Protein AF-A0A2V9USV1-F1 (afdb_monomer)

Nearest PDB structures (foldseek):
  3irz-assembly1_A  TM=6.013E-01  e=8.783E-04  Staphylococcus saprophyticus subsp. saprophyticus ATCC 15305 = NCTC 7292
  3is0-assembly1_X  TM=4.938E-01  e=8.783E-04  Staphylococcus saprophyticus subsp. saprophyticus ATCC 15305 = NCTC 7292
  4uoj-assembly2_B  TM=5.238E-01  e=2.061E+00  Trichoderma harzianum
  4cvu-assembly1_A-2  TM=5.092E-01  e=2.303E+00  Trichoderma harzianum
  4p0d-assembly1_A  TM=1.626E-01  e=5.311E-02  Streptococcus pyogenes MGAS10394

Secondary structure (DSSP, 8-state):
-PPSEEEEEE--PPTT-EEPPGGG-----S---------SSTT-S-------TTT--TTS-TTS-TTTTT--TTS-S---SSSS----PPB-S-EEEPPSB-SS-GGG-PBPTTTT-EEE-TTEEEEEE-TT--------EE-SSPPPEEEEEE--EEEEE---TTSTTTTSEE--TT-EEEEE-TT--EEEEEE--TTSEEEEEE---S-BS-SSTTSBPPEEEEEEET---SSSS--TT--TTB--EEEEEEE-TTPEEEEE--B-B-S---GGGPPP--SPPTT---EEEEEESSSSSSEESSSSTT-EEEEEE-EEEEEE-TT---TT--STTTT-SEEEEEES--SPPTTS--STT-EEEEEEEEETTS-EEEEEEEEE-SSEEEEEPPS-PPBPSSPPPGGGT---EEEEEEEEB-TTS-B-SS--EEEEESSPPEEPPTT--HHHHHHHPPTT-EEEE-SEEE---EEE-S--EEEES-TTTEEE-----STTSHHHHHHHHHHHHHTTB-TTSSB-BTTB-S-TTSSS---TTTTT-S-PPTT--SS-SSTTTS--HHHHHH-S-BTTBS-S-SEEE----EEPPTT--TTSSSSPPTT-EE--GGG--SSS--S-TT-TTSS--EEE-

Sequence (637 aa):
MLPAGKYVVEVVVPQGYELVKEEDKNILIGDNYIAPVTQQFGGLGSIFILPDQAQVTNATNPQNTTNSLGRASSLPSHEGDTGSVETFWPCVGEARVVPDFISLFPGSAEVAPFAGATRNLCDRKEITLTDQTSALAKFYIFTSTHVAAHYTGVITDDFTAEFDPFSPQFGEKFAPAYLPVSVKDWAGNEVSRTYSDQFGAYTGLNYSTWEVNPPNPTGYGPTMMVTCMNDAGSGTTPDPLYQPGYSQFCYELPFMPGQTGYFDTPVVPTSAFSEGYNHPDCNYPDATPAIASVTSSDIAGPWVSNSGTGHTLTITALGNKDVDSYGYSGPSTTVAPFNQQKVTRHYGFGSQPTDCHSGVGNACPEVALFGSDGIARPLTNVQWSDTTITGTVPTGVPTCAVQQQTQYGGSTARCGELFITTANGKQSIDTVTVTIGGQTPTLLATGQTIQSAIDSAKPGDEIIVPPGVYNEILLMWKPVRLQGVGAASSIINANAHPAGTAKMDTWRRQVLCVFGLALNGTPISGSNSYDPSNTFTCTSAMQFSVDRLPLEATVGWDATLNGNLAEQLLEPTLMGAYEGAGITVLSKGVKFPSRSQPFASDVFPTGTQLLTTRDCNNGGTNPYPSNFWCNPSSIDG

Mean predicted aligned error: 12.73 Å

Solvent-accessible surface area (backbone atoms only — not comparable to full-atom values): 35653 Å² total; per-residue (Å²): 132,84,74,65,44,78,43,78,50,73,63,83,74,55,91,80,47,43,74,64,50,64,34,47,56,40,65,70,89,58,82,76,82,68,69,72,87,67,72,88,62,90,83,68,96,75,76,80,71,79,68,61,66,68,73,59,59,101,83,78,53,92,65,62,39,89,78,53,82,43,47,68,85,86,53,76,69,55,66,64,93,55,106,54,71,52,63,85,61,49,52,65,29,66,75,40,67,36,51,63,34,20,71,81,52,54,88,74,67,46,71,17,65,52,19,69,39,79,44,47,33,62,52,16,29,50,44,71,38,50,84,97,55,85,73,76,87,86,75,60,67,46,52,94,74,67,50,51,8,37,38,40,34,37,33,29,27,80,92,39,74,24,79,50,84,85,45,96,45,49,78,38,55,24,37,58,53,40,30,25,32,36,32,19,45,78,82,46,49,74,78,47,74,49,53,24,37,84,66,7,38,34,67,53,75,43,79,6,54,89,40,62,32,41,73,51,97,73,49,53,44,58,31,63,30,40,39,22,38,33,37,35,71,92,58,95,62,59,40,92,51,38,51,84,47,40,35,37,24,50,42,83,44,69,23,37,64,67,37,71,40,78,43,87,47,60,37,47,70,72,49,62,88,40,79,89,91,34,61,67,84,82,68,79,63,69,60,31,30,34,51,26,33,30,26,29,74,75,37,91,19,44,41,29,76,49,64,32,97,87,28,32,40,42,38,30,34,52,33,74,42,78,40,81,31,92,64,44,70,46,77,86,41,90,50,86,63,27,40,29,67,54,44,79,32,42,16,27,42,45,62,71,36,86,70,45,42,76,47,86,80,30,49,18,71,43,40,19,32,35,18,93,83,74,51,75,37,34,22,22,44,45,46,71,41,36,58,39,38,34,26,27,40,44,69,86,60,39,64,37,95,52,54,30,38,56,84,63,59,29,41,80,32,23,31,21,38,46,43,44,43,35,62,88,72,34,52,41,80,69,59,42,66,36,40,31,32,37,53,83,61,47,68,63,52,92,91,58,56,68,57,60,51,58,73,69,50,51,49,28,40,38,38,35,38,54,75,46,76,42,80,44,66,37,70,42,51,46,18,34,27,45,32,28,28,12,61,82,33,30,38,73,41,45,71,54,68,32,68,90,37,73,64,45,55,49,45,41,56,47,54,30,20,25,61,28,25,12,83,67,28,44,67,51,44,100,90,33,56,48,41,89,84,65,84,60,85,67,49,83,80,41,45,50,33,33,56,75,59,80,68,49,56,50,50,40,100,44,37,92,77,62,39,43,32,53,44,70,76,66,49,54,58,57,96,50,33,71,77,38,62,44,61,45,76,45,40,32,51,65,46,72,49,88,96,60,63,71,74,79,49,45,57,69,47,86,77,54,39,76,62,51,66,85,72,49,58,74,85,61,89,50,93,58,60,13,28,55,73,46,17,26,57,47,80,49,29

Structure (mmCIF, N/CA/C/O backbone):
data_AF-A0A2V9USV1-F1
#
_entry.id   AF-A0A2V9USV1-F1
#
loop_
_atom_site.group_PDB
_atom_site.id
_atom_site.type_symbol
_atom_site.label_atom_id
_atom_site.label_alt_id
_atom_site.label_comp_id
_atom_site.label_asym_id
_atom_site.label_entity_id
_atom_site.label_seq_id
_atom_site.pdbx_PDB_ins_code
_atom_site.Cartn_x
_atom_site.Cartn_y
_atom_site.Cartn_z
_atom_site.occupancy
_atom_site.B_iso_or_equiv
_atom_site.auth_seq_id
_atom_site.auth_comp_id
_atom_site.auth_asym_id
_atom_site.auth_atom_id
_atom_site.pdbx_PDB_model_num
ATOM 1 N N . MET A 1 1 ? 52.011 -10.650 -50.500 1.00 67.94 1 MET A N 1
ATOM 2 C CA . MET A 1 1 ? 51.190 -9.522 -50.986 1.00 67.94 1 MET A CA 1
ATOM 3 C C . MET A 1 1 ? 50.374 -10.034 -52.156 1.00 67.94 1 MET A C 1
ATOM 5 O O . MET A 1 1 ? 50.969 -10.593 -53.070 1.00 67.94 1 MET A O 1
ATOM 9 N N . LEU A 1 2 ? 49.046 -9.948 -52.079 1.00 83.06 2 LEU A N 1
ATOM 10 C CA . LEU A 1 2 ? 48.168 -10.320 -53.191 1.00 83.06 2 LEU A CA 1
ATOM 11 C C . LEU A 1 2 ? 48.303 -9.269 -54.313 1.00 83.06 2 LEU A C 1
ATOM 13 O O . LEU A 1 2 ? 48.423 -8.087 -53.989 1.00 83.06 2 LEU A O 1
ATOM 17 N N . PRO A 1 3 ? 48.328 -9.653 -55.603 1.00 89.38 3 PRO A N 1
ATOM 18 C CA . PRO A 1 3 ? 48.330 -8.688 -56.703 1.00 89.38 3 PRO A CA 1
ATOM 19 C C . PRO A 1 3 ? 47.041 -7.849 -56.725 1.00 89.38 3 PRO A C 1
ATOM 21 O O . PRO A 1 3 ? 46.017 -8.261 -56.182 1.00 89.38 3 PRO A O 1
ATOM 24 N N . ALA A 1 4 ? 47.063 -6.680 -57.370 1.00 89.88 4 ALA A N 1
ATOM 25 C CA . ALA A 1 4 ? 45.846 -5.888 -57.559 1.00 89.88 4 ALA A CA 1
ATOM 26 C C . ALA A 1 4 ? 44.777 -6.716 -58.298 1.00 89.88 4 ALA A C 1
ATOM 28 O O . ALA A 1 4 ? 45.080 -7.394 -59.282 1.00 89.88 4 ALA A O 1
ATOM 29 N N . GLY A 1 5 ? 43.536 -6.688 -57.814 1.00 90.94 5 GLY A N 1
ATOM 30 C CA . GLY A 1 5 ? 42.467 -7.536 -58.336 1.00 90.94 5 GLY A CA 1
ATOM 31 C C . GLY A 1 5 ? 41.251 -7.634 -57.419 1.00 90.94 5 GLY A C 1
ATOM 32 O O . GLY A 1 5 ? 41.211 -7.040 -56.340 1.00 90.94 5 GLY A O 1
ATOM 33 N N . LYS A 1 6 ? 40.252 -8.395 -57.872 1.00 91.00 6 LYS A N 1
ATOM 34 C CA . LYS A 1 6 ? 39.064 -8.747 -57.091 1.00 91.00 6 LYS A CA 1
ATOM 35 C C . LYS A 1 6 ? 39.288 -10.068 -56.369 1.00 91.00 6 LYS A C 1
ATOM 37 O O . LYS A 1 6 ? 39.747 -11.030 -56.980 1.00 91.00 6 LYS A O 1
ATOM 42 N N . TYR A 1 7 ? 38.935 -10.111 -55.093 1.00 91.50 7 TYR A N 1
ATOM 43 C CA . TYR A 1 7 ? 39.076 -11.288 -54.245 1.00 91.50 7 TYR A CA 1
ATOM 44 C C . TYR A 1 7 ? 37.776 -11.547 -53.508 1.00 91.50 7 TYR A C 1
ATOM 46 O O . TYR A 1 7 ? 37.085 -10.609 -53.125 1.00 91.50 7 TYR A O 1
ATOM 54 N N . VAL A 1 8 ? 37.461 -12.816 -53.272 1.00 92.44 8 VAL A N 1
ATOM 55 C CA . VAL A 1 8 ? 36.365 -13.194 -52.383 1.00 92.44 8 VAL A CA 1
ATOM 56 C C . VAL A 1 8 ? 36.954 -13.489 -51.014 1.00 92.44 8 VAL A C 1
ATOM 58 O O . VAL A 1 8 ? 37.846 -14.327 -50.888 1.00 92.44 8 VAL A O 1
ATOM 61 N N . VAL A 1 9 ? 36.466 -12.785 -49.999 1.00 90.56 9 VAL A N 1
ATOM 62 C CA . VAL A 1 9 ? 36.747 -13.091 -48.596 1.00 90.56 9 VAL A CA 1
ATOM 63 C C . VAL A 1 9 ? 35.552 -13.846 -48.044 1.00 90.56 9 VAL A C 1
ATOM 65 O O . VAL A 1 9 ? 34.421 -13.414 -48.244 1.00 90.56 9 VAL A O 1
ATOM 68 N N . GLU A 1 10 ? 35.807 -14.952 -47.361 1.00 92.56 10 GLU A N 1
ATOM 69 C CA . GLU A 1 10 ? 34.800 -15.792 -46.715 1.00 92.56 10 GLU A CA 1
ATOM 70 C C . GLU A 1 10 ? 34.978 -15.744 -45.196 1.00 92.56 10 GLU A C 1
ATOM 72 O O . GLU A 1 10 ? 36.111 -15.736 -44.704 1.00 92.56 10 GLU A O 1
ATOM 77 N N . VAL A 1 11 ? 33.868 -15.726 -44.457 1.00 91.50 11 VAL A N 1
ATOM 78 C CA . VAL A 1 11 ? 33.861 -15.927 -43.006 1.00 91.50 11 VAL A CA 1
ATOM 79 C C . VAL A 1 11 ? 33.437 -17.354 -42.682 1.00 91.50 11 VAL A C 1
ATOM 81 O O . VAL A 1 11 ? 32.405 -17.836 -43.139 1.00 91.50 11 VAL A O 1
ATOM 84 N N . VAL A 1 12 ? 34.223 -18.024 -41.842 1.00 91.69 12 VAL A N 1
ATOM 85 C CA . VAL A 1 12 ? 33.806 -19.274 -41.203 1.00 91.69 12 VAL A CA 1
ATOM 86 C C . VAL A 1 12 ? 33.147 -18.897 -39.885 1.00 91.69 12 VAL A C 1
ATOM 88 O O . VAL A 1 12 ? 33.825 -18.451 -38.959 1.00 91.69 12 VAL A O 1
ATOM 91 N N . VAL A 1 13 ? 31.821 -19.016 -39.823 1.00 89.00 13 VAL A N 1
ATOM 92 C CA . VAL A 1 13 ? 31.054 -18.639 -38.631 1.00 89.00 13 VAL A CA 1
ATOM 93 C C . VAL A 1 13 ? 31.427 -19.576 -37.469 1.00 89.00 13 VAL A C 1
ATOM 95 O O . VAL A 1 13 ? 31.363 -20.798 -37.638 1.00 89.00 13 VAL A O 1
ATOM 98 N N . PRO A 1 14 ? 31.846 -19.046 -36.303 1.00 88.81 14 PRO A N 1
ATOM 99 C CA . PRO A 1 14 ? 32.163 -19.869 -35.140 1.00 88.81 14 PRO A CA 1
ATOM 100 C C . PRO A 1 14 ? 30.962 -20.693 -34.659 1.00 88.81 14 PRO A C 1
ATOM 102 O O . PRO A 1 14 ? 29.811 -20.291 -34.821 1.00 88.81 14 PRO A O 1
ATOM 105 N N . GLN A 1 15 ? 31.223 -21.827 -34.004 1.00 86.31 15 GLN A N 1
ATOM 106 C CA . GLN A 1 15 ? 30.163 -22.640 -33.404 1.00 86.31 15 GLN A CA 1
ATOM 107 C C . GLN A 1 15 ? 29.332 -21.808 -32.409 1.00 86.31 15 GLN A C 1
ATOM 109 O O . GLN A 1 15 ? 29.892 -21.150 -31.535 1.00 86.31 15 GLN A O 1
ATOM 114 N N . GLY A 1 16 ? 28.002 -21.863 -32.533 1.00 80.38 16 GLY A N 1
ATOM 115 C CA . GLY A 1 16 ? 27.062 -21.118 -31.682 1.00 80.38 16 GLY A CA 1
ATOM 116 C C . GLY A 1 16 ? 26.755 -19.691 -32.151 1.00 80.38 16 GLY A C 1
ATOM 117 O O . GLY A 1 16 ? 25.925 -19.027 -31.532 1.00 80.38 16 GLY A O 1
ATOM 118 N N . TYR A 1 17 ? 27.390 -19.237 -33.235 1.00 84.81 17 TYR A N 1
ATOM 119 C CA . TYR A 1 17 ? 27.091 -17.970 -33.895 1.00 84.81 17 TYR A CA 1
ATOM 120 C C . TYR A 1 17 ? 26.376 -18.197 -35.230 1.00 84.81 17 TYR A C 1
ATOM 122 O O . TYR A 1 17 ? 26.492 -19.248 -35.861 1.00 84.81 17 TYR A O 1
ATOM 130 N N . GLU A 1 18 ? 25.666 -17.170 -35.671 1.00 85.44 18 GLU A N 1
ATOM 131 C CA . GLU A 1 18 ? 24.934 -17.083 -36.923 1.00 85.44 18 GLU A CA 1
ATOM 132 C C . GLU A 1 18 ? 25.391 -15.835 -37.680 1.00 85.44 18 GLU A C 1
ATOM 134 O O . GLU A 1 18 ? 25.710 -14.804 -37.084 1.00 85.44 18 GLU A O 1
ATOM 139 N N . LEU A 1 19 ? 25.445 -15.917 -39.009 1.00 86.50 19 LEU A N 1
ATOM 140 C CA . LEU A 1 19 ? 25.653 -14.742 -39.848 1.00 86.50 19 LEU A CA 1
ATOM 141 C C . LEU A 1 19 ? 24.399 -13.863 -39.798 1.00 86.50 19 LEU A C 1
ATOM 143 O O . LEU A 1 19 ? 23.303 -14.369 -40.021 1.00 86.50 19 LEU A O 1
ATOM 147 N N . VAL A 1 20 ? 24.570 -12.554 -39.600 1.00 79.81 20 VAL A N 1
ATOM 148 C CA . VAL A 1 20 ? 23.471 -11.590 -39.742 1.00 79.81 20 VAL A CA 1
ATOM 149 C C . VAL A 1 20 ? 23.001 -11.568 -41.196 1.00 79.81 20 VAL A C 1
ATOM 151 O O . VAL A 1 20 ? 23.763 -11.234 -42.112 1.00 79.81 20 VAL A O 1
ATOM 154 N N . LYS A 1 21 ? 21.729 -11.898 -41.396 1.00 80.06 21 LYS A N 1
ATOM 155 C CA . LYS A 1 21 ? 21.016 -11.860 -42.671 1.00 80.06 21 LYS A CA 1
ATOM 156 C C . LYS A 1 21 ? 20.098 -10.636 -42.731 1.00 80.06 21 LYS A C 1
ATOM 158 O O . LYS A 1 21 ? 19.923 -9.904 -41.760 1.00 80.06 21 LYS A O 1
ATOM 163 N N . GLU A 1 22 ? 19.527 -10.375 -43.901 1.00 69.75 22 GLU A N 1
ATOM 164 C CA . GLU A 1 22 ? 18.596 -9.252 -44.081 1.00 69.75 22 GLU A CA 1
ATOM 165 C C . GLU A 1 22 ? 17.258 -9.530 -43.384 1.00 69.75 22 GLU A C 1
ATOM 167 O O . GLU A 1 22 ? 16.681 -8.620 -42.802 1.00 69.75 22 GLU A O 1
ATOM 172 N N . GLU A 1 23 ? 16.842 -10.794 -43.350 1.00 71.62 23 GLU A N 1
ATOM 173 C CA . GLU A 1 23 ? 15.693 -11.309 -42.601 1.00 71.62 23 GLU A CA 1
ATOM 174 C C . GLU A 1 23 ? 15.896 -11.370 -41.071 1.00 71.62 23 GLU A C 1
ATOM 176 O O . GLU A 1 23 ? 14.936 -11.617 -40.346 1.00 71.62 23 GLU A O 1
ATOM 181 N N . ASP A 1 24 ? 17.110 -11.106 -40.564 1.00 72.06 24 ASP A N 1
ATOM 182 C CA . ASP A 1 24 ? 17.377 -10.936 -39.122 1.00 72.06 24 ASP A CA 1
ATOM 183 C C . ASP A 1 24 ? 17.319 -9.458 -38.686 1.00 72.06 24 ASP A C 1
ATOM 185 O O . ASP A 1 24 ? 17.518 -9.142 -37.512 1.00 72.06 24 ASP A O 1
ATOM 189 N N . LYS A 1 25 ? 17.122 -8.517 -39.623 1.00 62.97 25 LYS A N 1
ATOM 190 C CA . LYS A 1 25 ? 17.020 -7.087 -39.309 1.00 62.97 25 LYS A CA 1
ATOM 191 C C . LYS A 1 25 ? 15.617 -6.763 -38.835 1.00 62.97 25 LYS A C 1
ATOM 193 O O . LYS A 1 25 ? 14.688 -6.667 -39.632 1.00 62.97 25 LYS A O 1
ATOM 198 N N . ASN A 1 26 ? 15.508 -6.524 -37.541 1.00 55.50 26 ASN A N 1
ATOM 199 C CA . ASN A 1 26 ? 14.258 -6.264 -36.862 1.00 55.50 26 ASN A CA 1
ATOM 200 C C . ASN A 1 26 ? 13.960 -4.758 -36.841 1.00 55.50 26 ASN A C 1
ATOM 202 O O . ASN A 1 26 ? 13.978 -4.128 -35.792 1.00 55.50 26 ASN A O 1
ATOM 206 N N . ILE A 1 27 ? 13.810 -4.151 -38.025 1.00 50.59 27 ILE A N 1
ATOM 207 C CA . ILE A 1 27 ? 13.706 -2.690 -38.191 1.00 50.59 27 ILE A CA 1
ATOM 208 C C . ILE A 1 27 ? 12.263 -2.151 -38.161 1.00 50.59 27 ILE A C 1
ATOM 210 O O . ILE A 1 27 ? 12.082 -0.948 -38.346 1.00 50.59 27 ILE A O 1
ATOM 214 N N . LEU A 1 28 ? 11.243 -2.997 -37.952 1.00 49.53 28 LEU A N 1
ATOM 215 C CA . LEU A 1 28 ? 9.830 -2.582 -37.993 1.00 49.53 28 LEU A CA 1
ATOM 216 C C . LEU A 1 28 ? 9.076 -2.791 -36.670 1.00 49.53 28 LEU A C 1
ATOM 218 O O . LEU A 1 28 ? 7.856 -2.634 -36.652 1.00 49.53 28 LEU A O 1
ATOM 222 N N . ILE A 1 29 ? 9.760 -3.067 -35.550 1.00 40.38 29 ILE A N 1
ATOM 223 C CA . ILE A 1 29 ? 9.109 -3.027 -34.231 1.00 40.38 29 ILE A CA 1
ATOM 224 C C . ILE A 1 29 ? 8.890 -1.573 -33.819 1.00 40.38 29 ILE A C 1
ATOM 226 O O . ILE A 1 29 ? 9.771 -0.873 -33.326 1.00 40.38 29 ILE A O 1
ATOM 230 N N . GLY A 1 30 ? 7.667 -1.149 -34.067 1.00 33.88 30 GLY A N 1
ATOM 231 C CA . GLY A 1 30 ? 7.023 0.105 -33.724 1.00 33.88 30 GLY A CA 1
ATOM 232 C C . GLY A 1 30 ? 5.659 0.041 -34.395 1.00 33.88 30 GLY A C 1
ATOM 233 O O . GLY A 1 30 ? 5.529 -0.653 -35.406 1.00 33.88 30 GLY A O 1
ATOM 234 N N . ASP A 1 31 ? 4.630 0.686 -33.837 1.00 27.48 31 ASP A N 1
ATOM 235 C CA . ASP A 1 31 ? 3.333 0.772 -34.513 1.00 27.48 31 ASP A CA 1
ATOM 236 C C . ASP A 1 31 ? 3.582 1.062 -35.990 1.00 27.48 31 ASP A C 1
ATOM 238 O O . ASP A 1 31 ? 4.246 2.050 -36.322 1.00 27.48 31 ASP A O 1
ATOM 242 N N . ASN A 1 32 ? 3.114 0.166 -36.869 1.00 31.27 32 ASN A N 1
ATOM 243 C CA . ASN A 1 32 ? 3.106 0.430 -38.297 1.00 31.27 32 ASN A CA 1
ATOM 244 C C . ASN A 1 32 ? 2.540 1.840 -38.419 1.00 31.27 32 ASN A C 1
ATOM 246 O O . ASN A 1 32 ? 1.387 2.057 -38.039 1.00 31.27 32 ASN A O 1
ATOM 250 N N . TYR A 1 33 ? 3.338 2.806 -38.881 1.00 28.80 33 TYR A N 1
ATOM 251 C CA . TYR A 1 33 ? 2.806 4.115 -39.207 1.00 28.80 33 TYR A CA 1
ATOM 252 C C . TYR A 1 33 ? 1.913 3.901 -40.426 1.00 28.80 33 TYR A C 1
ATOM 254 O O . TYR A 1 33 ? 2.309 4.080 -41.577 1.00 28.80 33 TYR A O 1
ATOM 262 N N . ILE A 1 34 ? 0.689 3.446 -40.166 1.00 33.31 34 ILE A N 1
ATOM 263 C CA . ILE A 1 34 ? -0.421 3.530 -41.082 1.00 33.31 34 ILE A CA 1
ATOM 264 C C . ILE A 1 34 ? -0.707 5.017 -41.094 1.00 33.31 34 ILE A C 1
ATOM 266 O O . ILE A 1 34 ? -1.451 5.527 -40.255 1.00 33.31 34 ILE A O 1
ATOM 270 N N . ALA A 1 35 ? -0.039 5.725 -42.006 1.00 24.38 35 ALA A N 1
ATOM 271 C CA . ALA A 1 35 ? -0.384 7.097 -42.307 1.00 24.38 35 ALA A CA 1
ATOM 272 C C . ALA A 1 35 ? -1.916 7.141 -42.425 1.00 24.38 35 ALA A C 1
ATOM 274 O O . ALA A 1 35 ? -2.472 6.352 -43.203 1.00 24.38 35 ALA A O 1
ATOM 275 N N . PRO A 1 36 ? -2.615 7.958 -41.617 1.00 25.48 36 PRO A N 1
ATOM 276 C CA . PRO A 1 36 ? -4.062 7.993 -41.647 1.00 25.48 36 PRO A CA 1
ATOM 277 C C . PRO A 1 36 ? -4.503 8.198 -43.093 1.00 25.48 36 PRO A C 1
ATOM 279 O O . PRO A 1 36 ? -4.072 9.134 -43.765 1.00 25.48 36 PRO A O 1
ATOM 282 N N . VAL A 1 37 ? -5.368 7.307 -43.579 1.00 33.62 37 VAL A N 1
ATOM 283 C CA . VAL A 1 37 ? -5.945 7.314 -44.937 1.00 33.62 37 VAL A CA 1
ATOM 284 C C . VAL A 1 37 ? -6.894 8.499 -45.169 1.00 33.62 37 VAL A C 1
ATOM 286 O O . VAL A 1 37 ? -7.780 8.463 -46.020 1.00 33.62 37 VAL A O 1
ATOM 289 N N . THR A 1 38 ? -6.711 9.605 -44.453 1.00 36.47 38 THR A N 1
ATOM 290 C CA . THR A 1 38 ? -7.210 10.891 -44.911 1.00 36.47 38 THR A CA 1
ATOM 291 C C . THR A 1 38 ? -6.386 11.285 -46.127 1.00 36.47 38 THR A C 1
ATOM 293 O O . THR A 1 38 ? -5.252 11.740 -45.996 1.00 36.47 38 THR A O 1
ATOM 296 N N . GLN A 1 39 ? -6.951 11.089 -47.322 1.00 37.62 39 GLN A N 1
ATOM 297 C CA . GLN A 1 39 ? -6.453 11.703 -48.550 1.00 37.62 39 GLN A CA 1
ATOM 298 C C . GLN A 1 39 ? -6.259 13.205 -48.305 1.00 37.62 39 GLN A C 1
ATOM 300 O O . GLN A 1 39 ? -7.205 13.984 -48.368 1.00 37.62 39 GLN A O 1
ATOM 305 N N . GLN A 1 40 ? -5.025 13.615 -48.022 1.00 36.47 40 GLN A N 1
ATOM 306 C CA . GLN A 1 40 ? -4.689 15.013 -47.757 1.00 36.47 40 GLN A CA 1
ATOM 307 C C . GLN A 1 40 ? -4.672 15.848 -49.051 1.00 36.47 40 GLN A C 1
ATOM 309 O O . GLN A 1 40 ? -4.625 17.073 -49.006 1.00 36.47 40 GLN A O 1
ATOM 314 N N . PHE A 1 41 ? -4.793 15.190 -50.212 1.00 40.88 41 PHE A N 1
ATOM 315 C CA . PHE A 1 41 ? -4.897 15.816 -51.526 1.00 40.88 41 PHE A CA 1
ATOM 316 C C . PHE A 1 41 ? -5.996 15.143 -52.354 1.00 40.88 41 PHE A C 1
ATOM 318 O O . PHE A 1 41 ? -5.769 14.145 -53.040 1.00 40.88 41 PHE A O 1
ATOM 325 N N . GLY A 1 42 ? -7.207 15.699 -52.310 1.00 34.56 42 GLY A N 1
ATOM 326 C CA . GLY A 1 42 ? -8.242 15.364 -53.283 1.00 34.56 42 GLY A CA 1
ATOM 327 C C . GLY A 1 42 ? -7.813 15.836 -54.674 1.00 34.56 42 GLY A C 1
ATOM 328 O O . GLY A 1 42 ? -7.750 17.038 -54.917 1.00 34.56 42 GLY A O 1
ATOM 329 N N . GLY A 1 43 ? -7.513 14.902 -55.584 1.00 44.72 43 GLY A N 1
ATOM 330 C CA . GLY A 1 43 ? -7.388 15.199 -57.019 1.00 44.72 43 GLY A CA 1
ATOM 331 C C . GLY A 1 43 ? -6.104 14.772 -57.740 1.00 44.72 43 GLY A C 1
ATOM 332 O O . GLY A 1 43 ? -6.017 15.000 -58.943 1.00 44.72 43 GLY A O 1
ATOM 333 N N . LEU A 1 44 ? -5.129 14.128 -57.088 1.00 36.25 44 LEU A N 1
ATOM 334 C CA . LEU A 1 44 ? -3.950 13.583 -57.782 1.00 36.25 44 LEU A CA 1
ATOM 335 C C . LEU A 1 44 ? -4.069 12.059 -57.929 1.00 36.25 44 LEU A C 1
ATOM 337 O O . LEU A 1 44 ? -3.879 11.308 -56.978 1.00 36.25 44 LEU A O 1
ATOM 341 N N . GLY A 1 45 ? -4.390 11.599 -59.141 1.00 35.47 45 GLY A N 1
ATOM 342 C CA . GLY A 1 45 ? -4.635 10.191 -59.492 1.00 35.47 45 GLY A CA 1
ATOM 343 C C . GLY A 1 45 ? -3.407 9.272 -59.519 1.00 35.47 45 GLY A C 1
ATOM 344 O O . GLY A 1 45 ? -3.392 8.313 -60.284 1.00 35.47 45 GLY A O 1
ATOM 345 N N . SER A 1 46 ? -2.360 9.546 -58.739 1.00 38.28 46 SER A N 1
ATOM 346 C CA . SER A 1 46 ? -1.177 8.677 -58.631 1.00 38.28 46 SER A CA 1
ATOM 347 C C . SER A 1 46 ? -0.445 8.916 -57.309 1.00 38.28 46 SER A C 1
ATOM 349 O O . SER A 1 46 ? 0.661 9.448 -57.283 1.00 38.28 46 SER A O 1
ATOM 351 N N . ILE A 1 47 ? -1.070 8.530 -56.197 1.00 33.62 47 ILE A N 1
ATOM 352 C CA . ILE A 1 47 ? -0.334 8.264 -54.958 1.00 33.62 47 ILE A CA 1
ATOM 353 C C . ILE A 1 47 ? 0.054 6.788 -55.018 1.00 33.62 47 ILE A C 1
ATOM 355 O O . ILE A 1 47 ? -0.805 5.912 -54.921 1.00 33.62 47 ILE A O 1
ATOM 359 N N . PHE A 1 48 ? 1.339 6.518 -55.241 1.00 33.66 48 PHE A N 1
ATOM 360 C CA . PHE A 1 48 ? 1.894 5.178 -55.109 1.00 33.66 48 PHE A CA 1
ATOM 361 C C . PHE A 1 48 ? 1.875 4.806 -53.624 1.00 33.66 48 PHE A C 1
ATOM 363 O O . PHE A 1 48 ? 2.771 5.177 -52.871 1.00 33.66 48 PHE A O 1
ATOM 370 N N . ILE A 1 49 ? 0.848 4.068 -53.203 1.00 40.09 49 ILE A N 1
ATOM 371 C CA . ILE A 1 49 ? 1.025 3.105 -52.117 1.00 40.09 49 ILE A CA 1
ATOM 372 C C . ILE A 1 49 ? 2.109 2.165 -52.637 1.00 40.09 49 ILE A C 1
ATOM 374 O O . ILE A 1 49 ? 1.918 1.547 -53.688 1.00 40.09 49 ILE A O 1
ATOM 378 N N . LEU A 1 50 ? 3.275 2.150 -51.987 1.00 35.03 50 LEU A N 1
ATOM 379 C CA . LEU A 1 50 ? 4.318 1.176 -52.294 1.00 35.03 50 LEU A CA 1
ATOM 380 C C . LEU A 1 50 ? 3.644 -0.205 -52.327 1.00 35.03 50 LEU A C 1
ATOM 382 O O . LEU A 1 50 ? 3.018 -0.575 -51.332 1.00 35.03 50 LEU A O 1
ATOM 386 N N . PRO A 1 51 ? 3.683 -0.934 -53.457 1.00 35.16 51 PRO A N 1
ATOM 387 C CA . PRO A 1 51 ? 3.180 -2.293 -53.467 1.00 35.16 51 PRO A CA 1
ATOM 388 C C . PRO A 1 51 ? 3.992 -3.116 -52.464 1.00 35.16 51 PRO A C 1
ATOM 390 O O . PRO A 1 51 ? 5.139 -2.777 -52.159 1.00 35.16 51 PRO A O 1
ATOM 393 N N . ASP A 1 52 ? 3.364 -4.176 -51.959 1.00 40.25 52 ASP A N 1
ATOM 394 C CA . ASP A 1 52 ? 4.009 -5.310 -51.296 1.00 40.25 52 ASP A CA 1
ATOM 395 C C . ASP A 1 52 ? 5.473 -5.471 -51.762 1.00 40.25 52 ASP A C 1
ATOM 397 O O . ASP A 1 52 ? 5.741 -5.544 -52.968 1.00 40.25 52 ASP A O 1
ATOM 401 N N . GLN A 1 53 ? 6.424 -5.487 -50.816 1.00 42.09 53 GLN A N 1
ATOM 402 C CA . GLN A 1 53 ? 7.854 -5.587 -51.130 1.00 42.09 53 GLN A CA 1
ATOM 403 C C . GLN A 1 53 ? 8.192 -6.838 -51.959 1.00 42.09 53 GLN A C 1
ATOM 405 O O . GLN A 1 53 ? 9.174 -6.803 -52.702 1.00 42.09 53 GLN A O 1
ATOM 410 N N . ALA A 1 54 ? 7.366 -7.889 -51.919 1.00 38.81 54 ALA A N 1
ATOM 411 C CA . ALA A 1 54 ? 7.508 -9.083 -52.747 1.00 38.81 54 ALA A CA 1
ATOM 412 C C . ALA A 1 54 ? 7.133 -8.857 -54.230 1.00 38.81 54 ALA A C 1
ATOM 414 O O . ALA A 1 54 ? 7.579 -9.606 -55.099 1.00 38.81 54 ALA A O 1
ATOM 415 N N . GLN A 1 55 ? 6.372 -7.805 -54.568 1.00 38.94 55 GLN A N 1
ATOM 416 C CA . GLN A 1 55 ? 6.033 -7.447 -55.957 1.00 38.94 55 GLN A CA 1
ATOM 417 C C . GLN A 1 55 ? 6.990 -6.427 -56.592 1.00 38.94 55 GLN A C 1
ATOM 419 O O . GLN A 1 55 ? 6.963 -6.219 -57.812 1.00 38.94 55 GLN A O 1
ATOM 424 N N . VAL A 1 56 ? 7.873 -5.804 -55.808 1.00 41.91 56 VAL A N 1
ATOM 425 C CA . VAL A 1 56 ? 8.872 -4.861 -56.324 1.00 41.91 56 VAL A CA 1
ATOM 426 C C . VAL A 1 56 ? 10.057 -5.644 -56.888 1.00 41.91 56 VAL A C 1
ATOM 428 O O . VAL A 1 56 ? 11.074 -5.865 -56.237 1.00 41.91 56 VAL A O 1
ATOM 431 N N . THR A 1 57 ? 9.945 -6.048 -58.155 1.00 40.75 57 THR A N 1
ATOM 432 C CA . THR A 1 57 ? 11.132 -6.398 -58.951 1.00 40.75 57 THR A CA 1
ATOM 433 C C . THR A 1 57 ? 12.144 -5.245 -58.901 1.00 40.75 57 THR A C 1
ATOM 435 O O . THR A 1 57 ? 11.757 -4.082 -58.791 1.00 40.75 57 THR A O 1
ATOM 438 N N . ASN A 1 58 ? 13.437 -5.568 -59.008 1.00 42.47 58 ASN A N 1
ATOM 439 C CA . ASN A 1 58 ? 14.626 -4.706 -58.845 1.00 42.47 58 ASN A CA 1
ATOM 440 C C . ASN A 1 58 ? 14.655 -3.380 -59.667 1.00 42.47 58 ASN A C 1
ATOM 442 O O . ASN A 1 58 ? 15.665 -2.686 -59.698 1.00 42.47 58 ASN A O 1
ATOM 446 N N . ALA A 1 59 ? 13.583 -3.037 -60.385 1.00 41.66 59 ALA A N 1
ATOM 447 C CA . ALA A 1 59 ? 13.486 -1.937 -61.333 1.00 41.66 59 ALA A CA 1
ATOM 448 C C . ALA A 1 59 ? 12.740 -0.682 -60.826 1.00 41.66 59 ALA A C 1
ATOM 450 O O . ALA A 1 59 ? 12.838 0.349 -61.488 1.00 41.66 59 ALA A O 1
ATOM 451 N N . THR A 1 60 ? 12.003 -0.712 -59.705 1.00 42.00 60 THR A N 1
ATOM 452 C CA . THR A 1 60 ? 11.047 0.377 -59.375 1.00 42.00 60 THR A CA 1
ATOM 453 C C . THR A 1 60 ? 11.300 1.185 -58.099 1.00 42.00 60 THR A C 1
ATOM 455 O O . THR A 1 60 ? 10.573 2.150 -57.876 1.00 42.00 60 THR A O 1
ATOM 458 N N . ASN A 1 61 ? 12.350 0.914 -57.311 1.00 44.44 61 ASN A N 1
ATOM 459 C CA . ASN A 1 61 ? 12.756 1.821 -56.226 1.00 44.44 61 ASN A CA 1
ATOM 460 C C . ASN A 1 61 ? 14.247 2.221 -56.317 1.00 44.44 61 ASN A C 1
ATOM 462 O O . ASN A 1 61 ? 15.109 1.489 -55.825 1.00 44.44 61 ASN A O 1
ATOM 466 N N . PRO A 1 62 ? 14.570 3.404 -56.883 1.00 40.91 62 PRO A N 1
ATOM 467 C CA . PRO A 1 62 ? 15.936 3.937 -56.947 1.00 40.91 62 PRO A CA 1
ATOM 468 C C . PRO A 1 62 ? 16.598 4.158 -55.577 1.00 40.91 62 PRO A C 1
ATOM 470 O O . PRO A 1 62 ? 17.815 4.309 -55.513 1.00 40.91 62 PRO A O 1
ATOM 473 N N . GLN A 1 63 ? 15.820 4.200 -54.490 1.00 38.22 63 GLN A N 1
ATOM 474 C CA . GLN A 1 63 ? 16.312 4.400 -53.123 1.00 38.22 63 GLN A CA 1
ATOM 475 C C . GLN A 1 63 ? 16.620 3.081 -52.398 1.00 38.22 63 GLN A C 1
ATOM 477 O O . GLN A 1 63 ? 17.238 3.111 -51.342 1.00 38.22 63 GLN A O 1
ATOM 482 N N . ASN A 1 64 ? 16.251 1.924 -52.960 1.00 42.62 64 ASN A N 1
ATOM 483 C CA . ASN A 1 64 ? 16.519 0.611 -52.367 1.00 42.62 64 ASN A CA 1
ATOM 484 C C . ASN A 1 64 ? 17.445 -0.223 -53.265 1.00 42.62 64 ASN A C 1
ATOM 486 O O . ASN A 1 64 ? 17.100 -1.316 -53.713 1.00 42.62 64 ASN A O 1
ATOM 490 N N . THR A 1 65 ? 18.615 0.329 -53.605 1.00 43.50 65 THR A N 1
ATOM 491 C CA . THR A 1 65 ? 19.548 -0.375 -54.493 1.00 43.50 65 THR A CA 1
ATOM 492 C C . THR A 1 65 ? 20.197 -1.556 -53.768 1.00 43.50 65 THR A C 1
ATOM 494 O O . THR A 1 65 ? 20.714 -1.425 -52.653 1.00 43.50 65 THR A O 1
ATOM 497 N N . THR A 1 66 ? 20.220 -2.718 -54.425 1.00 44.03 66 THR A N 1
ATOM 498 C CA . THR A 1 66 ? 20.791 -3.967 -53.888 1.00 44.03 66 THR A CA 1
ATOM 499 C C . THR A 1 66 ? 22.308 -3.930 -53.726 1.00 44.03 66 THR A C 1
ATOM 501 O O . THR A 1 66 ? 22.886 -4.804 -53.089 1.00 44.03 66 THR A O 1
ATOM 504 N N . ASN A 1 67 ? 22.949 -2.912 -54.295 1.00 43.88 67 ASN A N 1
ATOM 505 C CA . ASN A 1 67 ? 24.398 -2.807 -54.409 1.00 43.88 67 ASN A CA 1
ATOM 506 C C . ASN A 1 67 ? 24.997 -2.014 -53.236 1.00 43.88 67 ASN A C 1
ATOM 508 O O . ASN A 1 67 ? 26.200 -2.079 -53.007 1.00 43.88 67 ASN A O 1
ATOM 512 N N . SER A 1 68 ? 24.162 -1.257 -52.514 1.00 46.16 68 SER A N 1
ATOM 513 C CA . SER A 1 68 ? 24.564 -0.342 -51.440 1.00 46.16 68 SER A CA 1
ATOM 514 C C . SER A 1 68 ? 23.768 -0.529 -50.144 1.00 46.16 68 SER A C 1
ATOM 516 O O . SER A 1 68 ? 23.831 0.332 -49.269 1.00 46.16 68 SER A O 1
ATOM 518 N N . LEU A 1 69 ? 23.007 -1.625 -50.017 1.00 47.50 69 LEU A N 1
ATOM 519 C CA . LEU A 1 69 ? 22.164 -1.917 -48.847 1.00 47.50 69 LEU A CA 1
ATOM 520 C C . LEU A 1 69 ? 21.175 -0.775 -48.516 1.00 47.50 69 LEU A C 1
ATOM 522 O O . LEU A 1 69 ? 20.970 -0.455 -47.349 1.00 47.50 69 LEU A O 1
ATOM 526 N N . GLY A 1 70 ? 20.600 -0.125 -49.538 1.00 45.44 70 GLY A N 1
ATOM 527 C CA . GLY A 1 70 ? 19.667 1.001 -49.360 1.00 45.44 70 GLY A CA 1
ATOM 528 C C . GLY A 1 70 ? 20.325 2.372 -49.138 1.00 45.44 70 GLY A C 1
ATOM 529 O O . GLY A 1 70 ? 19.630 3.376 -49.004 1.00 45.44 70 GLY A O 1
ATOM 530 N N . ARG A 1 71 ? 21.662 2.464 -49.144 1.00 45.91 71 ARG A N 1
ATOM 531 C CA . ARG A 1 71 ? 22.379 3.748 -49.067 1.00 45.91 71 ARG A CA 1
ATOM 532 C C . ARG A 1 71 ? 22.345 4.477 -50.410 1.00 45.91 71 ARG A C 1
ATOM 534 O O . ARG A 1 71 ? 22.570 3.859 -51.452 1.00 45.91 71 ARG A O 1
ATOM 541 N N . ALA A 1 72 ? 22.149 5.795 -50.411 1.00 51.03 72 ALA A N 1
ATOM 542 C CA . ALA A 1 72 ? 22.248 6.591 -51.635 1.00 51.03 72 ALA A CA 1
ATOM 543 C C . ALA A 1 72 ? 23.657 6.457 -52.243 1.00 51.03 72 ALA A C 1
ATOM 545 O O . ALA A 1 72 ? 24.650 6.858 -51.635 1.00 51.03 72 ALA A O 1
ATOM 546 N N . SER A 1 73 ? 23.749 5.895 -53.450 1.00 51.75 73 SER A N 1
ATOM 547 C CA . SER A 1 73 ? 25.020 5.603 -54.134 1.00 51.75 73 SER A CA 1
ATOM 548 C C . SER A 1 73 ? 25.837 6.853 -54.487 1.00 51.75 73 SER A C 1
ATOM 550 O O . SER A 1 73 ? 26.998 6.742 -54.866 1.00 51.75 73 SER A O 1
ATOM 552 N N . SER A 1 74 ? 25.231 8.038 -54.380 1.00 53.66 74 SER A N 1
ATOM 553 C CA . SER A 1 74 ? 25.873 9.342 -54.559 1.00 53.66 74 SER A CA 1
ATOM 554 C C . SER A 1 74 ? 26.612 9.843 -53.315 1.00 53.66 74 SER A C 1
ATOM 556 O O . SER A 1 74 ? 27.359 10.814 -53.415 1.00 53.66 74 SER A O 1
ATOM 558 N N . LEU A 1 75 ? 26.391 9.237 -52.143 1.00 49.25 75 LEU A N 1
ATOM 559 C CA . LEU A 1 75 ? 27.078 9.618 -50.912 1.00 49.25 75 LEU A CA 1
ATOM 560 C C . LEU A 1 75 ? 28.451 8.930 -50.847 1.00 49.25 75 LEU A C 1
ATOM 562 O O . LEU A 1 75 ? 28.522 7.722 -51.092 1.00 49.25 75 LEU A O 1
ATOM 566 N N . PRO A 1 76 ? 29.537 9.636 -50.470 1.00 51.31 76 PRO A N 1
ATOM 567 C CA . PRO A 1 76 ? 30.858 9.030 -50.304 1.00 51.31 76 PRO A CA 1
ATOM 568 C C . PRO A 1 76 ? 30.757 7.813 -49.385 1.00 51.31 76 PRO A C 1
ATOM 570 O O . PRO A 1 76 ? 30.235 7.940 -48.283 1.00 51.31 76 PRO A O 1
ATOM 573 N N . SER A 1 77 ? 31.196 6.626 -49.811 1.00 49.72 77 SER A N 1
ATOM 574 C CA . SER A 1 77 ? 31.191 5.375 -49.022 1.00 49.72 77 SER A CA 1
ATOM 575 C C . SER A 1 77 ? 32.265 5.375 -47.935 1.00 49.72 77 SER A C 1
ATOM 577 O O . SER A 1 77 ? 32.985 4.402 -47.760 1.00 49.72 77 SER A O 1
ATOM 579 N N . HIS A 1 78 ? 32.440 6.523 -47.295 1.00 51.28 78 HIS A N 1
ATOM 580 C CA . HIS A 1 78 ? 33.552 6.883 -46.445 1.00 51.28 78 HIS A CA 1
ATOM 581 C C . HIS A 1 78 ? 33.015 7.753 -45.296 1.00 51.28 78 HIS A C 1
ATOM 583 O O . HIS A 1 78 ? 33.379 8.918 -45.173 1.00 51.28 78 HIS A O 1
ATOM 589 N N . GLU A 1 79 ? 32.075 7.224 -44.508 1.00 45.00 79 GLU A N 1
ATOM 590 C CA . GLU A 1 79 ? 31.626 7.878 -43.272 1.00 45.00 79 GLU A CA 1
ATOM 591 C C . GLU A 1 79 ? 32.591 7.511 -42.145 1.00 45.00 79 GLU A C 1
ATOM 593 O O . GLU A 1 79 ? 32.801 6.333 -41.863 1.00 45.00 79 GLU A O 1
ATOM 598 N N . GLY A 1 80 ? 33.219 8.529 -41.557 1.00 41.94 80 GLY A N 1
ATOM 599 C CA . GLY A 1 80 ? 34.123 8.398 -40.424 1.00 41.94 80 GLY A CA 1
ATOM 600 C C . GLY A 1 80 ? 33.599 9.207 -39.247 1.00 41.94 80 GLY A C 1
ATOM 601 O O . GLY A 1 80 ? 33.729 10.425 -39.245 1.00 41.94 80 GLY A O 1
ATOM 602 N N . ASP A 1 81 ? 33.039 8.512 -38.260 1.00 40.22 81 ASP A N 1
ATOM 603 C CA . ASP A 1 81 ? 32.896 9.013 -36.879 1.00 40.22 81 ASP A CA 1
ATOM 604 C C . ASP A 1 81 ? 33.516 8.038 -35.851 1.00 40.22 81 ASP A C 1
ATOM 606 O O . ASP A 1 81 ? 33.491 8.222 -34.641 1.00 40.22 81 ASP A O 1
ATOM 610 N N . THR A 1 82 ? 34.158 6.981 -36.350 1.00 42.22 82 THR A N 1
ATOM 611 C CA . THR A 1 82 ? 35.126 6.158 -35.618 1.00 42.22 82 THR A CA 1
ATOM 612 C C . THR A 1 82 ? 36.387 6.099 -36.482 1.00 42.22 82 THR A C 1
ATOM 614 O O . THR A 1 82 ? 36.306 6.356 -37.680 1.00 42.22 82 THR A O 1
ATOM 617 N N . GLY A 1 83 ? 37.571 5.862 -35.911 1.00 44.91 83 GLY A N 1
ATOM 618 C CA . GLY A 1 83 ? 38.885 6.073 -36.555 1.00 44.91 83 GLY A CA 1
ATOM 619 C C . GLY A 1 83 ? 39.217 5.291 -37.848 1.00 44.91 83 GLY A C 1
ATOM 620 O O . GLY A 1 83 ? 40.397 5.179 -38.179 1.00 44.91 83 GLY A O 1
ATOM 621 N N . SER A 1 84 ? 38.237 4.752 -38.579 1.00 51.94 84 SER A N 1
ATOM 622 C CA . SER A 1 84 ? 38.370 4.108 -39.887 1.00 51.94 84 SER A CA 1
ATOM 623 C C . SER A 1 84 ? 37.286 4.555 -40.876 1.00 51.94 84 SER A C 1
ATOM 625 O O . SER A 1 84 ? 36.141 4.813 -40.526 1.00 51.94 84 SER A O 1
ATOM 627 N N . VAL A 1 85 ? 37.668 4.617 -42.153 1.00 56.03 85 VAL A N 1
ATOM 628 C CA . VAL A 1 85 ? 36.776 4.887 -43.283 1.00 56.03 85 VAL A CA 1
ATOM 629 C C . VAL A 1 85 ? 36.177 3.559 -43.775 1.00 56.03 85 VAL A C 1
ATOM 631 O O . VAL A 1 85 ? 36.895 2.720 -44.322 1.00 56.03 85 VAL A O 1
ATOM 634 N N . GLU A 1 86 ? 34.874 3.344 -43.581 1.00 61.50 86 GLU A N 1
ATOM 635 C CA . GLU A 1 86 ? 34.221 2.042 -43.811 1.00 61.50 86 GLU A CA 1
ATOM 636 C C . GLU A 1 86 ? 33.774 1.819 -45.264 1.00 61.50 86 GLU A C 1
ATOM 638 O O . GLU A 1 86 ? 32.920 2.539 -45.765 1.00 61.50 86 GLU A O 1
ATOM 643 N N . THR A 1 87 ? 34.289 0.778 -45.936 1.00 68.06 87 THR A N 1
ATOM 644 C CA . THR A 1 87 ? 33.846 0.377 -47.289 1.00 68.06 87 THR A CA 1
ATOM 645 C C . THR A 1 87 ? 32.903 -0.829 -47.224 1.00 68.06 87 THR A C 1
ATOM 647 O O . THR A 1 87 ? 33.288 -1.904 -46.761 1.00 68.06 87 THR A O 1
ATOM 650 N N . PHE A 1 88 ? 31.671 -0.678 -47.721 1.00 69.50 88 PHE A N 1
ATOM 651 C CA . PHE A 1 88 ? 30.696 -1.772 -47.811 1.00 69.50 88 PHE A CA 1
ATOM 652 C C . PHE A 1 88 ? 30.918 -2.607 -49.079 1.00 69.50 88 PHE A C 1
ATOM 654 O O . PHE A 1 88 ? 30.629 -2.161 -50.187 1.00 69.50 88 PHE A O 1
ATOM 661 N N . TRP A 1 89 ? 31.424 -3.830 -48.913 1.00 80.00 89 TRP A N 1
ATOM 662 C CA . TRP A 1 89 ? 31.658 -4.769 -50.016 1.00 80.00 89 TRP A CA 1
ATOM 663 C C . TRP A 1 89 ? 30.403 -5.587 -50.370 1.00 80.00 89 TRP A C 1
ATOM 665 O O . TRP A 1 89 ? 29.687 -6.003 -49.452 1.00 80.00 89 TRP A O 1
ATOM 675 N N . PRO A 1 90 ? 30.147 -5.863 -51.665 1.00 78.31 90 PRO A N 1
ATOM 676 C CA . PRO A 1 90 ? 28.986 -6.630 -52.110 1.00 78.31 90 PRO A CA 1
ATOM 677 C C . PRO A 1 90 ? 29.035 -8.084 -51.626 1.00 78.31 90 PRO A C 1
ATOM 679 O O . PRO A 1 90 ? 30.089 -8.726 -51.641 1.00 78.31 90 PRO A O 1
ATOM 682 N N . CYS A 1 91 ? 27.872 -8.604 -51.233 1.00 82.69 91 CYS A N 1
ATOM 683 C CA . CYS A 1 91 ? 27.702 -9.983 -50.785 1.00 82.69 91 CYS A CA 1
ATOM 684 C C . CYS A 1 91 ? 27.604 -10.943 -51.983 1.00 82.69 91 CYS A C 1
ATOM 686 O O . CYS A 1 91 ? 26.791 -10.754 -52.892 1.00 82.69 91 CYS A O 1
ATOM 688 N N . VAL A 1 92 ? 28.458 -11.966 -51.990 1.00 88.19 92 VAL A N 1
ATOM 689 C CA . VAL A 1 92 ? 28.642 -12.931 -5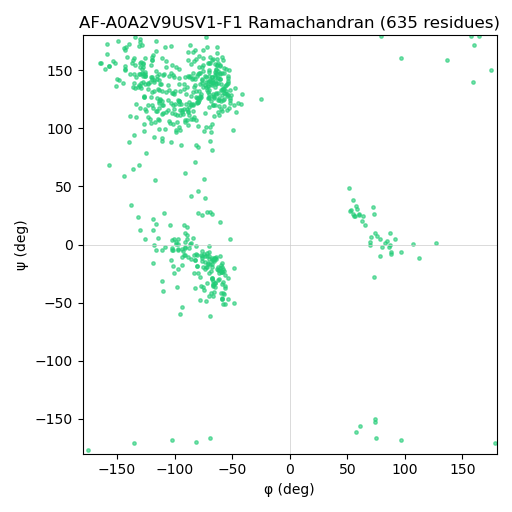3.096 1.00 88.19 92 VAL A CA 1
ATOM 690 C C . VAL A 1 92 ? 28.635 -14.384 -52.602 1.00 88.19 92 VAL A C 1
ATOM 692 O O . VAL A 1 92 ? 29.225 -15.268 -53.223 1.00 88.19 92 VAL A O 1
ATOM 695 N N . GLY A 1 93 ? 28.004 -14.614 -51.451 1.00 87.50 93 GLY A N 1
ATOM 696 C CA . GLY A 1 93 ? 27.775 -15.929 -50.865 1.00 87.50 93 GLY A CA 1
ATOM 697 C C . GLY A 1 93 ? 26.777 -16.795 -51.621 1.00 87.50 93 GLY A C 1
ATOM 698 O O . GLY A 1 93 ? 26.385 -16.492 -52.748 1.00 87.50 93 GLY A O 1
ATOM 699 N N . GLU A 1 94 ? 26.341 -17.877 -50.977 1.00 89.62 94 GLU A N 1
ATOM 700 C CA . GLU A 1 94 ? 25.293 -18.747 -51.517 1.00 89.62 94 GLU A CA 1
ATOM 701 C C . GLU A 1 94 ? 23.981 -17.970 -51.729 1.00 89.62 94 GLU A C 1
ATOM 703 O O . GLU A 1 94 ? 23.539 -17.204 -50.867 1.00 89.62 94 GLU A O 1
ATOM 708 N N . ALA A 1 95 ? 23.371 -18.145 -52.903 1.00 87.38 95 ALA A N 1
ATOM 709 C CA . ALA A 1 95 ? 22.098 -17.526 -53.243 1.00 87.38 95 ALA A CA 1
ATOM 710 C C . ALA A 1 95 ? 20.950 -18.270 -52.552 1.00 87.38 95 ALA A C 1
ATOM 712 O O . ALA A 1 95 ? 20.803 -19.480 -52.715 1.00 87.38 95 ALA A O 1
ATOM 713 N N . ARG A 1 96 ? 20.105 -17.537 -51.826 1.00 87.44 96 ARG A N 1
ATOM 714 C CA . ARG A 1 96 ? 18.913 -18.067 -51.153 1.00 87.44 96 ARG A CA 1
ATOM 715 C C . ARG A 1 96 ? 17.687 -17.227 -51.478 1.00 87.44 96 ARG A C 1
ATOM 717 O O . ARG A 1 96 ? 17.811 -16.046 -51.797 1.00 87.44 96 ARG A O 1
ATOM 724 N N . VAL A 1 97 ? 16.511 -17.832 -51.369 1.00 83.56 97 VAL A N 1
ATOM 725 C CA . VAL A 1 97 ? 15.250 -17.084 -51.327 1.00 83.56 97 VAL A CA 1
ATOM 726 C C . VAL A 1 97 ? 15.058 -16.592 -49.898 1.00 83.56 97 VAL A C 1
ATOM 728 O O . VAL A 1 97 ? 15.149 -17.387 -48.964 1.00 83.56 97 VAL A O 1
ATOM 731 N N . VAL A 1 98 ? 14.840 -15.290 -49.732 1.00 77.69 98 VAL A N 1
ATOM 732 C CA . VAL A 1 98 ? 14.545 -14.703 -48.423 1.00 77.69 98 VAL A CA 1
ATOM 733 C C . VAL A 1 98 ? 13.177 -15.220 -47.948 1.00 77.69 98 VAL A C 1
ATOM 735 O O . VAL A 1 98 ? 12.228 -15.164 -48.736 1.00 77.69 98 VAL A O 1
ATOM 738 N N . PRO A 1 99 ? 13.056 -15.740 -46.710 1.00 78.88 99 PRO A N 1
ATOM 739 C CA . PRO A 1 99 ? 11.785 -16.218 -46.164 1.00 78.88 99 PRO A CA 1
ATOM 740 C C . PRO A 1 99 ? 10.701 -15.134 -46.129 1.00 78.88 99 PRO A C 1
ATOM 742 O O . PRO A 1 99 ? 11.007 -13.945 -46.148 1.00 78.88 99 PRO A O 1
ATOM 745 N N . ASP A 1 100 ? 9.435 -15.544 -46.027 1.00 75.56 100 ASP A N 1
ATOM 746 C CA . ASP A 1 100 ? 8.309 -14.600 -45.977 1.00 75.56 100 ASP A CA 1
ATOM 747 C C . ASP A 1 100 ? 8.306 -13.754 -44.693 1.00 75.56 100 ASP A C 1
ATOM 749 O O . ASP A 1 100 ? 7.942 -12.580 -44.722 1.00 75.56 100 ASP A O 1
ATOM 753 N N . PHE A 1 101 ? 8.754 -14.335 -43.576 1.00 74.31 101 PHE A N 1
ATOM 754 C CA . PHE A 1 101 ? 8.804 -13.692 -42.262 1.00 74.31 101 PHE A CA 1
ATOM 755 C C . PHE A 1 101 ? 10.232 -13.611 -41.722 1.00 74.31 101 PHE A C 1
ATOM 757 O O . PHE A 1 101 ? 11.100 -14.384 -42.136 1.00 74.31 101 PHE A O 1
ATOM 764 N N . ILE A 1 102 ? 10.469 -12.693 -40.781 1.00 73.12 102 ILE A N 1
ATOM 765 C CA . ILE A 1 102 ? 11.771 -12.541 -40.119 1.00 73.12 102 ILE A CA 1
ATOM 766 C C . ILE A 1 102 ? 12.242 -13.862 -39.490 1.00 73.12 102 ILE A C 1
ATOM 768 O O . ILE A 1 102 ? 11.463 -14.599 -38.879 1.00 73.12 102 ILE A O 1
ATOM 772 N N . SER A 1 103 ? 13.530 -14.182 -39.634 1.00 78.25 103 SER A N 1
ATOM 773 C CA . SER A 1 103 ? 14.077 -15.482 -39.209 1.00 78.25 103 SER A CA 1
ATOM 774 C C . SER A 1 103 ? 14.352 -15.578 -37.715 1.00 78.25 103 SER A C 1
ATOM 776 O O . SER A 1 103 ? 14.349 -16.683 -37.174 1.00 78.25 103 SER A O 1
ATOM 778 N N . LEU A 1 104 ? 14.573 -14.445 -37.049 1.00 71.75 104 LEU A N 1
ATOM 779 C CA . LEU A 1 104 ? 14.868 -14.405 -35.619 1.00 71.75 104 LEU A CA 1
ATOM 780 C C . LEU A 1 104 ? 13.611 -14.650 -34.762 1.00 71.75 104 LEU A C 1
ATOM 782 O O . LEU A 1 104 ? 13.679 -15.347 -33.752 1.00 71.75 104 LEU A O 1
ATOM 786 N N . PHE A 1 105 ? 12.454 -14.136 -35.200 1.00 70.94 105 PHE A N 1
ATOM 787 C CA . PHE A 1 105 ? 11.166 -14.269 -34.507 1.00 70.94 105 PHE A CA 1
ATOM 788 C C . PHE A 1 105 ? 10.024 -14.615 -35.477 1.00 70.94 105 PHE A C 1
ATOM 790 O O . PHE A 1 105 ? 9.078 -13.844 -35.610 1.00 70.94 105 PHE A O 1
ATOM 797 N N . PRO A 1 106 ? 10.032 -15.788 -36.133 1.00 71.38 106 PRO A N 1
ATOM 798 C CA . PRO A 1 106 ? 9.025 -16.120 -37.149 1.00 71.38 106 PRO A CA 1
ATOM 799 C C . PRO A 1 106 ? 7.586 -16.151 -36.600 1.00 71.38 106 PRO A C 1
ATOM 801 O O . PRO A 1 106 ? 6.629 -15.988 -37.353 1.00 71.38 106 PRO A O 1
ATOM 804 N N . GLY A 1 107 ? 7.417 -16.331 -35.283 1.00 69.25 107 GLY A N 1
ATOM 805 C CA . GLY A 1 107 ? 6.118 -16.274 -34.608 1.00 69.25 107 GLY A CA 1
ATOM 806 C C . GLY A 1 107 ? 5.498 -14.874 -34.514 1.00 69.25 107 GLY A C 1
ATOM 807 O O . GLY A 1 107 ? 4.300 -14.787 -34.258 1.00 69.25 107 GLY A O 1
ATOM 808 N N . SER A 1 108 ? 6.265 -13.797 -34.739 1.00 64.44 108 SER A N 1
ATOM 809 C CA . SER A 1 108 ? 5.713 -12.433 -34.802 1.00 64.44 108 SER A CA 1
ATOM 810 C C . SER A 1 108 ? 4.882 -12.195 -36.067 1.00 64.44 108 SER A C 1
ATOM 812 O O . SER A 1 108 ? 4.110 -11.241 -36.113 1.00 64.44 108 SER A O 1
ATOM 814 N N . ALA A 1 109 ? 5.032 -13.058 -37.083 1.00 68.56 109 ALA A N 1
ATOM 815 C CA . ALA A 1 109 ? 4.454 -12.897 -38.417 1.00 68.56 109 ALA A CA 1
ATOM 816 C C . ALA A 1 109 ? 4.824 -11.560 -39.096 1.00 68.56 109 ALA A C 1
ATOM 818 O O . ALA A 1 109 ? 4.100 -11.070 -39.965 1.00 68.56 109 ALA A O 1
ATOM 819 N N . GLU A 1 110 ? 5.964 -10.974 -38.722 1.00 61.91 110 GLU A N 1
ATOM 820 C CA . GLU A 1 110 ? 6.508 -9.782 -39.367 1.00 61.91 110 GLU A CA 1
ATOM 821 C C . GLU A 1 110 ? 7.183 -10.152 -40.690 1.00 61.91 110 GLU A C 1
ATOM 823 O O . GLU A 1 110 ? 8.028 -11.048 -40.738 1.00 61.91 110 GLU A O 1
ATOM 828 N N . VAL A 1 111 ? 6.796 -9.469 -41.770 1.00 67.69 111 VAL A N 1
ATOM 829 C CA . VAL A 1 111 ? 7.310 -9.725 -43.122 1.00 67.69 111 VAL A CA 1
ATOM 830 C C . VAL A 1 111 ? 8.791 -9.362 -43.196 1.00 67.69 111 VAL A C 1
ATOM 832 O O . VAL A 1 111 ? 9.175 -8.240 -42.867 1.00 67.69 111 VAL A O 1
ATOM 835 N N . ALA A 1 112 ? 9.625 -10.290 -43.668 1.00 65.69 112 ALA A N 1
ATOM 836 C CA . ALA A 1 112 ? 11.054 -10.031 -43.801 1.00 65.69 112 ALA A CA 1
ATOM 837 C C . ALA A 1 112 ? 11.341 -8.976 -44.887 1.00 65.69 112 ALA A C 1
ATOM 839 O O . ALA A 1 112 ? 10.709 -8.986 -45.953 1.00 65.69 112 ALA A O 1
ATOM 840 N N . PRO A 1 113 ? 12.353 -8.109 -44.698 1.00 67.62 113 PRO A N 1
ATOM 841 C CA . PRO A 1 113 ? 12.868 -7.279 -45.779 1.00 67.62 113 PRO A CA 1
ATOM 842 C C . PRO A 1 113 ? 13.266 -8.142 -46.980 1.00 67.62 113 PRO A C 1
ATOM 844 O O . PRO A 1 113 ? 14.053 -9.074 -46.838 1.00 67.62 113 PRO A O 1
ATOM 847 N N . PHE A 1 114 ? 12.763 -7.804 -48.171 1.00 67.94 114 PHE A N 1
ATOM 848 C CA . PHE A 1 114 ? 12.979 -8.575 -49.405 1.00 67.94 114 PHE A CA 1
ATOM 849 C C . PHE A 1 114 ? 12.394 -10.001 -49.413 1.00 67.94 114 PHE A C 1
ATOM 851 O O . PHE A 1 114 ? 12.877 -10.827 -50.190 1.00 67.94 114 PHE A O 1
ATOM 858 N N . ALA A 1 115 ? 11.366 -10.289 -48.605 1.00 67.75 115 ALA A N 1
ATOM 859 C CA . ALA A 1 115 ? 10.618 -11.550 -48.639 1.00 67.75 115 ALA A CA 1
ATOM 860 C C . ALA A 1 115 ? 10.342 -12.038 -50.078 1.00 67.75 115 ALA A C 1
ATOM 862 O O . ALA A 1 115 ? 9.899 -11.278 -50.942 1.00 67.75 115 ALA A O 1
ATOM 863 N N . GLY A 1 116 ? 10.666 -13.304 -50.357 1.00 73.50 116 GLY A N 1
ATOM 864 C CA . GLY A 1 116 ? 10.512 -13.931 -51.674 1.00 73.50 116 GLY A CA 1
ATOM 865 C C . GLY A 1 116 ? 11.588 -13.581 -52.716 1.00 73.50 116 GLY A C 1
ATOM 866 O O . GLY A 1 116 ? 11.663 -14.235 -53.761 1.00 73.50 116 GLY A O 1
ATOM 867 N N . ALA A 1 117 ? 12.466 -12.603 -52.465 1.00 72.69 117 ALA A N 1
ATOM 868 C CA . ALA A 1 117 ? 13.559 -12.267 -53.378 1.00 72.69 117 ALA A CA 1
ATOM 869 C C . ALA A 1 117 ? 14.727 -13.263 -53.270 1.00 72.69 117 ALA A C 1
ATOM 871 O O . ALA A 1 117 ? 15.049 -13.764 -52.196 1.00 72.69 117 ALA A O 1
ATOM 872 N N . THR A 1 118 ? 15.423 -13.514 -54.385 1.00 80.06 118 THR A N 1
ATOM 873 C CA . THR A 1 118 ? 16.685 -14.277 -54.378 1.00 80.06 118 THR A CA 1
ATOM 874 C C . THR A 1 118 ? 17.861 -13.351 -54.082 1.00 80.06 118 THR A C 1
ATOM 876 O O . THR A 1 118 ? 18.099 -12.402 -54.832 1.00 80.06 118 THR A O 1
ATOM 879 N N . ARG A 1 119 ? 18.608 -13.623 -53.007 1.00 77.88 119 ARG A N 1
ATOM 880 C CA . ARG A 1 119 ? 19.734 -12.802 -52.538 1.00 77.88 119 ARG A CA 1
ATOM 881 C C . ARG A 1 119 ? 20.914 -13.659 -52.091 1.00 77.88 119 ARG A C 1
ATOM 883 O O . ARG A 1 119 ? 20.736 -14.751 -51.556 1.00 77.88 119 ARG A O 1
ATOM 890 N N . ASN A 1 120 ? 22.129 -13.155 -52.296 1.00 82.88 120 ASN A N 1
ATOM 891 C CA . ASN A 1 120 ? 23.347 -13.827 -51.839 1.00 82.88 120 ASN A CA 1
ATOM 892 C C . ASN A 1 120 ? 23.528 -13.642 -50.328 1.00 82.88 120 ASN A C 1
ATOM 894 O O . ASN A 1 120 ? 23.286 -12.557 -49.793 1.00 82.88 120 ASN A O 1
ATOM 898 N N . LEU A 1 121 ? 23.992 -14.680 -49.634 1.00 84.25 121 LEU A N 1
ATOM 899 C CA . LEU A 1 121 ? 24.491 -14.556 -48.267 1.00 84.25 121 LEU A CA 1
ATOM 900 C C . LEU A 1 121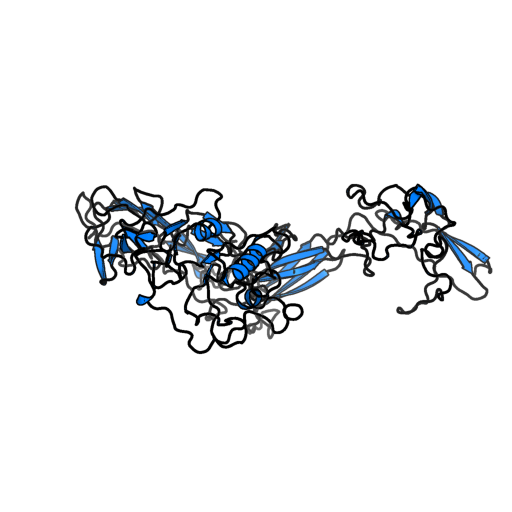 ? 25.711 -13.628 -48.214 1.00 84.25 121 LEU A C 1
ATOM 902 O O . LEU A 1 121 ? 26.496 -13.506 -49.158 1.00 84.25 121 LEU A O 1
ATOM 906 N N . CYS A 1 122 ? 25.850 -12.947 -47.082 1.00 83.75 122 CYS A N 1
ATOM 907 C CA . CYS A 1 122 ? 26.997 -12.097 -46.780 1.00 83.75 122 CYS A CA 1
ATOM 908 C C . CYS A 1 122 ? 28.109 -12.854 -46.040 1.00 83.75 122 CYS A C 1
ATOM 910 O O . CYS A 1 122 ? 28.975 -12.210 -45.459 1.00 83.75 122 CYS A O 1
ATOM 912 N N . ASP A 1 123 ? 28.096 -14.190 -46.063 1.00 86.69 123 ASP A N 1
ATOM 913 C CA . ASP A 1 123 ? 29.188 -15.062 -45.608 1.00 86.69 123 ASP A CA 1
ATOM 914 C C . ASP A 1 123 ? 30.421 -14.944 -46.519 1.00 86.69 123 ASP A C 1
ATOM 916 O O . ASP A 1 123 ? 31.540 -15.242 -46.103 1.00 86.69 123 ASP A O 1
ATOM 920 N N . ARG A 1 124 ? 30.233 -14.437 -47.744 1.00 90.12 124 ARG A N 1
ATOM 921 C CA . ARG A 1 124 ? 31.300 -14.082 -48.681 1.00 90.12 124 ARG A CA 1
ATOM 922 C C . ARG A 1 124 ? 31.130 -12.672 -49.230 1.00 90.12 124 ARG A C 1
ATOM 924 O O . ARG A 1 124 ? 30.023 -12.265 -49.587 1.00 90.12 124 ARG A O 1
ATOM 931 N N . LYS A 1 125 ? 32.233 -11.930 -49.348 1.00 87.31 125 LYS A N 1
ATOM 932 C CA . LYS A 1 125 ? 32.267 -10.562 -49.893 1.00 87.31 125 LYS A CA 1
ATOM 933 C C . LYS A 1 125 ? 33.324 -10.417 -50.982 1.00 87.31 125 LYS A C 1
ATOM 935 O O . LYS A 1 125 ? 34.452 -10.870 -50.798 1.00 87.31 125 LYS A O 1
ATOM 940 N N . GLU A 1 126 ? 32.976 -9.769 -52.095 1.00 87.94 126 GLU A N 1
ATOM 941 C CA . GLU A 1 126 ? 33.933 -9.436 -53.160 1.00 87.94 126 GLU A CA 1
ATOM 942 C C . GLU A 1 126 ? 34.632 -8.112 -52.826 1.00 87.94 126 GLU A C 1
ATOM 944 O O . GLU A 1 126 ? 34.034 -7.039 -52.899 1.00 87.94 126 GLU A O 1
ATOM 949 N N . ILE A 1 127 ? 35.908 -8.188 -52.455 1.00 87.75 127 ILE A N 1
ATOM 950 C CA . ILE A 1 127 ? 36.764 -7.031 -52.191 1.00 87.75 127 ILE A CA 1
ATOM 951 C C . ILE A 1 127 ? 37.603 -6.674 -53.415 1.00 87.75 127 ILE A C 1
ATOM 953 O O . ILE A 1 127 ? 37.982 -7.541 -54.201 1.00 87.75 127 ILE A O 1
ATOM 957 N N . THR A 1 128 ? 37.951 -5.398 -53.552 1.00 87.38 128 THR A N 1
ATOM 958 C CA . THR A 1 128 ? 38.909 -4.926 -54.561 1.00 87.38 128 THR A CA 1
ATOM 959 C C . THR A 1 128 ? 40.186 -4.456 -53.874 1.00 87.38 128 THR A C 1
ATOM 961 O O . THR A 1 128 ? 40.137 -3.571 -53.023 1.00 87.38 128 THR A O 1
ATOM 964 N N . LEU A 1 129 ? 41.325 -5.036 -54.254 1.00 87.12 129 LEU A N 1
ATOM 965 C CA . LEU A 1 129 ? 42.659 -4.592 -53.847 1.00 87.12 129 LEU A CA 1
ATOM 966 C C . LEU A 1 129 ? 43.306 -3.800 -54.986 1.00 87.12 129 LEU A C 1
ATOM 968 O O . LEU A 1 129 ? 43.347 -4.267 -56.127 1.00 87.12 129 LEU A O 1
ATOM 972 N N . THR A 1 130 ? 43.837 -2.619 -54.675 1.00 85.38 130 THR A N 1
ATOM 973 C CA . THR A 1 130 ? 44.637 -1.798 -55.599 1.00 85.38 130 THR A CA 1
ATOM 974 C C . THR A 1 130 ? 46.107 -1.821 -55.185 1.00 85.38 130 THR A C 1
ATOM 976 O O . THR A 1 130 ? 46.452 -2.341 -54.124 1.00 85.38 130 THR A O 1
ATOM 979 N N . ASP A 1 131 ? 46.998 -1.290 -56.027 1.00 86.88 131 ASP A N 1
ATOM 980 C CA . ASP A 1 131 ? 48.424 -1.263 -55.691 1.00 86.88 131 ASP A CA 1
ATOM 981 C C . ASP A 1 131 ? 48.664 -0.520 -54.368 1.00 86.88 131 ASP A C 1
ATOM 983 O O . ASP A 1 131 ? 48.090 0.544 -54.133 1.00 86.88 131 ASP A O 1
ATOM 987 N N . GLN A 1 132 ? 49.484 -1.121 -53.504 1.00 82.12 132 GLN A N 1
ATOM 988 C CA . GLN A 1 132 ? 49.852 -0.609 -52.177 1.00 82.12 132 GLN A CA 1
ATOM 989 C C . GLN A 1 132 ? 48.677 -0.303 -51.225 1.00 82.12 132 GLN A C 1
ATOM 991 O O . GLN A 1 132 ? 48.843 0.474 -50.285 1.00 82.12 132 GLN A O 1
ATOM 996 N N . THR A 1 133 ? 47.507 -0.932 -51.406 1.00 80.94 133 THR A N 1
ATOM 997 C CA . THR A 1 133 ? 46.377 -0.802 -50.469 1.00 80.94 133 THR A CA 1
ATOM 998 C C . THR A 1 133 ? 46.097 -2.081 -49.686 1.00 80.94 133 THR A C 1
ATOM 1000 O O . THR A 1 133 ? 46.507 -3.184 -50.050 1.00 80.94 133 THR A O 1
ATOM 1003 N N . SER A 1 134 ? 45.389 -1.920 -48.568 1.00 82.31 134 SER A N 1
ATOM 1004 C CA . SER A 1 134 ? 44.759 -3.014 -47.832 1.00 82.31 134 SER A CA 1
ATOM 1005 C C . SER A 1 134 ? 43.245 -2.823 -47.879 1.00 82.31 134 SER A C 1
ATOM 1007 O O . SER A 1 134 ? 42.766 -1.689 -47.890 1.00 82.31 134 SER A O 1
ATOM 1009 N N . ALA A 1 135 ? 42.498 -3.923 -47.934 1.00 81.56 135 ALA A N 1
ATOM 1010 C CA . ALA A 1 135 ? 41.043 -3.907 -47.875 1.00 81.56 135 ALA A CA 1
ATOM 1011 C C . ALA A 1 135 ? 40.581 -4.575 -46.580 1.00 81.56 135 ALA A C 1
ATOM 1013 O O . ALA A 1 135 ? 41.043 -5.662 -46.233 1.00 81.56 135 ALA A O 1
ATOM 1014 N N . LEU A 1 136 ? 39.649 -3.925 -45.885 1.00 80.94 136 LEU A N 1
ATOM 1015 C CA . LEU A 1 136 ? 39.004 -4.453 -44.689 1.00 80.94 136 LEU A CA 1
ATOM 1016 C C . LEU A 1 136 ? 37.628 -5.010 -45.072 1.00 80.94 136 LEU A C 1
ATOM 1018 O O . LEU A 1 136 ? 36.762 -4.257 -45.514 1.00 80.94 136 LEU A O 1
ATOM 1022 N N . ALA A 1 137 ? 37.425 -6.318 -44.910 1.00 80.75 137 ALA A N 1
ATOM 1023 C CA . ALA A 1 137 ? 36.117 -6.960 -45.032 1.00 80.75 137 ALA A CA 1
ATOM 1024 C C . ALA A 1 137 ? 35.563 -7.252 -43.634 1.00 80.75 137 ALA A C 1
ATOM 1026 O O . ALA A 1 137 ? 36.117 -8.076 -42.910 1.00 80.75 137 ALA A O 1
ATOM 1027 N N . LYS A 1 138 ? 34.473 -6.581 -43.251 1.00 78.88 138 LYS A N 1
ATOM 1028 C CA . LYS A 1 138 ? 33.767 -6.849 -41.991 1.00 78.88 138 LYS A CA 1
ATOM 1029 C C . LYS A 1 138 ? 32.596 -7.792 -42.224 1.00 78.88 138 LYS A C 1
ATOM 1031 O O . LYS A 1 138 ? 31.847 -7.608 -43.183 1.00 78.88 138 LYS A O 1
ATOM 1036 N N . PHE A 1 139 ? 32.415 -8.752 -41.331 1.00 82.50 139 PHE A N 1
ATOM 1037 C CA . PHE A 1 139 ? 31.273 -9.661 -41.299 1.00 82.50 139 PHE A CA 1
ATOM 1038 C C . PHE A 1 139 ? 30.533 -9.451 -39.985 1.00 82.50 139 PHE A C 1
ATOM 1040 O O . PHE A 1 139 ? 31.166 -9.214 -38.958 1.00 82.50 139 PHE A O 1
ATOM 1047 N N . TYR A 1 140 ? 29.207 -9.508 -40.031 1.00 79.19 140 TYR A N 1
ATOM 1048 C CA . TYR A 1 140 ? 28.363 -9.338 -38.856 1.00 79.19 140 TYR A CA 1
ATOM 1049 C C . TYR A 1 140 ? 27.816 -10.704 -38.473 1.00 79.19 140 TYR A C 1
ATOM 1051 O O . TYR A 1 140 ? 27.218 -11.388 -39.304 1.00 79.19 140 TYR A O 1
ATOM 1059 N N . ILE A 1 141 ? 28.063 -11.101 -37.232 1.00 81.62 141 ILE A N 1
ATOM 1060 C CA . ILE A 1 141 ? 27.599 -12.360 -36.661 1.00 81.62 141 ILE A CA 1
ATOM 1061 C C . ILE A 1 141 ? 26.927 -12.078 -35.320 1.00 81.62 141 ILE A C 1
ATOM 1063 O O . ILE A 1 141 ? 27.269 -11.105 -34.647 1.00 81.62 141 ILE A O 1
ATOM 1067 N N . PHE A 1 142 ? 25.990 -12.928 -34.932 1.00 77.75 142 PHE A N 1
ATOM 1068 C CA . PHE A 1 142 ? 25.275 -12.851 -33.662 1.00 77.75 142 PHE A CA 1
ATOM 1069 C C . PHE A 1 142 ? 25.092 -14.254 -33.084 1.00 77.75 142 PHE A C 1
ATOM 1071 O O . PHE A 1 142 ? 25.423 -15.235 -33.739 1.00 77.75 142 PHE A O 1
ATOM 1078 N N . THR A 1 143 ? 24.594 -14.368 -31.859 1.00 78.81 143 THR A N 1
ATOM 1079 C CA . THR A 1 143 ? 24.108 -15.645 -31.323 1.00 78.81 143 THR A CA 1
ATOM 1080 C C . THR A 1 143 ? 22.666 -15.457 -30.889 1.00 78.81 143 THR A C 1
ATOM 1082 O O . THR A 1 143 ? 22.336 -14.429 -30.315 1.00 78.81 143 THR A O 1
ATOM 1085 N N . SER A 1 144 ? 21.804 -16.429 -31.172 1.00 72.44 144 SER A N 1
ATOM 1086 C CA . SER A 1 144 ? 20.410 -16.437 -30.717 1.00 72.44 144 SER A CA 1
ATOM 1087 C C . SER A 1 144 ? 20.279 -16.806 -29.231 1.00 72.44 144 SER A C 1
ATOM 1089 O O . SER A 1 144 ? 19.235 -16.581 -28.624 1.00 72.44 144 SER A O 1
ATOM 1091 N N . THR A 1 145 ? 21.343 -17.345 -28.618 1.00 77.81 145 THR A N 1
ATOM 1092 C CA . THR A 1 145 ? 21.410 -17.667 -27.184 1.00 77.81 145 THR A CA 1
ATOM 1093 C C . THR A 1 145 ? 22.392 -16.726 -26.494 1.00 77.81 145 THR A C 1
ATOM 1095 O O . THR A 1 145 ? 23.593 -16.993 -26.432 1.00 77.81 145 THR A O 1
ATOM 1098 N N . HIS A 1 146 ? 21.896 -15.604 -25.976 1.00 78.25 146 HIS A N 1
ATOM 1099 C CA . HIS A 1 146 ? 22.751 -14.618 -25.321 1.00 78.25 146 HIS A CA 1
ATOM 1100 C C . HIS A 1 146 ? 23.305 -15.136 -23.998 1.00 78.25 146 HIS A C 1
ATOM 1102 O O . HIS A 1 146 ? 22.612 -15.773 -23.204 1.00 78.25 146 HIS A O 1
ATOM 1108 N N . VAL A 1 147 ? 24.565 -14.797 -23.734 1.00 86.88 147 VAL A N 1
ATOM 1109 C CA . VAL A 1 147 ? 25.142 -14.955 -22.400 1.00 86.88 147 VAL A CA 1
ATOM 1110 C C . VAL A 1 147 ? 24.388 -14.075 -21.404 1.00 86.88 147 VAL A C 1
ATOM 1112 O O . VAL A 1 147 ? 23.974 -12.961 -21.739 1.00 86.88 147 VAL A O 1
ATOM 1115 N N . ALA A 1 148 ? 24.217 -14.570 -20.180 1.00 90.00 148 ALA A N 1
ATOM 1116 C CA . ALA A 1 148 ? 23.610 -13.809 -19.096 1.00 90.00 148 ALA A CA 1
ATOM 1117 C C . ALA A 1 148 ? 24.377 -12.499 -18.838 1.00 90.00 148 ALA A C 1
ATOM 1119 O O . ALA A 1 148 ? 25.581 -12.394 -19.097 1.00 90.00 148 ALA A O 1
ATOM 1120 N N . ALA A 1 149 ? 23.662 -11.498 -18.340 1.00 92.25 149 ALA A N 1
ATOM 1121 C CA . ALA A 1 149 ? 24.268 -10.289 -17.815 1.00 92.25 149 ALA A CA 1
ATOM 1122 C C . ALA A 1 149 ? 24.770 -10.559 -16.395 1.00 92.25 149 ALA A C 1
ATOM 1124 O O . ALA A 1 149 ? 24.155 -11.324 -15.647 1.00 92.25 149 ALA A O 1
ATOM 1125 N N . HIS A 1 150 ? 25.864 -9.906 -16.024 1.00 94.88 150 HIS A N 1
ATOM 1126 C CA . HIS A 1 150 ? 26.366 -9.897 -14.655 1.00 94.88 150 HIS A CA 1
ATOM 1127 C C . HIS A 1 150 ? 25.986 -8.575 -13.998 1.00 94.88 150 HIS A C 1
ATOM 1129 O O . HIS A 1 150 ? 25.858 -7.550 -14.670 1.00 94.88 150 HIS A O 1
ATOM 1135 N N . TYR A 1 151 ? 25.874 -8.565 -12.679 1.00 94.75 151 TYR A N 1
ATOM 1136 C CA . TYR A 1 151 ? 25.791 -7.318 -11.935 1.00 94.75 151 TYR A CA 1
ATOM 1137 C C . TYR A 1 151 ? 26.525 -7.404 -10.608 1.00 94.75 151 TYR A C 1
ATOM 1139 O O . TYR A 1 151 ? 26.622 -8.466 -9.988 1.00 94.75 151 TYR A O 1
ATOM 1147 N N . THR A 1 152 ? 27.026 -6.250 -10.187 1.00 95.62 152 THR A N 1
ATOM 1148 C CA . THR A 1 152 ? 27.515 -5.984 -8.842 1.00 95.62 152 THR A CA 1
ATOM 1149 C C . THR A 1 152 ? 26.959 -4.641 -8.407 1.00 95.62 152 THR A C 1
ATOM 1151 O O . THR A 1 152 ? 26.979 -3.679 -9.173 1.00 95.62 152 THR A O 1
ATOM 1154 N N . GLY A 1 153 ? 26.457 -4.565 -7.188 1.00 93.94 153 GLY A N 1
ATOM 1155 C CA . GLY A 1 153 ? 25.924 -3.330 -6.645 1.00 93.94 153 GLY A CA 1
ATOM 1156 C C . GLY A 1 153 ? 26.207 -3.190 -5.167 1.00 93.94 153 GLY A C 1
ATOM 1157 O O . GLY A 1 153 ? 26.667 -4.129 -4.512 1.00 93.94 153 GLY A O 1
ATOM 1158 N N . VAL A 1 154 ? 25.942 -1.992 -4.670 1.00 94.19 154 VAL A N 1
ATOM 1159 C CA . VAL A 1 154 ? 25.975 -1.661 -3.252 1.00 94.19 154 VAL A CA 1
ATOM 1160 C C . VAL A 1 154 ? 24.690 -0.930 -2.896 1.00 94.19 154 VAL A C 1
ATOM 1162 O O . VAL A 1 154 ? 24.198 -0.098 -3.661 1.00 94.19 154 VAL A O 1
ATOM 1165 N N . ILE A 1 155 ? 24.113 -1.294 -1.758 1.00 94.88 155 ILE A N 1
ATOM 1166 C CA . ILE A 1 155 ? 22.964 -0.601 -1.191 1.00 94.88 155 ILE A CA 1
ATOM 1167 C C . ILE A 1 155 ? 23.497 0.432 -0.214 1.00 94.88 155 ILE A C 1
ATOM 1169 O O . ILE A 1 155 ? 24.118 0.055 0.777 1.00 94.88 155 ILE A O 1
ATOM 1173 N N . THR A 1 156 ? 23.270 1.711 -0.495 1.00 91.69 156 THR A N 1
ATOM 1174 C CA . THR A 1 156 ? 23.739 2.814 0.350 1.00 91.69 156 THR A CA 1
ATOM 1175 C C . THR A 1 156 ? 22.583 3.500 1.057 1.00 91.69 156 THR A C 1
ATOM 1177 O O . THR A 1 156 ? 21.492 3.644 0.522 1.00 91.69 156 THR A O 1
ATOM 1180 N N . ASP A 1 157 ? 22.826 3.960 2.271 1.00 88.50 157 ASP A N 1
ATOM 1181 C CA . ASP A 1 157 ? 22.026 4.975 2.932 1.00 88.50 157 ASP A CA 1
ATOM 1182 C C . ASP A 1 157 ? 22.707 6.326 2.701 1.00 88.50 157 ASP A C 1
ATOM 1184 O O . ASP A 1 157 ? 23.695 6.678 3.349 1.00 88.50 157 ASP A O 1
ATOM 1188 N N . ASP A 1 158 ? 22.173 7.084 1.747 1.00 83.25 158 ASP A N 1
ATOM 1189 C CA . ASP A 1 158 ? 22.737 8.367 1.322 1.00 83.25 158 ASP A CA 1
ATOM 1190 C C . ASP A 1 158 ? 22.664 9.461 2.401 1.00 83.25 158 ASP A C 1
ATOM 1192 O O . ASP A 1 158 ? 23.326 10.494 2.272 1.00 83.25 158 ASP A O 1
ATOM 1196 N N . PHE A 1 159 ? 21.884 9.253 3.466 1.00 84.12 159 PHE A N 1
ATOM 1197 C CA . PHE A 1 159 ? 21.749 10.203 4.569 1.00 84.12 159 PHE A CA 1
ATOM 1198 C C . PHE A 1 159 ? 22.731 9.940 5.716 1.00 84.12 159 PHE A C 1
ATOM 1200 O O . PHE A 1 159 ? 22.832 10.768 6.628 1.00 84.12 159 PHE A O 1
ATOM 1207 N N . THR A 1 160 ? 23.496 8.847 5.647 1.00 82.88 160 THR A N 1
ATOM 1208 C CA . THR A 1 160 ? 24.376 8.396 6.730 1.00 82.88 160 THR A CA 1
ATOM 1209 C C . THR A 1 160 ? 25.801 8.212 6.250 1.00 82.88 160 THR A C 1
ATOM 1211 O O . THR A 1 160 ? 26.053 7.660 5.186 1.00 82.88 160 THR A O 1
ATOM 1214 N N . ALA A 1 161 ? 26.758 8.648 7.065 1.00 85.94 161 ALA A N 1
ATOM 1215 C CA . ALA A 1 161 ? 28.176 8.420 6.818 1.00 85.94 161 ALA A CA 1
ATOM 1216 C C . ALA A 1 161 ? 28.680 7.189 7.583 1.00 85.94 161 ALA A C 1
ATOM 1218 O O . ALA A 1 161 ? 28.284 6.950 8.726 1.00 85.94 161 ALA A O 1
ATOM 1219 N N . GLU A 1 162 ? 29.589 6.441 6.966 1.00 86.94 162 GLU A N 1
ATOM 1220 C CA . GLU A 1 162 ? 30.265 5.301 7.576 1.00 86.94 162 GLU A CA 1
ATOM 1221 C C . GLU A 1 162 ? 31.520 5.747 8.338 1.00 86.94 162 GLU A C 1
ATOM 1223 O O . GLU A 1 162 ? 32.486 6.259 7.760 1.00 86.94 162 GLU A O 1
ATOM 1228 N N . PHE A 1 163 ? 31.523 5.505 9.648 1.00 85.38 163 PHE A N 1
ATOM 1229 C CA . PHE A 1 163 ? 32.620 5.840 10.551 1.00 85.38 163 PHE A CA 1
ATOM 1230 C C . PHE A 1 163 ? 33.375 4.623 11.099 1.00 85.38 163 PHE A C 1
ATOM 1232 O O . PHE A 1 163 ? 34.380 4.822 11.786 1.00 85.38 163 PHE A O 1
ATOM 1239 N N . ASP A 1 164 ? 32.947 3.387 10.818 1.00 83.12 164 ASP A N 1
ATOM 1240 C CA . ASP A 1 164 ? 33.665 2.187 11.248 1.00 83.12 164 ASP A CA 1
ATOM 1241 C C . ASP A 1 164 ? 34.944 2.003 10.407 1.00 83.12 164 ASP A C 1
ATOM 1243 O O . ASP A 1 164 ? 34.855 1.710 9.212 1.00 83.12 164 ASP A O 1
ATOM 1247 N N . PRO A 1 165 ? 36.152 2.130 10.997 1.00 87.25 165 PRO A N 1
ATOM 1248 C CA . PRO A 1 165 ? 37.409 1.956 10.269 1.00 87.25 165 PRO A CA 1
ATOM 1249 C C . PRO A 1 165 ? 37.639 0.528 9.756 1.00 87.25 165 PRO A C 1
ATOM 1251 O O . PRO A 1 165 ? 38.571 0.310 8.981 1.00 87.25 165 PRO A O 1
ATOM 1254 N N . PHE A 1 166 ? 36.847 -0.450 10.201 1.00 85.94 166 PHE A N 1
ATOM 1255 C CA . PHE A 1 166 ? 36.900 -1.828 9.715 1.00 85.94 166 PHE A CA 1
ATOM 1256 C C . PHE A 1 166 ? 35.934 -2.097 8.555 1.00 85.94 166 PHE A C 1
ATOM 1258 O O . PHE A 1 166 ? 36.030 -3.155 7.927 1.00 85.94 166 PHE A O 1
ATOM 1265 N N . SER A 1 167 ? 35.042 -1.154 8.239 1.00 85.88 167 SER A N 1
ATOM 1266 C CA . SER A 1 167 ? 34.170 -1.233 7.071 1.00 85.88 167 SER A CA 1
ATOM 1267 C C . SER A 1 167 ? 34.973 -0.966 5.788 1.00 85.88 167 SER A C 1
ATOM 1269 O O . SER A 1 167 ? 35.770 -0.024 5.744 1.00 85.88 167 SER A O 1
ATOM 1271 N N . PRO A 1 168 ? 34.764 -1.730 4.698 1.00 89.25 168 PRO A N 1
ATOM 1272 C CA . PRO A 1 168 ? 35.351 -1.417 3.394 1.00 89.25 168 PRO A CA 1
ATOM 1273 C C . PRO A 1 168 ? 34.828 -0.091 2.816 1.00 89.25 168 PRO A C 1
ATOM 1275 O O . PRO A 1 168 ? 35.388 0.398 1.839 1.00 89.25 168 PRO A O 1
ATOM 1278 N N . GLN A 1 169 ? 33.781 0.483 3.419 1.00 85.19 169 GLN A N 1
ATOM 1279 C CA . GLN A 1 169 ? 33.177 1.767 3.064 1.00 85.19 169 GLN A CA 1
ATOM 1280 C C . GLN A 1 169 ? 33.555 2.890 4.034 1.00 85.19 169 GLN A C 1
ATOM 1282 O O . GLN A 1 169 ? 32.908 3.930 4.055 1.00 85.19 169 GLN A O 1
ATOM 1287 N N . PHE A 1 170 ? 34.600 2.712 4.848 1.00 89.38 170 PHE A N 1
ATOM 1288 C CA . PHE A 1 170 ? 35.054 3.748 5.772 1.00 89.38 170 PHE A CA 1
ATOM 1289 C C . PHE A 1 170 ? 35.274 5.101 5.072 1.00 89.38 170 PHE A C 1
ATOM 1291 O O . PHE A 1 170 ? 36.106 5.217 4.169 1.00 89.38 170 PHE A O 1
ATOM 1298 N N . GLY A 1 171 ? 34.560 6.132 5.536 1.00 86.81 171 GLY A N 1
ATOM 1299 C CA . GLY A 1 171 ? 34.606 7.482 4.971 1.00 86.81 171 GLY A CA 1
ATOM 1300 C C . GLY A 1 171 ? 33.647 7.736 3.801 1.00 86.81 171 GLY A C 1
ATOM 1301 O O . GLY A 1 171 ? 33.616 8.863 3.309 1.00 86.81 171 GLY A O 1
ATOM 1302 N N . GLU A 1 172 ? 32.870 6.735 3.385 1.00 88.19 172 GLU A N 1
ATOM 1303 C CA . GLU A 1 172 ? 31.802 6.836 2.384 1.00 88.19 172 GLU A CA 1
ATOM 1304 C C . GLU A 1 172 ? 30.409 6.869 3.046 1.00 88.19 172 GLU A C 1
ATOM 1306 O O . GLU A 1 172 ? 30.270 7.062 4.260 1.00 88.19 172 GLU A O 1
ATOM 1311 N N . LYS A 1 173 ? 29.358 6.720 2.233 1.00 88.25 173 LYS A N 1
ATOM 1312 C CA . LYS A 1 173 ? 27.980 6.502 2.691 1.00 88.25 173 LYS A CA 1
ATOM 1313 C C . LYS A 1 173 ? 27.871 5.158 3.422 1.00 88.25 173 LYS A C 1
ATOM 1315 O O . LYS A 1 173 ? 28.522 4.188 3.037 1.00 88.25 173 LYS A O 1
ATOM 1320 N N . PHE A 1 174 ? 27.043 5.098 4.459 1.00 87.69 174 PHE A N 1
ATOM 1321 C CA . PHE A 1 174 ? 26.746 3.851 5.164 1.00 87.69 174 PHE A CA 1
ATOM 1322 C C . PHE A 1 174 ? 26.021 2.872 4.241 1.00 87.69 174 PHE A C 1
ATOM 1324 O O . PHE A 1 174 ? 25.248 3.290 3.382 1.00 87.69 174 PHE A O 1
ATOM 1331 N N . ALA A 1 175 ? 26.236 1.574 4.432 1.00 89.81 175 ALA A N 1
ATOM 1332 C CA . ALA A 1 175 ? 25.582 0.543 3.640 1.00 89.81 175 ALA A CA 1
ATOM 1333 C C . ALA A 1 175 ? 24.843 -0.447 4.536 1.00 89.81 175 ALA A C 1
ATOM 1335 O O . ALA A 1 175 ? 25.480 -1.181 5.301 1.00 89.81 175 ALA A O 1
ATOM 1336 N N . PRO A 1 176 ? 23.508 -0.502 4.441 1.00 88.19 176 PRO A N 1
ATOM 1337 C CA . PRO A 1 176 ? 22.725 -1.432 5.231 1.00 88.19 176 PRO A CA 1
ATOM 1338 C C . PRO A 1 176 ? 23.062 -2.893 4.918 1.00 88.19 176 PRO A C 1
ATOM 1340 O O . PRO A 1 176 ? 23.067 -3.340 3.765 1.00 88.19 176 PRO A O 1
ATOM 1343 N N . ALA A 1 177 ? 23.304 -3.659 5.976 1.00 87.31 177 ALA A N 1
ATOM 1344 C CA . ALA A 1 177 ? 23.628 -5.071 5.882 1.00 87.31 177 ALA A CA 1
ATOM 1345 C C . ALA A 1 177 ? 22.388 -5.932 5.584 1.00 87.31 177 ALA A C 1
ATOM 1347 O O . ALA A 1 177 ? 21.323 -5.723 6.168 1.00 87.31 177 ALA A O 1
ATOM 1348 N N . TYR A 1 178 ? 22.570 -6.971 4.766 1.00 89.94 178 TYR A N 1
ATOM 1349 C CA . TYR A 1 178 ? 21.619 -8.074 4.571 1.00 89.94 178 TYR A CA 1
ATOM 1350 C C . TYR A 1 178 ? 20.229 -7.709 4.038 1.00 89.94 178 TYR A C 1
ATOM 1352 O O . TYR A 1 178 ? 19.281 -8.452 4.275 1.00 89.94 178 TYR A O 1
ATOM 1360 N N . LEU A 1 179 ? 20.077 -6.611 3.301 1.00 93.75 179 LEU A N 1
ATOM 1361 C CA . LEU A 1 179 ? 18.789 -6.261 2.709 1.00 93.75 179 LEU A CA 1
ATOM 1362 C C . LEU A 1 179 ? 18.442 -7.185 1.526 1.00 93.75 179 LEU A C 1
ATOM 1364 O O . LEU A 1 179 ? 19.318 -7.508 0.713 1.00 93.75 179 LEU A O 1
ATOM 1368 N N . PRO A 1 180 ? 17.168 -7.597 1.387 1.00 96.06 180 PRO A N 1
ATOM 1369 C CA . PRO A 1 180 ? 16.700 -8.335 0.221 1.00 96.06 180 PRO A CA 1
ATOM 1370 C C . PRO A 1 180 ? 16.702 -7.454 -1.030 1.00 96.06 180 PRO A C 1
ATOM 1372 O O . PRO A 1 180 ? 16.287 -6.297 -0.995 1.00 96.06 180 PRO A O 1
ATOM 1375 N N . VAL A 1 181 ? 17.113 -8.027 -2.159 1.00 96.19 181 VAL A N 1
ATOM 1376 C CA . VAL A 1 181 ? 17.101 -7.388 -3.478 1.00 96.19 181 VAL A CA 1
ATOM 1377 C C . VAL A 1 181 ? 16.277 -8.240 -4.432 1.00 96.19 181 VAL A C 1
ATOM 1379 O O . VAL A 1 181 ? 16.700 -9.326 -4.835 1.00 96.19 181 VAL A O 1
ATOM 1382 N N . SER A 1 182 ? 15.102 -7.746 -4.810 1.00 94.19 182 SER A N 1
ATOM 1383 C CA . SER A 1 182 ? 14.241 -8.394 -5.802 1.00 94.19 182 SER A CA 1
ATOM 1384 C C . SER A 1 182 ? 14.549 -7.859 -7.195 1.00 94.19 182 SER A C 1
ATOM 1386 O O . SER A 1 182 ? 14.715 -6.655 -7.371 1.00 94.19 182 SER A O 1
ATOM 1388 N N . VAL A 1 183 ? 14.600 -8.732 -8.199 1.00 93.50 183 VAL A N 1
ATOM 1389 C CA . VAL A 1 183 ? 14.663 -8.334 -9.606 1.00 93.50 183 VAL A CA 1
ATOM 1390 C C . VAL A 1 183 ? 13.405 -8.799 -10.314 1.00 93.50 183 VAL A C 1
ATOM 1392 O O . VAL A 1 183 ? 13.055 -9.980 -10.260 1.00 93.50 183 VAL A O 1
ATOM 1395 N N . LYS A 1 184 ? 12.724 -7.865 -10.974 1.00 90.06 184 LYS A N 1
ATOM 1396 C CA . LYS A 1 184 ? 11.398 -8.049 -11.559 1.00 90.06 184 LYS A CA 1
ATOM 1397 C C . LYS A 1 184 ? 11.386 -7.674 -13.037 1.00 90.06 184 LYS A C 1
ATOM 1399 O O . LYS A 1 184 ? 12.099 -6.765 -13.469 1.00 90.06 184 LYS A O 1
ATOM 1404 N N . ASP A 1 185 ? 10.562 -8.377 -13.804 1.00 86.88 185 ASP A N 1
ATOM 1405 C CA . ASP A 1 185 ? 10.308 -8.058 -15.208 1.00 86.88 185 ASP A CA 1
ATOM 1406 C C . ASP A 1 185 ? 9.434 -6.795 -15.371 1.00 86.88 185 ASP A C 1
ATOM 1408 O O . ASP A 1 185 ? 8.985 -6.181 -14.400 1.00 86.88 185 ASP A O 1
ATOM 1412 N N . TRP A 1 186 ? 9.172 -6.407 -16.623 1.00 79.25 186 TRP A N 1
ATOM 1413 C CA . TRP A 1 186 ? 8.342 -5.244 -16.963 1.00 79.25 186 TRP A CA 1
ATOM 1414 C C . TRP A 1 186 ? 6.887 -5.359 -16.475 1.00 79.25 186 TRP A C 1
ATOM 1416 O O . TRP A 1 186 ? 6.209 -4.343 -16.330 1.00 79.25 186 TRP A O 1
ATOM 1426 N N . ALA A 1 187 ? 6.400 -6.579 -16.227 1.00 79.25 187 ALA A N 1
ATOM 1427 C CA . ALA A 1 187 ? 5.065 -6.854 -15.703 1.00 79.25 187 ALA A CA 1
ATOM 1428 C C . ALA A 1 187 ? 5.046 -6.923 -14.163 1.00 79.25 187 ALA A C 1
ATOM 1430 O O . ALA A 1 187 ? 3.974 -7.028 -13.565 1.00 79.25 187 ALA A O 1
ATOM 1431 N N . GLY A 1 188 ? 6.208 -6.792 -13.516 1.00 81.06 188 GLY A N 1
ATOM 1432 C CA . GLY A 1 188 ? 6.364 -6.757 -12.064 1.00 81.06 188 GLY A CA 1
ATOM 1433 C C . GLY A 1 188 ? 6.495 -8.141 -11.440 1.00 81.06 188 GLY A C 1
ATOM 1434 O O . GLY A 1 188 ? 6.459 -8.255 -10.214 1.00 81.06 188 GLY A O 1
ATOM 1435 N N . ASN A 1 189 ? 6.658 -9.187 -12.252 1.00 86.00 189 ASN A N 1
ATOM 1436 C CA . ASN A 1 189 ? 6.897 -10.533 -11.754 1.00 86.00 189 ASN A CA 1
ATOM 1437 C C . ASN A 1 189 ? 8.349 -10.647 -11.297 1.00 86.00 189 ASN A C 1
ATOM 1439 O O . ASN A 1 189 ? 9.266 -10.322 -12.051 1.00 86.00 189 ASN A O 1
ATOM 1443 N N . GLU A 1 190 ? 8.564 -11.140 -10.079 1.00 90.19 190 GLU A N 1
ATOM 1444 C CA . GLU A 1 190 ? 9.906 -11.437 -9.579 1.00 90.19 190 GLU A CA 1
ATOM 1445 C C . GLU A 1 190 ? 10.527 -12.589 -10.378 1.00 90.19 190 GLU A C 1
ATOM 1447 O O . GLU A 1 190 ? 9.988 -13.696 -10.423 1.00 90.19 190 GLU A O 1
ATOM 1452 N N . VAL A 1 191 ? 11.662 -12.313 -11.021 1.00 91.88 191 VAL A N 1
ATOM 1453 C CA . VAL A 1 191 ? 12.436 -13.287 -11.804 1.00 91.88 191 VAL A CA 1
ATOM 1454 C C . VAL A 1 191 ? 13.642 -13.814 -11.033 1.00 91.88 191 VAL A C 1
ATOM 1456 O O . VAL A 1 191 ? 14.130 -14.906 -11.323 1.00 91.88 191 VAL A O 1
ATOM 1459 N N . SER A 1 192 ? 14.137 -13.042 -10.065 1.00 92.56 192 SER A N 1
ATOM 1460 C CA . SER A 1 192 ? 15.269 -13.401 -9.217 1.00 92.56 192 SER A CA 1
ATOM 1461 C C . SER A 1 192 ? 15.222 -12.617 -7.910 1.00 92.56 192 SER A C 1
ATOM 1463 O O . SER A 1 192 ? 14.700 -11.505 -7.864 1.00 92.56 192 SER A O 1
ATOM 1465 N N . ARG A 1 193 ? 15.817 -13.177 -6.858 1.00 94.38 193 ARG A N 1
ATOM 1466 C CA . ARG A 1 193 ? 16.055 -12.500 -5.584 1.00 94.38 193 ARG A CA 1
ATOM 1467 C C . ARG A 1 193 ? 17.465 -12.814 -5.109 1.00 94.38 193 ARG A C 1
ATOM 1469 O O . ARG A 1 193 ? 17.904 -13.962 -5.165 1.00 94.38 193 ARG A O 1
ATOM 1476 N N . THR A 1 194 ? 18.166 -11.790 -4.648 1.00 95.31 194 THR A N 1
ATOM 1477 C CA . THR A 1 194 ? 19.463 -11.899 -3.976 1.00 95.31 194 THR A CA 1
ATOM 1478 C C . THR A 1 194 ? 19.423 -11.101 -2.675 1.00 95.31 194 THR A C 1
ATOM 1480 O O . THR A 1 194 ? 18.411 -10.481 -2.356 1.00 95.31 194 THR A O 1
ATOM 1483 N N . TYR A 1 195 ? 20.499 -11.141 -1.905 1.00 95.50 195 TYR A N 1
ATOM 1484 C CA . TYR A 1 195 ? 20.617 -10.436 -0.633 1.00 95.50 195 TYR A CA 1
ATOM 1485 C C . TYR A 1 195 ? 21.960 -9.727 -0.597 1.00 95.50 195 TYR A C 1
ATOM 1487 O O . TYR A 1 195 ? 22.947 -10.256 -1.123 1.00 95.50 195 TYR A O 1
ATOM 1495 N N . SER A 1 196 ? 22.001 -8.543 0.008 1.00 94.88 196 SER A N 1
ATOM 1496 C CA . SER A 1 196 ? 23.281 -7.908 0.283 1.00 94.88 196 SER A CA 1
ATOM 1497 C C . SER A 1 196 ? 24.053 -8.654 1.370 1.00 94.88 196 SER A C 1
ATOM 1499 O O . SER A 1 196 ? 23.496 -9.405 2.173 1.00 94.88 196 SER A O 1
ATOM 1501 N N . ASP A 1 197 ? 25.369 -8.494 1.371 1.00 92.31 197 ASP A N 1
ATOM 1502 C CA . ASP A 1 197 ? 26.224 -8.988 2.437 1.00 92.31 197 ASP A CA 1
ATOM 1503 C C . ASP A 1 197 ? 26.226 -8.032 3.644 1.00 92.31 197 ASP A C 1
ATOM 1505 O O . ASP A 1 197 ? 25.425 -7.097 3.750 1.00 92.31 197 ASP A O 1
ATOM 1509 N N . GLN A 1 198 ? 27.136 -8.275 4.587 1.00 86.50 198 GLN A N 1
ATOM 1510 C CA . GLN A 1 198 ? 27.277 -7.462 5.796 1.00 86.50 198 GLN A CA 1
ATOM 1511 C C . GLN A 1 198 ? 27.708 -6.009 5.538 1.00 86.50 198 GLN A C 1
ATOM 1513 O O . GLN A 1 198 ? 27.685 -5.205 6.462 1.00 86.50 198 GLN A O 1
ATOM 1518 N N . PHE A 1 199 ? 28.132 -5.691 4.316 1.00 89.44 199 PHE A N 1
ATOM 1519 C CA . PHE A 1 199 ? 28.559 -4.366 3.885 1.00 89.44 199 PHE A CA 1
ATOM 1520 C C . PHE A 1 199 ? 27.629 -3.809 2.799 1.00 89.44 199 PHE A C 1
ATOM 1522 O O . PHE A 1 199 ? 28.014 -2.913 2.056 1.00 89.44 199 PHE A O 1
ATOM 1529 N N . GLY A 1 200 ? 26.422 -4.356 2.650 1.00 91.75 200 GLY A N 1
ATOM 1530 C CA . GLY A 1 200 ? 25.454 -3.879 1.667 1.00 91.75 200 GLY A CA 1
ATOM 1531 C C . GLY A 1 200 ? 25.814 -4.190 0.209 1.00 91.75 200 GLY A C 1
ATOM 1532 O O . GLY A 1 200 ? 25.084 -3.769 -0.687 1.00 91.75 200 GLY A O 1
ATOM 1533 N N . ALA A 1 201 ? 26.875 -4.956 -0.062 1.00 94.31 201 ALA A N 1
ATOM 1534 C CA . ALA A 1 201 ? 27.250 -5.340 -1.420 1.00 94.31 201 ALA A CA 1
ATOM 1535 C C . ALA A 1 201 ? 26.461 -6.570 -1.887 1.00 94.31 201 ALA A C 1
ATOM 1537 O O . ALA A 1 201 ? 26.211 -7.496 -1.119 1.00 94.31 201 ALA A O 1
ATOM 1538 N N . TYR A 1 202 ? 26.085 -6.612 -3.163 1.00 96.12 202 TYR A N 1
ATOM 1539 C CA . TYR A 1 202 ? 25.357 -7.733 -3.756 1.00 96.12 202 TYR A CA 1
ATOM 1540 C C . TYR A 1 202 ? 25.812 -7.991 -5.192 1.00 96.12 202 TYR A C 1
ATOM 1542 O O . TYR A 1 202 ? 26.253 -7.092 -5.907 1.00 96.12 202 TYR A O 1
ATOM 1550 N N . THR A 1 203 ? 25.713 -9.243 -5.635 1.00 95.75 203 THR A N 1
ATOM 1551 C CA . THR A 1 203 ? 26.083 -9.654 -6.997 1.00 95.75 203 THR A CA 1
ATOM 1552 C C . THR A 1 203 ? 25.109 -10.692 -7.533 1.00 95.75 203 THR A C 1
ATOM 1554 O O . THR A 1 203 ? 24.381 -11.332 -6.767 1.00 95.75 203 THR A O 1
ATOM 1557 N N . GLY A 1 204 ? 25.088 -10.872 -8.851 1.00 94.06 204 GLY A N 1
ATOM 1558 C CA . GLY A 1 204 ? 24.311 -11.943 -9.457 1.00 94.06 204 GLY A CA 1
ATOM 1559 C C . GLY A 1 204 ? 24.360 -11.987 -10.978 1.00 94.06 204 GLY A C 1
ATOM 1560 O O . GLY A 1 204 ? 25.154 -11.308 -11.634 1.00 94.06 204 GLY A O 1
ATOM 1561 N N . LEU A 1 205 ? 23.492 -12.843 -11.513 1.00 93.31 205 LEU A N 1
ATOM 1562 C CA . LEU A 1 205 ? 23.267 -13.062 -12.936 1.00 93.31 205 LEU A CA 1
ATOM 1563 C C . LEU A 1 205 ? 21.815 -12.758 -13.277 1.00 93.31 205 LEU A C 1
ATOM 1565 O O . LEU A 1 205 ? 20.920 -13.077 -12.495 1.00 93.31 205 LEU A O 1
ATOM 1569 N N . ASN A 1 206 ? 21.584 -12.197 -14.460 1.00 91.56 206 ASN A N 1
ATOM 1570 C CA . ASN A 1 206 ? 20.236 -11.991 -14.973 1.00 91.56 206 ASN A CA 1
ATOM 1571 C C . ASN A 1 206 ? 20.147 -12.205 -16.489 1.00 91.56 206 ASN A C 1
ATOM 1573 O O . ASN A 1 206 ? 21.164 -12.280 -17.184 1.00 91.56 206 ASN A O 1
ATOM 1577 N N . TYR A 1 207 ? 18.925 -12.299 -17.011 1.00 88.44 207 TYR A N 1
ATOM 1578 C CA . TYR A 1 207 ? 18.671 -12.264 -18.445 1.00 88.44 207 TYR A CA 1
ATOM 1579 C C . TYR A 1 207 ? 19.195 -10.949 -19.028 1.00 88.44 207 TYR A C 1
ATOM 1581 O O . TYR A 1 207 ? 18.982 -9.877 -18.468 1.00 88.44 207 TYR A O 1
ATOM 1589 N N . SER A 1 208 ? 19.925 -11.050 -20.135 1.00 87.25 208 SER A N 1
ATOM 1590 C CA . SER A 1 208 ? 20.638 -9.923 -20.726 1.00 87.25 208 SER A CA 1
ATOM 1591 C C . SER A 1 208 ? 19.852 -9.201 -21.806 1.00 87.25 208 SER A C 1
ATOM 1593 O O . SER A 1 208 ? 19.737 -7.989 -21.765 1.00 87.25 208 SER A O 1
ATOM 1595 N N . THR A 1 209 ? 19.361 -9.917 -22.812 1.00 79.50 209 THR A N 1
ATOM 1596 C CA . THR A 1 209 ? 18.560 -9.323 -23.879 1.00 79.50 209 THR A CA 1
ATOM 1597 C C . THR A 1 209 ? 17.743 -10.370 -24.613 1.00 79.50 209 THR A C 1
ATOM 1599 O O . THR A 1 209 ? 18.149 -11.531 -24.759 1.00 79.50 209 THR A O 1
ATOM 1602 N N . TRP A 1 210 ? 16.611 -9.914 -25.132 1.00 69.25 210 TRP A N 1
ATOM 1603 C CA . TRP A 1 210 ? 15.815 -10.594 -26.147 1.00 69.25 210 TRP A CA 1
ATOM 1604 C C . TRP A 1 210 ? 15.764 -9.776 -27.451 1.00 69.25 210 TRP A C 1
ATOM 1606 O O . TRP A 1 210 ? 15.239 -10.256 -28.446 1.00 69.25 210 TRP A O 1
ATOM 1616 N N . GLU A 1 211 ? 16.330 -8.565 -27.471 1.00 69.31 211 GLU A N 1
ATOM 1617 C CA . GLU A 1 211 ? 16.282 -7.618 -28.587 1.00 69.31 211 GLU A CA 1
ATOM 1618 C C . GLU A 1 211 ? 17.612 -7.599 -29.346 1.00 69.31 211 GLU A C 1
ATOM 1620 O O . GLU A 1 211 ? 18.515 -6.798 -29.079 1.00 69.31 211 GLU A O 1
ATOM 1625 N N . VAL A 1 212 ? 17.727 -8.495 -30.326 1.00 69.50 212 VAL A N 1
ATOM 1626 C CA . VAL A 1 212 ? 18.860 -8.528 -31.260 1.00 69.50 212 VAL A CA 1
ATOM 1627 C C . VAL A 1 212 ? 18.539 -7.672 -32.471 1.00 69.50 212 VAL A C 1
ATOM 1629 O O . VAL A 1 212 ? 17.499 -7.851 -33.104 1.00 69.50 212 VAL A O 1
ATOM 1632 N N . ASN A 1 213 ? 19.464 -6.780 -32.819 1.00 64.94 213 ASN A N 1
ATOM 1633 C CA . ASN A 1 213 ? 19.390 -5.920 -33.996 1.00 64.94 213 ASN A CA 1
ATOM 1634 C C . ASN A 1 213 ? 18.066 -5.125 -34.120 1.00 64.94 213 ASN A C 1
ATOM 1636 O O . ASN A 1 213 ? 17.451 -5.160 -35.194 1.00 64.94 213 ASN A O 1
ATOM 1640 N N . PRO A 1 214 ? 17.610 -4.442 -33.042 1.00 63.12 214 PRO A N 1
ATOM 1641 C CA . PRO A 1 214 ? 16.407 -3.607 -33.082 1.00 63.12 214 PRO A CA 1
ATOM 1642 C C . PRO A 1 214 ? 16.569 -2.423 -34.063 1.00 63.12 214 PRO A C 1
ATOM 1644 O O . PRO A 1 214 ? 17.687 -2.157 -34.516 1.00 63.12 214 PRO A O 1
ATOM 1647 N N . PRO A 1 215 ? 15.498 -1.662 -34.383 1.00 53.62 215 PRO A N 1
ATOM 1648 C CA . PRO A 1 215 ? 15.508 -0.556 -35.354 1.00 53.62 215 PRO A CA 1
ATOM 1649 C C . PRO A 1 215 ? 16.308 0.684 -34.918 1.00 53.62 215 PRO A C 1
ATOM 1651 O O . PRO A 1 215 ? 15.986 1.808 -35.302 1.00 53.62 215 PRO A O 1
ATOM 1654 N N . ASN A 1 216 ? 17.330 0.527 -34.085 1.00 57.03 216 ASN A N 1
ATOM 1655 C CA . ASN A 1 216 ? 18.130 1.609 -33.544 1.00 57.03 216 ASN A CA 1
ATOM 1656 C C . ASN A 1 216 ? 19.629 1.360 -33.839 1.00 57.03 216 ASN A C 1
ATOM 1658 O O . ASN A 1 216 ? 20.053 0.239 -34.126 1.00 57.03 216 ASN A O 1
ATOM 1662 N N . PRO A 1 217 ? 20.477 2.399 -33.785 1.00 50.84 217 PRO A N 1
ATOM 1663 C CA . PRO A 1 217 ? 21.899 2.251 -34.086 1.00 50.84 217 PRO A CA 1
ATOM 1664 C C . PRO A 1 217 ? 22.689 1.453 -33.029 1.00 50.84 217 PRO A C 1
ATOM 1666 O O . PRO A 1 217 ? 23.889 1.264 -33.217 1.00 50.84 217 PRO A O 1
ATOM 1669 N N . THR A 1 218 ? 22.075 0.989 -31.928 1.00 56.94 218 THR A N 1
ATOM 1670 C CA . THR A 1 218 ? 22.798 0.305 -30.837 1.00 56.94 218 THR A CA 1
ATOM 1671 C C . THR A 1 218 ? 23.078 -1.168 -31.133 1.00 56.94 218 THR A C 1
ATOM 1673 O O . THR A 1 218 ? 23.961 -1.750 -30.508 1.00 56.94 218 THR A O 1
ATOM 1676 N N . GLY A 1 219 ? 22.367 -1.783 -32.088 1.00 64.31 219 GLY A N 1
ATOM 1677 C CA . GLY A 1 219 ? 22.574 -3.170 -32.532 1.00 64.31 219 GLY A CA 1
ATOM 1678 C C . GLY A 1 219 ? 22.097 -4.246 -31.547 1.00 64.31 219 GLY A C 1
ATOM 1679 O O . GLY A 1 219 ? 21.700 -5.322 -31.980 1.00 64.31 219 GLY A O 1
ATOM 1680 N N . TYR A 1 220 ? 22.074 -3.958 -30.249 1.00 72.69 220 TYR A N 1
ATOM 1681 C CA . TYR A 1 220 ? 21.378 -4.727 -29.216 1.00 72.69 220 TYR A CA 1
ATOM 1682 C C . TYR A 1 220 ? 20.631 -3.767 -28.292 1.00 72.69 220 TYR A C 1
ATOM 1684 O O . TYR A 1 220 ? 21.161 -2.706 -27.941 1.00 72.69 220 TYR A O 1
ATOM 1692 N N . GLY A 1 221 ? 19.410 -4.141 -27.913 1.00 76.56 221 GLY A N 1
ATOM 1693 C CA . GLY A 1 221 ? 18.655 -3.474 -26.854 1.00 76.56 221 GLY A CA 1
ATOM 1694 C C . GLY A 1 221 ? 18.979 -4.111 -25.500 1.00 76.56 221 GLY A C 1
ATOM 1695 O O . GLY A 1 221 ? 19.052 -5.339 -25.430 1.00 76.56 221 GLY A O 1
ATOM 1696 N N . PRO A 1 222 ? 19.218 -3.347 -24.423 1.00 83.31 222 PRO A N 1
ATOM 1697 C CA . PRO A 1 222 ? 19.320 -3.931 -23.091 1.00 83.31 222 PRO A CA 1
ATOM 1698 C C . PRO A 1 222 ? 17.961 -4.470 -22.640 1.00 83.31 222 PRO A C 1
ATOM 1700 O O . PRO A 1 222 ? 16.931 -3.839 -22.873 1.00 83.31 222 PRO A O 1
ATOM 1703 N N . THR A 1 223 ? 17.948 -5.586 -21.914 1.00 85.38 223 THR A N 1
ATOM 1704 C CA . THR A 1 223 ? 16.779 -5.914 -21.095 1.00 85.38 223 THR A CA 1
ATOM 1705 C C . THR A 1 223 ? 16.725 -4.936 -19.925 1.00 85.38 223 THR A C 1
ATOM 1707 O O . THR A 1 223 ? 17.634 -4.899 -19.097 1.00 85.38 223 THR A O 1
ATOM 1710 N N . MET A 1 224 ? 15.653 -4.151 -19.845 1.00 87.69 224 MET A N 1
ATOM 1711 C CA . MET A 1 224 ? 15.371 -3.299 -18.689 1.00 87.69 224 MET A CA 1
ATOM 1712 C C . MET A 1 224 ? 14.631 -4.111 -17.625 1.00 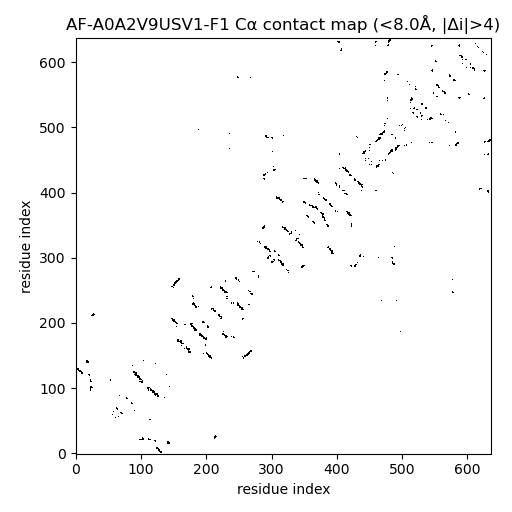87.69 224 MET A C 1
ATOM 1714 O O . MET A 1 224 ? 13.611 -4.734 -17.928 1.00 87.69 224 MET A O 1
ATOM 1718 N N . MET A 1 225 ? 15.130 -4.108 -16.388 1.00 88.75 225 MET A N 1
ATOM 1719 C CA . MET A 1 225 ? 14.456 -4.750 -15.254 1.00 88.75 225 MET A CA 1
ATOM 1720 C C . MET A 1 225 ? 14.295 -3.804 -14.078 1.00 88.75 225 MET A C 1
ATOM 1722 O O . MET A 1 225 ? 15.113 -2.910 -13.864 1.00 88.75 225 MET A O 1
ATOM 1726 N N . VAL A 1 226 ? 13.266 -4.060 -13.278 1.00 89.44 226 VAL A N 1
ATOM 1727 C CA . VAL A 1 226 ? 13.018 -3.347 -12.029 1.00 89.44 226 VAL A CA 1
ATOM 1728 C C . VAL A 1 226 ? 13.767 -4.071 -10.911 1.00 89.44 226 VAL A C 1
ATOM 1730 O O . VAL A 1 226 ? 13.456 -5.214 -10.591 1.00 89.44 226 VAL A O 1
ATOM 1733 N N . THR A 1 227 ? 14.762 -3.420 -10.318 1.00 91.81 227 THR A N 1
ATOM 1734 C CA . THR A 1 227 ? 15.586 -3.967 -9.230 1.00 91.81 227 THR A CA 1
ATOM 1735 C C . THR A 1 227 ? 15.261 -3.229 -7.938 1.00 91.81 227 THR A C 1
ATOM 1737 O O . THR A 1 227 ? 15.528 -2.037 -7.834 1.00 91.81 227 THR A O 1
ATOM 1740 N N . CYS A 1 228 ? 14.674 -3.926 -6.972 1.00 91.44 228 CYS A N 1
ATOM 1741 C CA . CYS A 1 228 ? 14.086 -3.385 -5.752 1.00 91.44 228 CYS A CA 1
ATOM 1742 C C . CYS A 1 228 ? 14.939 -3.709 -4.532 1.00 91.44 228 CYS A C 1
ATOM 1744 O O . CYS A 1 228 ? 15.056 -4.877 -4.160 1.00 91.44 228 CYS A O 1
ATOM 1746 N N . MET A 1 229 ? 15.509 -2.681 -3.911 1.00 94.06 229 MET A N 1
ATOM 1747 C CA . MET A 1 229 ? 16.236 -2.794 -2.652 1.00 94.06 229 MET A CA 1
ATOM 1748 C C . MET A 1 229 ? 15.264 -2.886 -1.484 1.00 94.06 229 MET A C 1
ATOM 1750 O O . MET A 1 229 ? 14.185 -2.289 -1.519 1.00 94.06 229 MET A O 1
ATOM 1754 N N . ASN A 1 230 ? 15.675 -3.626 -0.453 1.00 93.12 230 ASN A N 1
ATOM 1755 C CA . ASN A 1 230 ? 14.887 -3.904 0.742 1.00 93.12 230 ASN A CA 1
ATOM 1756 C C . ASN A 1 230 ? 13.493 -4.481 0.435 1.00 93.12 230 ASN A C 1
ATOM 1758 O O . ASN A 1 230 ? 12.548 -4.236 1.169 1.00 93.12 230 ASN A O 1
ATOM 1762 N N . ASP A 1 231 ? 13.318 -5.218 -0.663 1.00 91.81 231 ASP A N 1
ATOM 1763 C CA . ASP A 1 231 ? 11.984 -5.641 -1.098 1.00 91.81 231 ASP A CA 1
ATOM 1764 C C . ASP A 1 231 ? 11.338 -6.636 -0.113 1.00 91.81 231 ASP A C 1
ATOM 1766 O O . ASP A 1 231 ? 11.838 -7.745 0.108 1.00 91.81 231 ASP A O 1
ATOM 1770 N N . ALA A 1 232 ? 10.178 -6.263 0.433 1.00 88.44 232 ALA A N 1
ATOM 1771 C CA . ALA A 1 232 ? 9.425 -7.048 1.408 1.00 88.44 232 ALA A CA 1
ATOM 1772 C C . ALA A 1 232 ? 8.788 -8.317 0.813 1.00 88.44 232 ALA A C 1
ATOM 1774 O O . ALA A 1 232 ? 8.335 -9.184 1.557 1.00 88.44 232 ALA A O 1
ATOM 1775 N N . GLY A 1 233 ? 8.741 -8.457 -0.512 1.00 85.88 233 GLY A N 1
ATOM 1776 C CA . GLY A 1 233 ? 7.999 -9.509 -1.197 1.00 85.88 233 GLY A CA 1
ATOM 1777 C C . GLY A 1 233 ? 6.498 -9.214 -1.297 1.00 85.88 233 GLY A C 1
ATOM 1778 O O . GLY A 1 233 ? 5.992 -8.186 -0.853 1.00 85.88 233 GLY A O 1
ATOM 1779 N N . SER A 1 234 ? 5.759 -10.128 -1.927 1.00 76.06 234 SER A N 1
ATOM 1780 C CA . SER A 1 234 ? 4.328 -9.956 -2.235 1.00 76.06 234 SER A CA 1
ATOM 1781 C C . SER A 1 234 ? 3.373 -10.636 -1.242 1.00 76.06 234 SER A C 1
ATOM 1783 O O . SER A 1 234 ? 2.165 -10.666 -1.476 1.00 76.06 234 SER A O 1
ATOM 1785 N N . GLY A 1 235 ? 3.900 -11.262 -0.186 1.00 72.94 235 GLY A N 1
ATOM 1786 C CA . GLY A 1 235 ? 3.121 -12.021 0.796 1.00 72.94 235 GLY A CA 1
ATOM 1787 C C . GLY A 1 235 ? 2.561 -11.169 1.940 1.00 72.94 235 GLY A C 1
ATOM 1788 O O . GLY A 1 235 ? 2.918 -10.011 2.114 1.00 72.94 235 GLY A O 1
ATOM 1789 N N . THR A 1 236 ? 1.707 -11.774 2.771 1.00 70.19 236 THR A N 1
ATOM 1790 C CA . THR A 1 236 ? 1.234 -11.193 4.049 1.00 70.19 236 THR A CA 1
ATOM 1791 C C . THR A 1 236 ? 2.339 -11.092 5.098 1.00 70.19 236 THR A C 1
ATOM 1793 O O . THR A 1 236 ? 2.225 -10.346 6.065 1.00 70.19 236 THR A O 1
ATOM 1796 N N . THR A 1 237 ? 3.381 -11.906 4.951 1.00 79.44 237 THR A N 1
ATOM 1797 C CA . THR A 1 237 ? 4.568 -11.891 5.798 1.00 79.44 237 THR A CA 1
ATOM 1798 C C . THR A 1 237 ? 5.717 -11.370 4.948 1.00 79.44 237 THR A C 1
ATOM 1800 O O . THR A 1 237 ? 6.004 -11.998 3.925 1.00 79.44 237 THR A O 1
ATOM 1803 N N . PRO A 1 238 ? 6.342 -10.246 5.338 1.00 85.19 238 PRO A N 1
ATOM 1804 C CA . PRO A 1 238 ? 7.516 -9.733 4.652 1.00 85.19 238 PRO A CA 1
ATOM 1805 C C . PRO A 1 238 ? 8.660 -10.750 4.616 1.00 85.19 238 PRO A C 1
ATOM 1807 O O . PRO A 1 238 ? 8.726 -11.654 5.456 1.00 85.19 238 PRO A O 1
ATOM 1810 N N . ASP A 1 239 ? 9.586 -10.567 3.676 1.00 90.50 239 ASP A N 1
ATOM 1811 C CA . ASP A 1 239 ? 10.879 -11.251 3.672 1.00 90.50 239 ASP A CA 1
ATOM 1812 C C . ASP A 1 239 ? 11.526 -11.154 5.073 1.00 90.50 239 ASP A C 1
ATOM 1814 O O . ASP A 1 239 ? 11.516 -10.077 5.673 1.00 90.50 239 ASP A O 1
ATOM 1818 N N . PRO A 1 240 ? 12.077 -12.244 5.641 1.00 86.88 240 PRO A N 1
ATOM 1819 C CA . PRO A 1 240 ? 12.653 -12.222 6.987 1.00 86.88 240 PRO A CA 1
ATOM 1820 C C . PRO A 1 240 ? 13.753 -11.173 7.204 1.00 86.88 240 PRO A C 1
ATOM 1822 O O . PRO A 1 240 ? 13.959 -10.753 8.349 1.00 86.88 240 PRO A O 1
ATOM 1825 N N . LEU A 1 241 ? 14.445 -10.785 6.127 1.00 88.62 241 LEU A N 1
ATOM 1826 C CA . LEU A 1 241 ? 15.518 -9.795 6.117 1.00 88.62 241 LEU A CA 1
ATOM 1827 C C . LEU A 1 241 ? 15.062 -8.399 5.667 1.00 88.62 241 LEU A C 1
ATOM 1829 O O . LEU A 1 241 ? 15.880 -7.482 5.636 1.00 88.62 241 LEU A O 1
ATOM 1833 N N . TYR A 1 242 ? 13.775 -8.217 5.354 1.00 90.25 242 TYR A N 1
ATOM 1834 C CA . TYR A 1 242 ? 13.189 -6.889 5.191 1.00 90.25 242 TYR A CA 1
ATOM 1835 C C . TYR A 1 242 ? 13.390 -6.068 6.466 1.00 90.25 242 TYR A C 1
ATOM 1837 O O . TYR A 1 242 ? 13.058 -6.525 7.565 1.00 90.25 242 TYR A O 1
ATOM 1845 N N . GLN A 1 243 ? 13.892 -4.846 6.310 1.00 87.50 243 GLN A N 1
ATOM 1846 C CA . GLN A 1 243 ? 14.112 -3.925 7.418 1.00 87.50 243 GLN A CA 1
ATOM 1847 C C . GLN A 1 243 ? 13.188 -2.713 7.264 1.00 87.50 243 GLN A C 1
ATOM 1849 O O . GLN A 1 243 ? 13.437 -1.870 6.405 1.00 87.50 243 GLN A O 1
ATOM 1854 N N . PRO A 1 244 ? 12.141 -2.566 8.099 1.00 83.69 244 PRO A N 1
ATOM 1855 C CA . PRO A 1 244 ? 11.154 -1.492 7.949 1.00 83.69 244 PRO A CA 1
ATOM 1856 C C . PRO A 1 244 ? 11.714 -0.089 8.209 1.00 83.69 244 PRO A C 1
ATOM 1858 O O . PRO A 1 244 ? 11.053 0.894 7.887 1.00 83.69 244 PRO A O 1
ATOM 1861 N N . GLY A 1 245 ? 12.913 0.008 8.793 1.00 83.81 245 GLY A N 1
ATOM 1862 C CA . GLY A 1 245 ? 13.613 1.276 8.984 1.00 83.81 245 GLY A CA 1
ATOM 1863 C C . GLY A 1 245 ? 14.259 1.838 7.712 1.00 83.81 245 GLY A C 1
ATOM 1864 O O . GLY A 1 245 ? 14.761 2.957 7.753 1.00 83.81 245 GLY A O 1
ATOM 1865 N N . TYR A 1 246 ? 14.231 1.098 6.599 1.00 87.19 246 TYR A N 1
ATOM 1866 C CA . TYR A 1 246 ? 14.671 1.561 5.285 1.00 87.19 246 TYR A CA 1
ATOM 1867 C C . TYR A 1 246 ? 13.545 1.491 4.259 1.00 87.19 246 TYR A C 1
ATOM 1869 O O . TYR A 1 246 ? 12.651 0.645 4.337 1.00 87.19 246 TYR A O 1
ATOM 1877 N N . SER A 1 247 ? 13.654 2.333 3.243 1.00 86.94 247 SER A N 1
ATOM 1878 C CA . SER A 1 247 ? 12.758 2.342 2.105 1.00 86.94 247 SER A CA 1
ATOM 1879 C C . SER A 1 247 ? 12.847 1.072 1.296 1.00 86.94 247 SER A C 1
ATOM 1881 O O . SER A 1 247 ? 13.914 0.481 1.129 1.00 86.94 247 SER A O 1
ATOM 1883 N N . GLN A 1 248 ? 11.704 0.675 0.746 1.00 88.19 248 GLN A N 1
ATOM 1884 C CA . GLN A 1 248 ? 11.715 -0.106 -0.477 1.00 88.19 248 GLN A CA 1
ATOM 1885 C C . GLN A 1 248 ? 11.938 0.881 -1.622 1.00 88.19 248 GLN A C 1
ATOM 1887 O O . GLN A 1 248 ? 11.161 1.826 -1.788 1.00 88.19 248 GLN A O 1
ATOM 1892 N N . PHE A 1 249 ? 12.991 0.670 -2.401 1.00 86.44 249 PHE A N 1
ATOM 1893 C CA . PHE A 1 249 ? 13.350 1.552 -3.509 1.00 86.44 249 PHE A CA 1
ATOM 1894 C C . PHE A 1 249 ? 13.670 0.697 -4.728 1.00 86.44 249 PHE A C 1
ATOM 1896 O O . PHE A 1 249 ? 14.565 -0.146 -4.648 1.00 86.44 249 PHE A O 1
ATOM 1903 N N . CYS A 1 250 ? 12.953 0.873 -5.845 1.00 85.69 250 CYS A N 1
ATOM 1904 C CA . CYS A 1 250 ? 13.307 0.169 -7.079 1.00 85.69 250 CYS A CA 1
ATOM 1905 C C . CYS A 1 250 ? 13.895 1.093 -8.140 1.00 85.69 250 CYS A C 1
ATOM 1907 O O . CYS A 1 250 ? 13.489 2.239 -8.317 1.00 85.69 250 CYS A O 1
ATOM 1909 N N . TYR A 1 251 ? 14.816 0.511 -8.898 1.00 87.81 251 TYR A N 1
ATOM 1910 C CA . TYR A 1 251 ? 15.522 1.122 -10.009 1.00 87.81 251 TYR A CA 1
ATOM 1911 C C . TYR A 1 251 ? 15.214 0.369 -11.296 1.00 87.81 251 TYR A C 1
ATOM 1913 O O . TYR A 1 251 ? 15.202 -0.861 -11.309 1.00 87.81 251 TYR A O 1
ATOM 1921 N N . GLU A 1 252 ? 15.021 1.092 -12.393 1.00 87.94 252 GLU A N 1
ATOM 1922 C CA . GLU A 1 252 ? 14.974 0.498 -13.729 1.00 87.94 252 GLU A CA 1
ATOM 1923 C C . GLU A 1 252 ? 16.394 0.437 -14.291 1.00 87.94 252 GLU A C 1
ATOM 1925 O O . GLU A 1 252 ? 16.965 1.450 -14.698 1.00 87.94 252 GLU A O 1
ATOM 1930 N N . LEU A 1 253 ? 16.991 -0.756 -14.264 1.00 90.62 253 LEU A N 1
ATOM 1931 C CA . LEU A 1 253 ? 18.400 -0.964 -14.591 1.00 90.62 253 LEU A CA 1
ATOM 1932 C C . LEU A 1 253 ? 18.560 -1.771 -15.890 1.00 90.62 253 LEU A C 1
ATOM 1934 O O . LEU A 1 253 ? 17.829 -2.746 -16.097 1.00 90.62 253 LEU A O 1
ATOM 1938 N N . PRO A 1 254 ? 19.509 -1.387 -16.767 1.00 89.56 254 PRO A N 1
ATOM 1939 C CA . PRO A 1 254 ? 19.785 -2.100 -18.005 1.00 89.56 254 PRO A CA 1
ATOM 1940 C C . PRO A 1 254 ? 20.693 -3.311 -17.770 1.00 89.56 254 PRO A C 1
ATOM 1942 O O . PRO A 1 254 ? 21.732 -3.221 -17.112 1.00 89.56 254 PRO A O 1
ATOM 1945 N N . PHE A 1 255 ? 20.356 -4.424 -18.411 1.00 90.25 255 PHE A N 1
ATOM 1946 C CA . PHE A 1 255 ? 21.179 -5.625 -18.490 1.00 90.25 255 PHE A CA 1
ATOM 1947 C C . PHE A 1 255 ? 21.604 -5.831 -19.946 1.00 90.25 255 PHE A C 1
ATOM 1949 O O . PHE A 1 255 ? 20.797 -5.682 -20.854 1.00 90.25 255 PHE A O 1
ATOM 1956 N N . MET A 1 256 ? 22.887 -6.120 -20.186 1.00 88.69 256 MET A N 1
ATOM 1957 C CA . MET A 1 256 ? 23.457 -6.311 -21.530 1.00 88.69 256 MET A CA 1
ATOM 1958 C C . MET A 1 256 ? 24.233 -7.631 -21.603 1.00 88.69 256 MET A C 1
ATOM 1960 O O . MET A 1 256 ? 24.830 -8.038 -20.600 1.00 88.69 256 MET A O 1
ATOM 1964 N N . PRO A 1 257 ? 24.268 -8.320 -22.762 1.00 86.94 257 PRO A N 1
ATOM 1965 C CA . PRO A 1 257 ? 24.935 -9.617 -22.879 1.00 86.94 257 PRO A CA 1
ATOM 1966 C C . PRO A 1 257 ? 26.406 -9.573 -22.475 1.00 86.94 257 PRO A C 1
ATOM 1968 O O . PRO A 1 257 ? 27.206 -8.866 -23.084 1.00 86.94 257 PRO A O 1
ATOM 1971 N N . GLY A 1 258 ? 26.769 -10.350 -21.450 1.00 86.38 258 GLY A N 1
ATOM 1972 C CA . GLY A 1 258 ? 28.153 -10.511 -21.001 1.00 86.38 258 GLY A CA 1
ATOM 1973 C C . GLY A 1 258 ? 28.755 -9.273 -20.333 1.00 86.38 258 GLY A C 1
ATOM 1974 O O . GLY A 1 258 ? 29.918 -9.315 -19.934 1.00 86.38 258 GLY A O 1
ATOM 1975 N N . GLN A 1 259 ? 27.985 -8.195 -20.182 1.00 89.25 259 GLN A N 1
ATOM 1976 C CA . GLN A 1 259 ? 28.412 -6.991 -19.484 1.00 89.25 259 GLN A CA 1
ATOM 1977 C C . GLN A 1 259 ? 28.111 -7.115 -17.988 1.00 89.25 259 GLN A C 1
ATOM 1979 O O . GLN A 1 259 ? 27.091 -7.681 -17.593 1.00 89.25 259 GLN A O 1
ATOM 1984 N N . THR A 1 260 ? 29.003 -6.561 -17.165 1.00 94.25 260 THR A N 1
ATOM 1985 C CA . THR A 1 260 ? 28.757 -6.359 -15.736 1.00 94.25 260 THR A CA 1
ATOM 1986 C C . THR A 1 260 ? 28.174 -4.971 -15.512 1.00 94.25 260 THR A C 1
ATOM 1988 O O . THR A 1 260 ? 28.839 -3.971 -15.791 1.00 94.25 260 THR A O 1
ATOM 1991 N N . GLY A 1 261 ? 26.941 -4.911 -15.015 1.00 92.31 261 GLY A N 1
ATOM 1992 C CA . GLY A 1 261 ? 26.358 -3.691 -14.466 1.00 92.31 261 GLY A CA 1
ATOM 1993 C C . GLY A 1 261 ? 26.976 -3.361 -13.108 1.00 92.31 261 GLY A C 1
ATOM 1994 O O . GLY A 1 261 ? 27.148 -4.255 -12.279 1.00 92.31 261 GLY A O 1
ATOM 1995 N N . TYR A 1 262 ? 27.318 -2.091 -12.897 1.00 94.12 262 TYR A N 1
ATOM 1996 C CA . TYR A 1 262 ? 27.775 -1.561 -11.612 1.00 94.12 262 TYR A CA 1
ATOM 1997 C C . TYR A 1 262 ? 26.688 -0.640 -11.078 1.00 94.12 262 TYR A C 1
ATOM 1999 O O . TYR A 1 262 ? 26.411 0.391 -11.693 1.00 94.12 262 TYR A O 1
ATOM 2007 N N . PHE A 1 263 ? 26.040 -1.044 -9.991 1.00 93.44 263 PHE A N 1
ATOM 2008 C CA . PHE A 1 263 ? 24.814 -0.410 -9.526 1.00 93.44 263 PHE A CA 1
ATOM 2009 C C . PHE A 1 263 ? 25.023 0.294 -8.184 1.00 93.44 263 PHE A C 1
ATOM 2011 O O . PHE A 1 263 ? 25.335 -0.340 -7.178 1.00 93.44 263 PHE A O 1
ATOM 2018 N N . ASP A 1 264 ? 24.845 1.613 -8.202 1.00 88.69 264 ASP A N 1
ATOM 2019 C CA . ASP A 1 264 ? 24.682 2.446 -7.012 1.00 88.69 264 ASP A CA 1
ATOM 2020 C C . ASP A 1 264 ? 23.178 2.532 -6.722 1.00 88.69 264 ASP A C 1
ATOM 2022 O O . ASP A 1 264 ? 22.432 3.135 -7.498 1.00 88.69 264 ASP A O 1
ATOM 2026 N N . THR A 1 265 ? 22.715 1.824 -5.690 1.00 93.12 265 THR A N 1
ATOM 2027 C CA . THR A 1 265 ? 21.281 1.627 -5.418 1.00 93.12 265 THR A CA 1
ATOM 2028 C C . THR A 1 265 ? 20.927 2.063 -4.004 1.00 93.12 265 THR A C 1
ATOM 2030 O O . THR A 1 265 ? 20.810 1.206 -3.123 1.00 93.12 265 THR A O 1
ATOM 2033 N N . PRO A 1 266 ? 20.786 3.375 -3.759 1.00 90.88 266 PRO A N 1
ATOM 2034 C CA . PRO A 1 266 ? 20.467 3.860 -2.432 1.00 90.88 266 PRO A CA 1
ATOM 2035 C C . PRO A 1 266 ? 19.086 3.440 -1.914 1.00 90.88 266 PRO A C 1
ATOM 2037 O O . PRO A 1 266 ? 18.136 3.202 -2.656 1.00 90.88 266 PRO A O 1
ATOM 2040 N N . VAL A 1 267 ? 18.969 3.404 -0.595 1.00 90.25 267 VAL A N 1
ATOM 2041 C CA . VAL A 1 267 ? 17.711 3.393 0.151 1.00 90.25 267 VAL A CA 1
ATOM 2042 C C . VAL A 1 267 ? 17.654 4.633 1.035 1.00 90.25 267 VAL A C 1
ATOM 2044 O O . VAL A 1 267 ? 18.657 5.306 1.276 1.00 90.25 267 VAL A O 1
ATOM 2047 N N . VAL A 1 268 ? 16.456 4.953 1.510 1.00 85.94 268 VAL A N 1
ATOM 2048 C CA . VAL A 1 268 ? 16.213 6.090 2.399 1.00 85.94 268 VAL A CA 1
ATOM 2049 C C . VAL A 1 268 ? 15.848 5.547 3.779 1.00 85.94 268 VAL A C 1
ATOM 2051 O O . VAL A 1 268 ? 15.020 4.645 3.859 1.00 85.94 268 VAL A O 1
ATOM 2054 N N . PRO A 1 269 ? 16.437 6.044 4.874 1.00 84.19 269 PRO A N 1
ATOM 2055 C CA . PRO A 1 269 ? 16.006 5.680 6.214 1.00 84.19 269 PRO A CA 1
ATOM 2056 C C . PRO A 1 269 ? 14.627 6.302 6.501 1.00 84.19 269 PRO A C 1
ATOM 2058 O O . PRO A 1 269 ? 14.444 7.515 6.393 1.00 84.19 269 PRO A O 1
ATOM 2061 N N . THR A 1 270 ? 13.653 5.477 6.894 1.00 82.44 270 THR A N 1
ATOM 2062 C CA . THR A 1 270 ? 12.272 5.885 7.255 1.00 82.44 270 THR A CA 1
ATOM 2063 C C . THR A 1 270 ? 12.108 6.259 8.713 1.00 82.44 270 THR A C 1
ATOM 2065 O O . THR A 1 270 ? 11.063 6.754 9.139 1.00 82.44 270 THR A O 1
ATOM 2068 N N . SER A 1 271 ? 13.125 5.964 9.509 1.00 79.75 271 SER A N 1
ATOM 2069 C CA . SER A 1 271 ? 13.110 6.138 10.947 1.00 79.75 271 SER A CA 1
ATOM 2070 C C . SER A 1 271 ? 14.341 6.921 11.379 1.00 79.75 271 SER A C 1
ATOM 2072 O O . SER A 1 271 ? 15.335 7.011 10.660 1.00 79.75 271 SER A O 1
ATOM 2074 N N . ALA A 1 272 ? 14.250 7.563 12.542 1.00 76.75 272 ALA A N 1
ATOM 2075 C CA . ALA A 1 272 ? 15.362 8.346 13.065 1.00 76.75 272 ALA A CA 1
ATOM 2076 C C . ALA A 1 272 ? 16.590 7.457 13.329 1.00 76.75 272 ALA A C 1
ATOM 2078 O O . ALA A 1 272 ? 16.460 6.270 13.606 1.00 76.75 272 ALA A O 1
ATOM 2079 N N . PHE A 1 273 ? 17.786 8.040 13.331 1.00 71.19 273 PHE A N 1
ATOM 2080 C CA . PHE A 1 273 ? 18.977 7.320 13.781 1.00 71.19 273 PHE A CA 1
ATOM 2081 C C . PHE A 1 273 ? 18.948 7.100 15.292 1.00 71.19 273 PHE A C 1
ATOM 2083 O O . PHE A 1 273 ? 18.655 8.020 16.060 1.00 71.19 273 PHE A O 1
ATOM 2090 N N . SER A 1 274 ? 19.305 5.889 15.715 1.00 65.38 274 SER A N 1
ATOM 2091 C CA . SER A 1 274 ? 19.653 5.580 17.100 1.00 65.38 274 SER A CA 1
ATOM 2092 C C . SER A 1 274 ? 21.121 5.148 17.199 1.00 65.38 274 SER A C 1
ATOM 2094 O O . SER A 1 274 ? 21.845 5.080 16.203 1.00 65.38 274 SER A O 1
ATOM 2096 N N . GLU A 1 275 ? 21.608 4.935 18.418 1.00 63.66 275 GLU A N 1
ATOM 2097 C CA . GLU A 1 275 ? 23.005 4.570 18.648 1.00 63.66 275 GLU A CA 1
ATOM 2098 C C . GLU A 1 275 ? 23.388 3.219 18.013 1.00 63.66 275 GLU A C 1
ATOM 2100 O O . GLU A 1 275 ? 22.588 2.286 17.937 1.00 63.66 275 GLU A O 1
ATOM 2105 N N . GLY A 1 276 ? 24.643 3.108 17.562 1.00 65.69 276 GLY A N 1
ATOM 2106 C CA . GLY A 1 276 ? 25.203 1.852 17.053 1.00 65.69 276 GLY A CA 1
ATOM 2107 C C . GLY A 1 276 ? 24.674 1.406 15.688 1.00 65.69 276 GLY A C 1
ATOM 2108 O O . GLY A 1 276 ? 24.578 0.206 15.464 1.00 65.69 276 GLY A O 1
ATOM 2109 N N . TYR A 1 277 ? 24.333 2.349 14.800 1.00 69.94 277 TYR A N 1
ATOM 2110 C CA . TYR A 1 277 ? 23.771 2.076 13.465 1.00 69.94 277 TYR A CA 1
ATOM 2111 C C . TYR A 1 277 ? 22.437 1.311 13.494 1.00 69.94 277 TYR A C 1
ATOM 2113 O O . TYR A 1 277 ? 22.077 0.628 12.540 1.00 69.94 277 TYR A O 1
ATOM 2121 N N . ASN A 1 278 ? 21.690 1.437 14.593 1.00 70.12 278 ASN A N 1
ATOM 2122 C CA . ASN A 1 278 ? 20.357 0.870 14.730 1.00 70.12 278 ASN A CA 1
ATOM 2123 C C . ASN A 1 278 ? 19.277 1.925 14.478 1.00 70.12 278 ASN A C 1
ATOM 2125 O O . ASN A 1 278 ? 19.445 3.108 14.788 1.00 70.12 278 ASN A O 1
ATOM 2129 N N . HIS A 1 279 ? 18.113 1.475 14.028 1.00 77.06 279 HIS A N 1
ATOM 2130 C CA . HIS A 1 279 ? 16.877 2.255 14.064 1.00 77.06 279 HIS A CA 1
ATOM 2131 C C . HIS A 1 279 ? 16.217 2.197 15.453 1.00 77.06 279 HIS A C 1
ATOM 2133 O O . HIS A 1 279 ? 16.511 1.285 16.223 1.00 77.06 279 HIS A O 1
ATOM 2139 N N . PRO A 1 280 ? 15.332 3.136 15.825 1.00 81.38 280 PRO A N 1
ATOM 2140 C CA . PRO A 1 280 ? 14.549 3.032 17.047 1.00 81.38 280 PRO A CA 1
ATOM 2141 C C . PRO A 1 280 ? 13.662 1.785 17.019 1.00 81.38 280 PRO A C 1
ATOM 2143 O O . PRO A 1 280 ? 13.072 1.446 15.994 1.00 81.38 280 PRO A O 1
ATOM 2146 N N . ASP A 1 281 ? 13.515 1.142 18.176 1.00 83.62 281 ASP A N 1
ATOM 2147 C CA . ASP A 1 281 ? 12.542 0.069 18.348 1.00 83.62 281 ASP A CA 1
ATOM 2148 C C . ASP A 1 281 ? 11.122 0.635 18.400 1.00 83.62 281 ASP A C 1
ATOM 2150 O O . ASP A 1 281 ? 10.679 1.160 19.424 1.00 83.62 281 ASP A O 1
ATOM 2154 N N . CYS A 1 282 ? 10.407 0.524 17.285 1.00 84.12 282 CYS A N 1
ATOM 2155 C CA . CYS A 1 282 ? 9.007 0.928 17.192 1.00 84.12 282 CYS A CA 1
ATOM 2156 C C . CYS A 1 282 ? 8.025 -0.210 17.514 1.00 84.12 282 CYS A C 1
ATOM 2158 O O . CYS A 1 282 ? 6.817 0.022 17.519 1.00 84.12 282 CYS A O 1
ATOM 2160 N N . ASN A 1 283 ? 8.500 -1.430 17.791 1.00 88.56 283 ASN A N 1
ATOM 2161 C CA . ASN A 1 283 ? 7.613 -2.527 18.168 1.00 88.56 283 ASN A CA 1
ATOM 2162 C C . ASN A 1 283 ? 7.129 -2.351 19.606 1.00 88.56 283 ASN A C 1
ATOM 2164 O O . ASN A 1 283 ? 7.863 -1.878 20.477 1.00 88.56 283 ASN A O 1
ATOM 2168 N N . TYR A 1 284 ? 5.919 -2.827 19.907 1.00 91.38 284 TYR A N 1
ATOM 2169 C CA . TYR A 1 284 ? 5.437 -2.769 21.282 1.00 91.38 284 TYR A CA 1
ATOM 2170 C C . TYR A 1 284 ? 6.361 -3.561 22.219 1.00 91.38 284 TYR A C 1
ATOM 2172 O O . TYR A 1 284 ? 6.911 -4.601 21.818 1.00 91.38 284 TYR A O 1
ATOM 2180 N N . PRO A 1 285 ? 6.503 -3.132 23.484 1.00 92.75 285 PRO A N 1
ATOM 2181 C CA . PRO A 1 285 ? 7.181 -3.923 24.502 1.00 92.75 285 PRO A CA 1
ATOM 2182 C C . PRO A 1 285 ? 6.562 -5.321 24.642 1.00 92.75 285 PRO A C 1
ATOM 2184 O O . PRO A 1 285 ? 5.358 -5.488 24.451 1.00 92.75 285 PRO A O 1
ATOM 2187 N N . ASP A 1 286 ? 7.360 -6.312 25.041 1.00 94.31 286 ASP A N 1
ATOM 2188 C CA . ASP A 1 286 ? 6.889 -7.689 25.268 1.00 94.31 286 ASP A CA 1
ATOM 2189 C C . ASP A 1 286 ? 5.690 -7.753 26.236 1.00 94.31 286 ASP A C 1
ATOM 2191 O O . ASP A 1 286 ? 5.630 -6.971 27.182 1.00 94.31 286 ASP A O 1
ATOM 2195 N N . ALA A 1 287 ? 4.746 -8.672 26.031 1.00 94.75 287 ALA A N 1
ATOM 2196 C CA . ALA A 1 287 ? 3.496 -8.816 26.791 1.00 94.75 287 ALA A CA 1
ATOM 2197 C C . ALA A 1 287 ? 2.490 -7.649 26.669 1.00 94.75 287 ALA A C 1
ATOM 2199 O O . ALA A 1 287 ? 1.599 -7.525 27.515 1.00 94.75 287 ALA A O 1
ATOM 2200 N N . THR A 1 288 ? 2.635 -6.777 25.664 1.00 95.94 288 THR A N 1
ATOM 2201 C CA . THR A 1 288 ? 1.622 -5.760 25.323 1.00 95.94 288 THR A CA 1
ATOM 2202 C C . THR A 1 288 ? 0.507 -6.426 24.509 1.00 95.94 288 THR A C 1
ATOM 2204 O O . THR A 1 288 ? 0.817 -7.006 23.470 1.00 95.94 288 THR A O 1
ATOM 2207 N N . PRO A 1 289 ? -0.769 -6.380 24.933 1.00 96.06 289 PRO A N 1
ATOM 2208 C CA . PRO A 1 289 ? -1.852 -6.997 24.170 1.00 96.06 289 PRO A CA 1
ATOM 2209 C C . PRO A 1 289 ? -2.028 -6.283 22.827 1.00 96.06 289 PRO A C 1
ATOM 2211 O O . PRO A 1 289 ? -2.213 -5.068 22.797 1.00 96.06 289 PRO A O 1
ATOM 2214 N N . ALA A 1 290 ? -2.015 -7.029 21.723 1.00 95.50 290 ALA A N 1
ATOM 2215 C CA . ALA A 1 290 ? -2.294 -6.477 20.400 1.00 95.50 290 ALA A CA 1
ATOM 2216 C C . ALA A 1 290 ? -3.382 -7.284 19.693 1.00 95.50 290 ALA A C 1
ATOM 2218 O O . ALA A 1 290 ? -3.501 -8.500 19.862 1.00 95.50 290 ALA A O 1
ATOM 2219 N N . ILE A 1 291 ? -4.186 -6.593 18.894 1.00 95.50 291 ILE A N 1
ATOM 2220 C CA . ILE A 1 291 ? -5.352 -7.162 18.228 1.00 95.50 291 ILE A CA 1
ATOM 2221 C C . ILE A 1 291 ? -4.962 -7.564 16.803 1.00 95.50 291 ILE A C 1
ATOM 2223 O O . ILE A 1 291 ? -4.503 -6.743 16.018 1.00 95.50 291 ILE A O 1
ATOM 2227 N N . ALA A 1 292 ? -5.165 -8.835 16.455 1.00 94.94 292 ALA A N 1
ATOM 2228 C CA . ALA A 1 292 ? -5.099 -9.284 15.067 1.00 94.94 292 ALA A CA 1
ATOM 2229 C C . ALA A 1 292 ? -6.376 -8.915 14.316 1.00 94.94 292 ALA A C 1
ATOM 2231 O O . ALA A 1 292 ? -6.311 -8.425 13.192 1.00 94.94 292 ALA A O 1
ATOM 2232 N N . SER A 1 293 ? -7.536 -9.203 14.912 1.00 95.88 293 SER A N 1
ATOM 2233 C CA . SER A 1 293 ? -8.827 -8.900 14.300 1.00 95.88 293 SER A CA 1
ATOM 2234 C C . SER A 1 293 ? -9.961 -8.778 15.314 1.00 95.88 293 SER A C 1
ATOM 2236 O O . SER A 1 293 ? -9.936 -9.414 16.370 1.00 95.88 293 SER A O 1
ATOM 2238 N N . VAL A 1 294 ? -10.990 -8.013 14.953 1.00 97.25 294 VAL A N 1
ATOM 2239 C CA . VAL A 1 294 ? -12.273 -7.922 15.650 1.00 97.25 294 VAL A CA 1
ATOM 2240 C C . VAL A 1 294 ? -13.402 -8.188 14.666 1.00 97.25 294 VAL A C 1
ATOM 2242 O O . VAL A 1 294 ? -13.514 -7.560 13.616 1.00 97.25 294 VAL A O 1
ATOM 2245 N N . THR A 1 295 ? -14.270 -9.121 15.032 1.00 97.00 295 THR A N 1
ATOM 2246 C CA . THR A 1 295 ? -15.499 -9.447 14.300 1.00 97.00 295 THR A CA 1
ATOM 2247 C C . THR A 1 295 ? -16.677 -9.478 15.260 1.00 97.00 295 THR A C 1
ATOM 2249 O O . THR A 1 295 ? -16.485 -9.430 16.479 1.00 97.00 295 THR A O 1
ATOM 2252 N N . SER A 1 296 ? -17.900 -9.570 14.744 1.00 97.06 296 SER A N 1
ATOM 2253 C CA . SER A 1 296 ? -19.090 -9.686 15.576 1.00 97.06 296 SER A CA 1
ATOM 2254 C C . SER A 1 296 ? -19.982 -10.858 15.175 1.00 97.06 296 SER A C 1
ATOM 2256 O O . SER A 1 296 ? -19.786 -11.509 14.150 1.00 97.06 296 SER A O 1
ATOM 2258 N N . SER A 1 297 ? -20.991 -11.129 16.002 1.00 95.75 297 SER A N 1
ATOM 2259 C CA . SER A 1 297 ? -22.077 -12.063 15.686 1.00 95.75 297 SER A CA 1
ATOM 2260 C C . SER A 1 297 ? -22.923 -11.633 14.487 1.00 95.75 297 SER A C 1
ATOM 2262 O O . SER A 1 297 ? -23.611 -12.468 13.903 1.00 95.75 297 SER A O 1
ATOM 2264 N N . ASP A 1 298 ? -22.904 -10.344 14.145 1.00 96.12 298 ASP A N 1
ATOM 2265 C CA . ASP A 1 298 ? -23.798 -9.757 13.150 1.00 96.12 298 ASP A CA 1
ATOM 2266 C C . ASP A 1 298 ? -23.110 -9.649 11.783 1.00 96.12 298 ASP A C 1
ATOM 2268 O O . ASP A 1 298 ? -23.753 -9.836 10.749 1.00 96.12 298 ASP A O 1
ATOM 2272 N N . ILE A 1 299 ? -21.805 -9.354 11.768 1.00 95.00 299 ILE A N 1
ATOM 2273 C CA . ILE A 1 299 ? -20.991 -9.242 10.555 1.00 95.00 299 ILE A CA 1
ATOM 2274 C C . ILE A 1 299 ? -19.517 -9.555 10.849 1.00 95.00 299 ILE A C 1
ATOM 2276 O O . ILE A 1 299 ? -19.037 -9.422 11.974 1.00 95.00 299 ILE A O 1
ATOM 2280 N N . ALA A 1 300 ? -18.769 -9.932 9.812 1.00 95.00 300 ALA A N 1
ATOM 2281 C CA . ALA A 1 300 ? -17.329 -10.178 9.880 1.00 95.00 300 ALA A CA 1
ATOM 2282 C C . ALA A 1 300 ? -16.501 -8.873 9.976 1.00 95.00 300 ALA A C 1
ATOM 2284 O O . ALA A 1 300 ? -15.636 -8.625 9.143 1.00 95.00 300 ALA A O 1
ATOM 2285 N N . GLY A 1 301 ? -16.776 -8.040 10.984 1.00 95.62 301 GLY A N 1
ATOM 2286 C CA . GLY A 1 301 ? -16.004 -6.843 11.336 1.00 95.62 301 GLY A CA 1
ATOM 2287 C C . GLY A 1 301 ? -16.513 -6.166 12.619 1.00 95.62 301 GLY A C 1
ATOM 2288 O O . GLY A 1 301 ? -17.431 -6.697 13.255 1.00 95.62 301 GLY A O 1
ATOM 2289 N N . PRO A 1 302 ? -15.937 -5.021 13.030 1.00 96.06 302 PRO A N 1
ATOM 2290 C CA . PRO A 1 302 ? -16.196 -4.377 14.324 1.00 96.06 302 PRO A CA 1
ATOM 2291 C C . PRO A 1 302 ? -17.512 -3.572 14.353 1.00 96.06 302 PRO A C 1
ATOM 2293 O O . PRO A 1 302 ? -17.581 -2.452 14.855 1.00 96.06 302 PRO A O 1
ATOM 2296 N N . TRP A 1 303 ? -18.594 -4.161 13.841 1.00 97.12 303 TRP A N 1
ATOM 2297 C CA . TRP A 1 303 ? -19.926 -3.559 13.817 1.00 97.12 303 TRP A CA 1
ATOM 2298 C C . TRP A 1 303 ? -20.971 -4.491 14.422 1.00 97.12 303 TRP A C 1
ATOM 2300 O O . TRP A 1 303 ? -20.967 -5.693 14.159 1.00 97.12 303 TRP A O 1
ATOM 2310 N N . VAL A 1 304 ? -21.907 -3.943 15.194 1.00 97.38 304 VAL A N 1
ATOM 2311 C CA . VAL A 1 304 ? -23.103 -4.655 15.668 1.00 97.38 304 VAL A CA 1
ATOM 2312 C C . VAL A 1 304 ? -24.359 -3.838 15.394 1.00 97.38 304 VAL A C 1
ATOM 2314 O O . VAL A 1 304 ? -24.360 -2.612 15.476 1.00 97.38 304 VAL A O 1
ATOM 2317 N N . SER A 1 305 ? -25.468 -4.513 15.120 1.00 95.75 305 SER A N 1
ATOM 2318 C CA . SER A 1 305 ? -26.749 -3.875 14.803 1.00 95.75 305 SER A CA 1
ATOM 2319 C C . SER A 1 305 ? -27.398 -3.174 15.999 1.00 95.75 305 SER A C 1
ATOM 2321 O O . SER A 1 305 ? -28.171 -2.231 15.814 1.00 95.75 305 SER A O 1
ATOM 2323 N N . ASN A 1 306 ? -27.084 -3.596 17.228 1.00 94.19 306 ASN A N 1
ATOM 2324 C CA . ASN A 1 306 ? -27.533 -2.948 18.457 1.00 94.19 306 ASN A CA 1
ATOM 2325 C C . ASN A 1 306 ? -26.621 -3.298 19.650 1.00 94.19 306 ASN A C 1
ATOM 2327 O O . ASN A 1 306 ? -25.735 -4.142 19.556 1.00 94.19 306 ASN A O 1
ATOM 2331 N N . SER A 1 307 ? -26.841 -2.647 20.793 1.00 87.06 307 SER A N 1
ATOM 2332 C CA . SER A 1 307 ? -26.213 -3.003 22.073 1.00 87.06 307 SER A CA 1
ATOM 2333 C C . SER A 1 307 ? -27.037 -4.037 22.848 1.00 87.06 307 SER A C 1
ATOM 2335 O O . SER A 1 307 ? -28.258 -4.092 22.692 1.00 87.06 307 SER A O 1
ATOM 2337 N N . GLY A 1 308 ? -26.405 -4.755 23.779 1.00 78.19 308 GLY A N 1
ATOM 2338 C CA . GLY A 1 308 ? -27.089 -5.667 24.698 1.00 78.19 308 GLY A CA 1
ATOM 2339 C C . GLY A 1 308 ? -27.070 -7.131 24.253 1.00 78.19 308 GLY A C 1
ATOM 2340 O O . GLY A 1 308 ? -26.303 -7.534 23.383 1.00 78.19 308 GLY A O 1
ATOM 2341 N N . THR A 1 309 ? -27.882 -7.960 24.912 1.00 73.69 309 THR A N 1
ATOM 2342 C CA . THR A 1 309 ? -27.831 -9.424 24.781 1.00 73.69 309 THR A CA 1
ATOM 2343 C C . THR A 1 309 ? -28.081 -9.881 23.344 1.00 73.69 309 THR A C 1
ATOM 2345 O O . THR A 1 309 ? -29.144 -9.599 22.797 1.00 73.69 309 THR A O 1
ATOM 2348 N N . GLY A 1 310 ? -27.135 -10.632 22.773 1.00 80.88 310 GLY A N 1
ATOM 2349 C CA . GLY A 1 310 ? -27.219 -11.177 21.411 1.00 80.88 310 GLY A CA 1
ATOM 2350 C C . GLY A 1 310 ? -26.221 -10.577 20.420 1.00 80.88 310 GLY A C 1
ATOM 2351 O O . GLY A 1 310 ? -26.037 -11.161 19.360 1.00 80.88 310 GLY A O 1
ATOM 2352 N N . HIS A 1 311 ? -25.542 -9.482 20.785 1.00 94.00 311 HIS A N 1
ATOM 2353 C CA . HIS A 1 311 ? -24.534 -8.825 19.950 1.00 94.00 311 HIS A CA 1
ATOM 2354 C C . HIS A 1 311 ? -23.151 -8.948 20.589 1.00 94.00 311 HIS A C 1
ATOM 2356 O O . HIS A 1 311 ? -22.812 -8.233 21.540 1.00 94.00 311 HIS A O 1
ATOM 2362 N N . THR A 1 312 ? -22.369 -9.909 20.105 1.00 94.94 312 THR A N 1
ATOM 2363 C CA . THR A 1 312 ? -21.069 -10.261 20.687 1.00 94.94 312 THR A CA 1
ATOM 2364 C C . THR A 1 312 ? -19.929 -9.898 19.757 1.00 94.94 312 THR A C 1
ATOM 2366 O O . THR A 1 312 ? -20.010 -10.187 18.567 1.00 94.94 312 THR A O 1
ATOM 2369 N N . LEU A 1 313 ? -18.850 -9.348 20.308 1.00 97.38 313 LEU A N 1
ATOM 2370 C CA . LEU A 1 313 ? -17.569 -9.219 19.622 1.00 97.38 313 LEU A CA 1
ATOM 2371 C C . LEU A 1 313 ? -16.725 -10.471 19.852 1.00 97.38 313 LEU A C 1
ATOM 2373 O O . LEU A 1 313 ? -16.745 -11.038 20.947 1.00 97.38 313 LEU A O 1
ATOM 2377 N N . THR A 1 314 ? -15.964 -10.854 18.833 1.00 97.75 314 THR A N 1
ATOM 2378 C CA . THR A 1 314 ? -14.862 -11.816 18.904 1.00 97.75 314 THR A CA 1
ATOM 2379 C C . THR A 1 314 ? -13.582 -11.078 18.546 1.00 97.75 314 THR A C 1
ATOM 2381 O O . THR A 1 314 ? -13.429 -10.601 17.423 1.00 97.75 314 THR A O 1
ATOM 2384 N N . ILE A 1 315 ? -12.687 -10.971 19.519 1.00 97.75 315 ILE A N 1
ATOM 2385 C CA . ILE A 1 315 ? -11.421 -10.251 19.444 1.00 97.75 315 ILE A CA 1
ATOM 2386 C C . ILE A 1 315 ? -10.313 -11.302 19.442 1.00 97.75 315 ILE A C 1
ATOM 2388 O O . ILE A 1 315 ? -10.196 -12.084 20.385 1.00 97.75 315 ILE A O 1
ATOM 2392 N N . THR A 1 316 ? -9.501 -11.324 18.393 1.00 97.56 316 THR A N 1
ATOM 2393 C CA . THR A 1 316 ? -8.395 -12.274 18.219 1.00 97.56 316 THR A CA 1
ATOM 2394 C C . THR A 1 316 ? -7.071 -11.570 18.478 1.00 97.56 316 THR A C 1
ATOM 2396 O O . THR A 1 316 ? -6.850 -10.480 17.952 1.00 97.56 316 THR A O 1
ATOM 2399 N N . ALA A 1 317 ? -6.187 -12.181 19.266 1.00 97.19 317 ALA A N 1
ATOM 2400 C CA . ALA A 1 317 ? -4.876 -11.616 19.576 1.00 97.19 317 ALA A CA 1
ATOM 2401 C C . ALA A 1 317 ? -3.887 -11.757 18.411 1.00 97.19 317 ALA A C 1
ATOM 2403 O O . ALA A 1 317 ? -3.957 -12.708 17.631 1.00 97.19 317 ALA A O 1
ATOM 2404 N N . LEU A 1 318 ? -2.915 -10.846 18.346 1.00 95.19 318 LEU A N 1
ATOM 2405 C CA . LEU A 1 318 ? -1.799 -10.905 17.399 1.00 95.19 318 LEU A CA 1
ATOM 2406 C C . LEU A 1 318 ? -0.847 -12.079 17.672 1.00 95.19 318 LEU A C 1
ATOM 2408 O O . LEU A 1 318 ? -0.244 -12.615 16.739 1.00 95.19 318 LEU A O 1
ATOM 2412 N N . GLY A 1 319 ? -0.744 -12.496 18.938 1.00 95.38 319 GLY A N 1
ATOM 2413 C CA . GLY A 1 319 ? 0.075 -13.628 19.365 1.00 95.38 319 GLY A CA 1
ATOM 2414 C C . GLY A 1 319 ? 1.573 -13.318 19.368 1.00 95.38 319 GLY A C 1
ATOM 2415 O O . GLY A 1 319 ? 1.985 -12.179 19.566 1.00 95.38 319 GLY A O 1
ATOM 2416 N N . ASN A 1 320 ? 2.407 -14.341 19.187 1.00 95.38 320 ASN A N 1
ATOM 2417 C CA . ASN A 1 320 ? 3.862 -14.180 19.183 1.00 95.38 320 ASN A CA 1
ATOM 2418 C C . ASN A 1 320 ? 4.355 -13.551 17.877 1.00 95.38 320 ASN A C 1
ATOM 2420 O O . ASN A 1 320 ? 3.954 -13.978 16.791 1.00 95.38 320 ASN A O 1
ATOM 2424 N N . LYS A 1 321 ? 5.269 -12.585 17.986 1.00 91.88 321 LYS A N 1
ATOM 2425 C CA . LYS A 1 321 ? 5.961 -11.961 16.857 1.00 91.88 321 LYS A CA 1
ATOM 2426 C C . LYS A 1 321 ? 7.456 -11.919 17.106 1.00 91.88 321 LYS A C 1
ATOM 2428 O O . LYS A 1 321 ? 7.894 -11.542 18.188 1.00 91.88 321 LYS A O 1
ATOM 2433 N N . ASP A 1 322 ? 8.223 -12.277 16.088 1.00 90.31 322 ASP A N 1
ATOM 2434 C CA . ASP A 1 322 ? 9.666 -12.080 16.097 1.00 90.31 322 ASP A CA 1
ATOM 2435 C C . ASP A 1 322 ? 9.961 -10.657 15.639 1.00 90.31 322 ASP A C 1
ATOM 2437 O O . ASP A 1 322 ? 9.582 -10.259 14.537 1.00 90.31 322 ASP A O 1
ATOM 2441 N N . VAL A 1 323 ? 10.618 -9.895 16.506 1.00 88.62 323 VAL A N 1
ATOM 2442 C CA . VAL A 1 323 ? 11.009 -8.508 16.252 1.00 88.62 323 VAL A CA 1
ATOM 2443 C C . VAL A 1 323 ? 12.519 -8.376 16.331 1.00 88.62 323 VAL A C 1
ATOM 2445 O O . VAL A 1 323 ? 13.186 -9.207 16.956 1.00 88.62 323 VAL A O 1
ATOM 2448 N N . ASP A 1 324 ? 13.062 -7.335 15.714 1.00 83.50 324 ASP A N 1
ATOM 2449 C CA . ASP A 1 324 ? 14.503 -7.116 15.698 1.00 83.50 324 ASP A CA 1
ATOM 2450 C C . ASP A 1 324 ? 15.055 -6.912 17.119 1.00 83.50 324 ASP A C 1
ATOM 2452 O O . ASP A 1 324 ? 14.450 -6.285 17.995 1.00 83.50 324 ASP A O 1
ATOM 2456 N N . SER A 1 325 ? 16.214 -7.518 17.364 1.00 84.94 325 SER A N 1
ATOM 2457 C CA . SER A 1 325 ? 16.911 -7.480 18.643 1.00 84.94 325 SER A CA 1
ATOM 2458 C C . SER A 1 325 ? 17.954 -6.373 18.620 1.00 84.94 325 SER A C 1
ATOM 2460 O O . SER A 1 325 ? 19.078 -6.566 18.167 1.00 84.94 325 SER A O 1
ATOM 2462 N N . TYR A 1 326 ? 17.618 -5.219 19.187 1.00 79.06 326 TYR A N 1
ATOM 2463 C CA . TYR A 1 326 ? 18.548 -4.087 19.305 1.00 79.06 326 TYR A CA 1
ATOM 2464 C C . TYR A 1 326 ? 19.695 -4.320 20.302 1.00 79.06 326 TYR A C 1
ATOM 2466 O O . TYR A 1 326 ? 20.617 -3.519 20.403 1.00 79.06 326 TYR A O 1
ATOM 2474 N N . GLY A 1 327 ? 19.660 -5.435 21.038 1.00 78.25 327 GLY A N 1
ATOM 2475 C CA . GLY A 1 327 ? 20.798 -5.927 21.814 1.00 78.25 327 GLY A CA 1
ATOM 2476 C C . GLY A 1 327 ? 21.744 -6.825 21.009 1.00 78.25 327 GLY A C 1
ATOM 2477 O O . GLY A 1 327 ? 22.743 -7.288 21.555 1.00 78.25 327 GLY A O 1
ATOM 2478 N N . TYR A 1 328 ? 21.451 -7.137 19.744 1.00 79.38 328 TYR A N 1
ATOM 2479 C CA . TYR A 1 328 ? 22.286 -8.035 18.954 1.00 79.38 328 TYR A CA 1
ATOM 2480 C C . TYR A 1 328 ? 23.707 -7.480 18.793 1.00 79.38 328 TYR A C 1
ATOM 2482 O O . TYR A 1 328 ? 23.914 -6.369 18.322 1.00 79.38 328 TYR A O 1
ATOM 2490 N N . SER A 1 329 ? 24.699 -8.274 19.193 1.00 78.44 329 SER A N 1
ATOM 2491 C CA . SER A 1 329 ? 26.126 -7.917 19.184 1.00 78.44 329 SER A CA 1
ATOM 2492 C C . SER A 1 329 ? 26.945 -8.851 18.283 1.00 78.44 329 SER A C 1
ATOM 2494 O O . SER A 1 329 ? 28.148 -9.026 18.474 1.00 78.44 329 SER A O 1
ATOM 2496 N N . GLY A 1 330 ? 26.289 -9.507 17.322 1.00 73.38 330 GLY A N 1
ATOM 2497 C CA . GLY A 1 330 ? 26.923 -10.420 16.373 1.00 73.38 330 GLY A CA 1
ATOM 2498 C C . GLY A 1 330 ? 26.833 -11.904 16.758 1.00 73.38 330 GLY A C 1
ATOM 2499 O O . GLY A 1 330 ? 26.638 -12.258 17.928 1.00 73.38 330 GLY A O 1
ATOM 2500 N N . PRO A 1 331 ? 27.024 -12.804 15.776 1.00 76.12 331 PRO A N 1
ATOM 2501 C CA . PRO A 1 331 ? 26.788 -14.238 15.945 1.00 76.12 331 PRO A CA 1
ATOM 2502 C C . PRO A 1 331 ? 27.867 -14.918 16.803 1.00 76.12 331 PRO A C 1
ATOM 2504 O O . PRO A 1 331 ? 27.678 -16.036 17.273 1.00 76.12 331 PRO A O 1
ATOM 2507 N N . SER A 1 332 ? 29.001 -14.247 17.027 1.00 81.25 332 SER A N 1
ATOM 2508 C CA . SER A 1 332 ? 30.084 -14.708 17.901 1.00 81.25 332 SER A CA 1
ATOM 2509 C C . SER A 1 332 ? 29.778 -14.552 19.393 1.00 81.25 332 SER A C 1
ATOM 2511 O O . SER A 1 332 ? 30.521 -15.075 20.223 1.00 81.25 332 SER A O 1
ATOM 2513 N N . THR A 1 333 ? 28.716 -13.829 19.756 1.00 84.62 333 THR A N 1
ATOM 2514 C CA . THR A 1 333 ? 28.298 -13.693 21.153 1.00 84.62 333 THR A CA 1
ATOM 2515 C C . THR A 1 333 ? 27.731 -15.019 21.670 1.00 84.62 333 THR A C 1
ATOM 2517 O O . THR A 1 333 ? 27.019 -15.727 20.964 1.00 84.62 333 THR A O 1
ATOM 2520 N N . THR A 1 334 ? 28.034 -15.389 22.916 1.00 87.69 334 THR A N 1
ATOM 2521 C CA . THR A 1 334 ? 27.613 -16.686 23.487 1.00 87.69 334 THR A CA 1
ATOM 2522 C C . THR A 1 334 ? 26.400 -16.595 24.414 1.00 87.69 334 THR A C 1
ATOM 2524 O O . THR A 1 334 ? 25.939 -17.618 24.913 1.00 87.69 334 THR A O 1
ATOM 2527 N N . VAL A 1 335 ? 25.905 -15.387 24.695 1.00 88.12 335 VAL A N 1
ATOM 2528 C CA . VAL A 1 335 ? 24.814 -15.135 25.646 1.00 88.12 335 VAL A CA 1
ATOM 2529 C C . VAL A 1 335 ? 23.591 -14.619 24.893 1.00 88.12 335 VAL A C 1
ATOM 2531 O O . VAL A 1 335 ? 23.669 -13.595 24.221 1.00 88.12 335 VAL A O 1
ATOM 2534 N N . ALA A 1 336 ? 22.456 -15.305 25.030 1.00 84.06 336 ALA A N 1
ATOM 2535 C CA . ALA A 1 336 ? 21.171 -14.805 24.543 1.00 84.06 336 ALA A CA 1
ATOM 2536 C C . ALA A 1 336 ? 20.663 -13.647 25.430 1.00 84.06 336 ALA A C 1
ATOM 2538 O O . ALA A 1 336 ? 20.875 -13.694 26.645 1.00 84.06 336 ALA A O 1
ATOM 2539 N N . PRO A 1 337 ? 19.990 -12.624 24.868 1.00 84.38 337 PRO A N 1
ATOM 2540 C CA . PRO A 1 337 ? 19.580 -12.484 23.463 1.00 84.38 337 PRO A CA 1
ATOM 2541 C C . PRO A 1 337 ? 20.619 -11.795 22.556 1.00 84.38 337 PRO A C 1
ATOM 2543 O O . PRO A 1 337 ? 20.352 -11.571 21.381 1.00 84.38 337 PRO A O 1
ATOM 2546 N N . PHE A 1 338 ? 21.814 -11.472 23.058 1.00 84.56 338 PHE A N 1
ATOM 2547 C CA . PHE A 1 338 ? 22.834 -10.711 22.317 1.00 84.56 338 PHE A CA 1
ATOM 2548 C C . PHE A 1 338 ? 23.407 -11.457 21.097 1.00 84.56 338 PHE A C 1
ATOM 2550 O O . PHE A 1 338 ? 24.051 -10.851 20.245 1.00 84.56 338 PHE A O 1
ATOM 2557 N N . ASN A 1 339 ? 23.169 -12.766 20.996 1.00 83.06 339 ASN A N 1
ATOM 2558 C CA . ASN A 1 339 ? 23.533 -13.601 19.852 1.00 83.06 339 ASN A CA 1
ATOM 2559 C C . ASN A 1 339 ? 22.364 -13.898 18.896 1.00 83.06 339 ASN A C 1
ATOM 2561 O O . ASN A 1 339 ? 22.528 -14.679 17.960 1.00 83.06 339 ASN A O 1
ATOM 2565 N N . GLN A 1 340 ? 21.190 -13.309 19.134 1.00 86.56 340 GLN A N 1
ATOM 2566 C CA . GLN A 1 340 ? 19.988 -13.491 18.326 1.00 86.56 340 GLN A CA 1
ATOM 2567 C C . GLN A 1 340 ? 19.655 -12.184 17.606 1.00 86.56 340 GLN A C 1
ATOM 2569 O O . GLN A 1 340 ? 19.496 -11.155 18.256 1.00 86.56 340 GLN A O 1
ATOM 2574 N N . GLN A 1 341 ? 19.529 -12.227 16.276 1.00 81.25 341 GLN A N 1
ATOM 2575 C CA . GLN A 1 341 ? 19.108 -11.066 15.476 1.00 81.25 341 GLN A CA 1
ATOM 2576 C C . GLN A 1 341 ? 17.655 -10.672 15.745 1.00 81.25 341 GLN A C 1
ATOM 2578 O O . GLN A 1 341 ? 17.319 -9.496 15.661 1.00 81.25 341 GLN A O 1
ATOM 2583 N N . LYS A 1 342 ? 16.804 -11.644 16.099 1.00 87.12 342 LYS A N 1
ATOM 2584 C CA . LYS A 1 342 ? 15.410 -11.412 16.480 1.00 87.12 342 LYS A CA 1
ATOM 2585 C C . LYS A 1 342 ? 15.101 -12.015 17.839 1.00 87.12 342 LYS A C 1
ATOM 2587 O O . LYS A 1 342 ? 15.661 -13.045 18.211 1.00 87.12 342 LYS A O 1
ATOM 2592 N N . VAL A 1 343 ? 14.187 -11.375 18.555 1.00 91.38 343 VAL A N 1
ATOM 2593 C CA . VAL A 1 343 ? 13.609 -11.864 19.808 1.00 91.38 343 VAL A CA 1
ATOM 2594 C C . VAL A 1 343 ? 12.101 -11.988 19.652 1.00 91.38 343 VAL A C 1
ATOM 2596 O O . VAL A 1 343 ? 11.453 -11.130 19.055 1.00 91.38 343 VAL A O 1
ATOM 2599 N N . THR A 1 344 ? 11.527 -13.050 20.207 1.00 93.94 344 THR A N 1
ATOM 2600 C CA . THR A 1 344 ? 10.076 -13.226 20.209 1.00 93.94 344 THR A CA 1
ATOM 2601 C C . THR A 1 344 ? 9.453 -12.354 21.294 1.00 93.94 344 THR A C 1
ATOM 2603 O O . THR A 1 344 ? 9.799 -12.481 22.469 1.00 93.94 344 THR A O 1
ATOM 2606 N N . ARG A 1 345 ? 8.507 -11.499 20.907 1.00 94.56 345 ARG A N 1
ATOM 2607 C CA . ARG A 1 345 ? 7.604 -10.782 21.811 1.00 94.56 345 ARG A CA 1
ATOM 2608 C C . ARG A 1 345 ? 6.214 -11.390 21.746 1.00 94.56 345 ARG A C 1
ATOM 2610 O O . ARG A 1 345 ? 5.706 -11.720 20.675 1.00 94.56 345 ARG A O 1
ATOM 2617 N N . HIS A 1 346 ? 5.605 -11.550 22.906 1.00 96.62 346 HIS A N 1
ATOM 2618 C CA . HIS A 1 346 ? 4.277 -12.101 23.067 1.00 96.62 346 HIS A CA 1
ATOM 2619 C C . HIS A 1 346 ? 3.241 -10.975 23.104 1.00 96.62 346 HIS A C 1
ATOM 2621 O O . HIS A 1 346 ? 3.211 -10.191 24.050 1.00 96.62 346 HIS A O 1
ATOM 2627 N N . TYR A 1 347 ? 2.374 -10.910 22.095 1.00 97.00 347 TYR A N 1
ATOM 2628 C CA . TYR A 1 347 ? 1.277 -9.939 22.008 1.00 97.00 347 TYR A CA 1
ATOM 2629 C C . TYR A 1 347 ? -0.106 -10.577 22.208 1.00 97.00 347 TYR A C 1
ATOM 2631 O O . TYR A 1 347 ? -1.112 -10.109 21.669 1.00 97.00 347 TYR A O 1
ATOM 2639 N N . GLY A 1 348 ? -0.147 -11.683 22.956 1.00 97.06 348 GLY A N 1
ATOM 2640 C CA . GLY A 1 348 ? -1.376 -12.302 23.441 1.00 97.06 348 GLY A CA 1
ATOM 2641 C C . GLY A 1 348 ? -2.054 -11.488 24.544 1.00 97.06 348 GLY A C 1
ATOM 2642 O O . GLY A 1 348 ? -1.499 -10.533 25.091 1.00 97.06 348 GLY A O 1
ATOM 2643 N N . PHE A 1 349 ? -3.275 -11.883 24.888 1.00 96.75 349 PHE A N 1
ATOM 2644 C CA . PHE A 1 349 ? -4.029 -11.302 25.999 1.00 96.75 349 PHE A CA 1
ATOM 2645 C C . PHE A 1 349 ? -3.622 -11.894 27.360 1.00 96.75 349 PHE A C 1
ATOM 2647 O O . PHE A 1 349 ? -4.048 -11.409 28.408 1.00 96.75 349 PHE A O 1
ATOM 2654 N N . GLY A 1 350 ? -2.797 -12.942 27.378 1.00 94.69 350 GLY A N 1
ATOM 2655 C CA . GLY A 1 350 ? -2.346 -13.605 28.590 1.00 94.69 350 GLY A CA 1
ATOM 2656 C C . GLY A 1 350 ? -3.486 -14.213 29.411 1.00 94.69 350 GLY A C 1
ATOM 2657 O O . GLY A 1 350 ? -4.567 -14.546 28.917 1.00 94.69 350 GLY A O 1
ATOM 2658 N N . SER A 1 351 ? -3.235 -14.374 30.710 1.00 93.38 351 SER A N 1
ATOM 2659 C CA . SER A 1 351 ? -4.236 -14.859 31.660 1.00 93.38 351 SER A CA 1
ATOM 2660 C C . SER A 1 351 ? -5.341 -13.830 31.900 1.00 93.38 351 SER A C 1
ATOM 2662 O O . SER A 1 351 ? -5.063 -12.635 32.000 1.00 93.38 351 SER A O 1
ATOM 2664 N N . GLN A 1 352 ? -6.566 -14.316 32.102 1.00 91.44 352 GLN A N 1
ATOM 2665 C CA . GLN A 1 352 ? -7.723 -13.493 32.451 1.00 91.44 352 GLN A CA 1
ATOM 2666 C C . GLN A 1 352 ? -7.444 -12.610 33.688 1.00 91.44 352 GLN A C 1
ATOM 2668 O O . GLN A 1 352 ? -7.021 -13.143 34.720 1.00 91.44 352 GLN A O 1
ATOM 2673 N N . PRO A 1 353 ? -7.694 -11.288 33.614 1.00 91.19 353 PRO A N 1
ATOM 2674 C CA . PRO A 1 353 ? -7.636 -10.398 34.772 1.00 91.19 353 PRO A CA 1
ATOM 2675 C C . PRO A 1 353 ? -8.613 -10.816 35.875 1.00 91.19 353 PRO A C 1
ATOM 2677 O O . PRO A 1 353 ? -9.701 -11.318 35.593 1.00 91.19 353 PRO A O 1
ATOM 2680 N N . THR A 1 354 ? -8.256 -10.576 37.139 1.00 85.81 354 THR A N 1
ATOM 2681 C CA . THR A 1 354 ? -9.092 -10.944 38.299 1.00 85.81 354 THR A CA 1
ATOM 2682 C C . THR A 1 354 ? -10.441 -10.235 38.316 1.00 85.81 354 THR A C 1
ATOM 2684 O O . THR A 1 354 ? -11.422 -10.796 38.800 1.00 85.81 354 THR A O 1
ATOM 2687 N N . ASP A 1 355 ? -10.487 -9.024 37.767 1.00 81.00 355 ASP A N 1
ATOM 2688 C CA . ASP A 1 355 ? -11.652 -8.142 37.824 1.00 81.00 355 ASP A CA 1
ATOM 2689 C C . ASP A 1 355 ? -12.650 -8.448 36.687 1.00 81.00 355 ASP A C 1
ATOM 2691 O O . ASP A 1 355 ? -13.836 -8.103 36.766 1.00 81.00 355 ASP A O 1
ATOM 2695 N N . CYS A 1 356 ? -12.224 -9.248 35.703 1.00 83.25 356 CYS A N 1
ATOM 2696 C CA . CYS A 1 356 ? -13.084 -9.880 34.710 1.00 83.25 356 CYS A CA 1
ATOM 2697 C C . CYS A 1 356 ? -13.751 -11.125 35.286 1.00 83.25 356 CYS A C 1
ATOM 2699 O O . CYS A 1 356 ? -13.305 -12.254 35.082 1.00 83.25 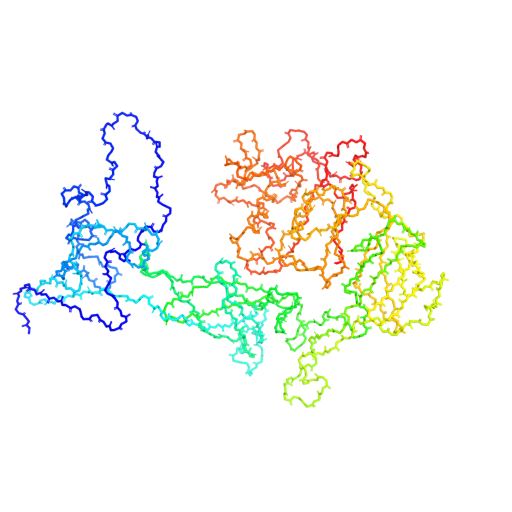356 CYS A O 1
ATOM 2701 N N . HIS A 1 357 ? -14.863 -10.929 35.984 1.00 69.12 357 HIS A N 1
ATOM 2702 C CA . HIS A 1 357 ? -15.634 -12.024 36.561 1.00 69.12 357 HIS A CA 1
ATOM 2703 C C . HIS A 1 357 ? -16.292 -12.862 35.453 1.00 69.12 357 HIS A C 1
ATOM 2705 O O . HIS A 1 357 ? -17.075 -12.351 34.651 1.00 69.12 357 HIS A O 1
ATOM 2711 N N . SER A 1 358 ? -16.026 -14.169 35.425 1.00 61.88 358 SER A N 1
ATOM 2712 C CA . SER A 1 358 ? -16.708 -15.093 34.515 1.00 61.88 358 SER A CA 1
ATOM 2713 C C . SER A 1 358 ? -18.192 -15.235 34.893 1.00 61.88 358 SER A C 1
ATOM 2715 O O . SER A 1 358 ? -18.547 -15.312 36.070 1.00 61.88 358 SER A O 1
ATOM 2717 N N . GLY A 1 359 ? -19.090 -15.227 33.902 1.00 58.56 359 GLY A N 1
ATOM 2718 C CA . GLY A 1 359 ? -20.533 -15.421 34.110 1.00 58.56 359 GLY A CA 1
ATOM 2719 C C . GLY A 1 359 ? -21.427 -14.464 33.318 1.00 58.56 359 GLY A C 1
ATOM 2720 O O . GLY A 1 359 ? -21.000 -13.397 32.880 1.00 58.56 359 GLY A O 1
ATOM 2721 N N . VAL A 1 360 ? -22.687 -14.864 33.118 1.00 59.94 360 VAL A N 1
ATOM 2722 C CA . VAL A 1 360 ? -23.664 -14.078 32.352 1.00 59.94 360 VAL A CA 1
ATOM 2723 C C . VAL A 1 360 ? -24.066 -12.818 33.132 1.00 59.94 360 VAL A C 1
ATOM 2725 O O . VAL A 1 360 ? -24.484 -12.916 34.281 1.00 59.94 360 VAL A O 1
ATOM 2728 N N . GLY A 1 361 ? -23.964 -11.644 32.511 1.00 66.56 361 GLY A N 1
ATOM 2729 C CA . GLY A 1 361 ? -24.295 -10.334 33.075 1.00 66.56 361 GLY A CA 1
ATOM 2730 C C . GLY A 1 361 ? -23.148 -9.650 33.822 1.00 66.56 361 GLY A C 1
ATOM 2731 O O . GLY A 1 361 ? -23.274 -8.475 34.159 1.00 66.56 361 GLY A O 1
ATOM 2732 N N . ASN A 1 362 ? -22.026 -10.343 34.042 1.00 81.75 362 ASN A N 1
ATOM 2733 C CA . ASN A 1 362 ? -20.861 -9.770 34.709 1.00 81.75 362 ASN A CA 1
ATOM 2734 C C . ASN A 1 362 ? -20.067 -8.888 33.743 1.00 81.75 362 ASN A C 1
ATOM 2736 O O . ASN A 1 362 ? -19.782 -9.288 32.612 1.00 81.75 362 ASN A O 1
ATOM 2740 N N . ALA A 1 363 ? -19.733 -7.686 34.204 1.00 87.38 363 ALA A N 1
ATOM 2741 C CA . ALA A 1 363 ? -18.922 -6.721 33.481 1.00 87.38 363 ALA A CA 1
ATOM 2742 C C . ALA A 1 363 ? -17.429 -7.051 33.661 1.00 87.38 363 ALA A C 1
ATOM 2744 O O . ALA A 1 363 ? -17.023 -7.463 34.746 1.00 87.38 363 ALA A O 1
ATOM 2745 N N . CYS A 1 364 ? -16.626 -6.865 32.616 1.00 92.25 364 CYS A N 1
ATOM 2746 C CA . CYS A 1 364 ? -15.174 -7.075 32.621 1.00 92.25 364 CYS A CA 1
ATOM 2747 C C . CYS A 1 364 ? -14.496 -5.733 32.313 1.00 92.25 364 CYS A C 1
ATOM 2749 O O . CYS A 1 364 ? -14.408 -5.366 31.140 1.00 92.25 364 CYS A O 1
ATOM 2751 N N . PRO A 1 365 ? -14.125 -4.944 33.344 1.00 91.62 365 PRO A N 1
ATOM 2752 C CA . PRO A 1 365 ? -13.590 -3.586 33.183 1.00 91.62 365 PRO A CA 1
ATOM 2753 C C . PRO A 1 365 ? -12.389 -3.493 32.245 1.00 91.62 365 PRO A C 1
ATOM 2755 O O . PRO A 1 365 ? -12.192 -2.475 31.588 1.00 91.62 365 PRO A O 1
ATOM 2758 N N . GLU A 1 366 ? -11.627 -4.575 32.158 1.00 93.81 366 GLU A N 1
ATOM 2759 C CA . GLU A 1 366 ? -10.421 -4.691 31.358 1.00 93.81 366 GLU A CA 1
ATOM 2760 C C . GLU A 1 366 ? -10.679 -4.883 29.862 1.00 93.81 366 GLU A C 1
ATOM 2762 O O . GLU A 1 366 ? -9.731 -4.811 29.088 1.00 93.81 366 GLU A O 1
ATOM 2767 N N . VAL A 1 367 ? -11.926 -5.103 29.434 1.00 95.12 367 VAL A N 1
ATOM 2768 C CA . VAL A 1 367 ? -12.322 -5.046 28.019 1.00 95.12 367 VAL A CA 1
ATOM 2769 C C . VAL A 1 367 ? -13.492 -4.094 27.908 1.00 95.12 367 VAL A C 1
ATOM 2771 O O . VAL A 1 367 ? -14.616 -4.433 28.275 1.00 95.12 367 VAL A O 1
ATOM 2774 N N . ALA A 1 368 ? -13.245 -2.890 27.413 1.00 95.38 368 ALA A N 1
ATOM 2775 C CA . ALA A 1 368 ? -14.237 -1.827 27.424 1.00 95.38 368 ALA A CA 1
ATOM 2776 C C . ALA A 1 368 ? -14.287 -1.074 26.097 1.00 95.38 368 ALA A C 1
ATOM 2778 O O . ALA A 1 368 ? -13.328 -1.068 25.333 1.00 95.38 368 ALA A O 1
ATOM 2779 N N . LEU A 1 369 ? -15.419 -0.413 25.857 1.00 96.56 369 LEU A N 1
ATOM 2780 C CA . LEU A 1 369 ? -15.554 0.595 24.813 1.00 96.56 369 LEU A CA 1
ATOM 2781 C C . LEU A 1 369 ? -15.446 1.985 25.439 1.00 96.56 369 LEU A C 1
ATOM 2783 O O . LEU A 1 369 ? -16.254 2.345 26.305 1.00 96.56 369 LEU A O 1
ATOM 2787 N N . PHE A 1 370 ? -14.474 2.771 24.993 1.00 94.75 370 PHE A N 1
ATOM 2788 C CA . PHE A 1 370 ? -14.319 4.171 25.366 1.00 94.75 370 PHE A CA 1
ATOM 2789 C C . PHE A 1 370 ? -15.124 5.049 24.418 1.00 94.75 370 PHE A C 1
ATOM 2791 O O . PHE A 1 370 ? -14.851 5.138 23.225 1.00 94.75 370 PHE A O 1
ATOM 2798 N N . GLY A 1 371 ? -16.153 5.697 24.956 1.00 92.69 371 GLY A N 1
ATOM 2799 C CA . GLY A 1 371 ? -16.930 6.670 24.201 1.00 92.69 371 GLY A CA 1
ATOM 2800 C C . GLY A 1 371 ? -16.189 7.995 24.029 1.00 92.69 371 GLY A C 1
ATOM 2801 O O . GLY A 1 371 ? -15.245 8.300 24.757 1.00 92.69 371 GLY A O 1
ATOM 2802 N N . SER A 1 372 ? -16.701 8.856 23.148 1.00 92.81 372 SER A N 1
ATOM 2803 C CA . SER A 1 372 ? -16.219 10.240 22.989 1.00 92.81 372 SER A CA 1
ATOM 2804 C C . SER A 1 372 ? -16.357 11.106 24.253 1.00 92.81 372 SER A C 1
ATOM 2806 O O . SER A 1 372 ? -15.867 12.229 24.291 1.00 92.81 372 SER A O 1
ATOM 2808 N N . ASP A 1 373 ? -17.064 10.616 25.274 1.00 93.62 373 ASP A N 1
ATOM 2809 C CA . ASP A 1 373 ? -17.187 11.228 26.597 1.00 93.62 373 ASP A CA 1
ATOM 2810 C C . ASP A 1 373 ? -16.064 10.827 27.570 1.00 93.62 373 ASP A C 1
ATOM 2812 O O . ASP A 1 373 ? -16.064 11.272 28.716 1.00 93.62 373 ASP A O 1
ATOM 2816 N N . GLY A 1 374 ? -15.114 9.992 27.133 1.00 91.62 374 GLY A N 1
ATOM 2817 C CA . GLY A 1 374 ? -13.991 9.519 27.944 1.00 91.62 374 GLY A CA 1
ATOM 2818 C C . GLY A 1 374 ? -14.373 8.472 28.995 1.00 91.62 374 GLY A C 1
ATOM 2819 O O . GLY A 1 374 ? -13.555 8.143 29.851 1.00 91.62 374 GLY A O 1
ATOM 2820 N N . ILE A 1 375 ? -15.604 7.948 28.958 1.00 94.00 375 ILE A N 1
ATOM 2821 C CA . ILE A 1 375 ? -16.091 6.960 29.927 1.00 94.00 375 ILE A CA 1
ATOM 2822 C C . ILE A 1 375 ? -15.933 5.547 29.356 1.00 94.00 375 ILE A C 1
ATOM 2824 O O . ILE A 1 375 ? -16.505 5.216 28.311 1.00 94.00 375 ILE A O 1
ATOM 2828 N N . ALA A 1 376 ? -15.213 4.695 30.089 1.00 93.69 376 ALA A N 1
ATOM 2829 C CA . ALA A 1 376 ? -15.083 3.272 29.795 1.00 93.69 376 ALA A CA 1
ATOM 2830 C C . ALA A 1 376 ? -16.400 2.533 30.066 1.00 93.69 376 ALA A C 1
ATOM 2832 O O . ALA A 1 376 ? -16.982 2.643 31.149 1.00 93.69 376 ALA A O 1
ATOM 2833 N N . ARG A 1 377 ? -16.866 1.752 29.091 1.00 94.56 377 ARG A N 1
ATOM 2834 C CA . ARG A 1 377 ? -18.045 0.887 29.225 1.00 94.56 377 ARG A CA 1
ATOM 2835 C C . ARG A 1 377 ? -17.613 -0.564 29.070 1.00 94.56 377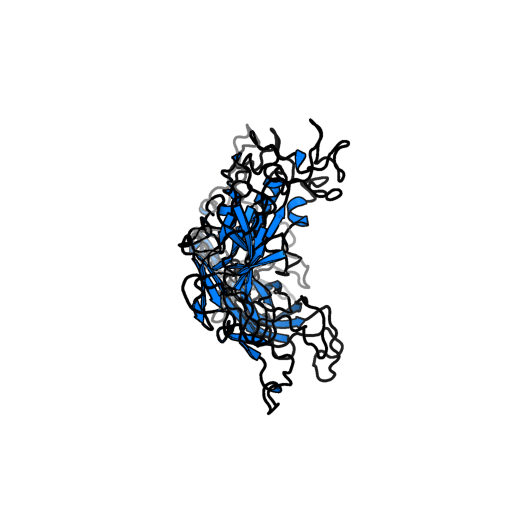 ARG A C 1
ATOM 2837 O O . ARG A 1 377 ? -17.319 -0.969 27.948 1.00 94.56 377 ARG A O 1
ATOM 2844 N N . PRO A 1 378 ? -17.551 -1.332 30.165 1.00 94.56 378 PRO A N 1
ATOM 2845 C CA . PRO A 1 378 ? -17.074 -2.707 30.119 1.00 94.56 378 PRO A CA 1
ATOM 2846 C C . PRO A 1 378 ? -17.985 -3.607 29.282 1.00 94.56 378 PRO A C 1
ATOM 2848 O O . PRO A 1 378 ? -19.210 -3.534 29.405 1.00 94.56 378 PRO A O 1
ATOM 2851 N N . LEU A 1 379 ? -17.401 -4.500 28.489 1.00 94.38 379 LEU A N 1
ATOM 2852 C CA . LEU A 1 379 ? -18.130 -5.612 27.887 1.00 94.38 379 LEU A CA 1
ATOM 2853 C C . LEU A 1 379 ? -18.659 -6.535 28.992 1.00 94.38 379 LEU A C 1
ATOM 2855 O O . LEU A 1 379 ? -18.117 -6.618 30.097 1.00 94.38 379 LEU A O 1
ATOM 2859 N N . THR A 1 380 ? -19.739 -7.247 28.679 1.00 92.31 380 THR A N 1
ATOM 2860 C CA . THR A 1 380 ? -20.347 -8.238 29.582 1.00 92.31 380 THR A CA 1
ATOM 2861 C C . THR A 1 380 ? -20.268 -9.639 28.988 1.00 92.31 380 THR A C 1
ATOM 2863 O O . THR A 1 380 ? -19.988 -9.788 27.800 1.00 92.31 380 THR A O 1
ATOM 2866 N N . ASN A 1 381 ? -20.521 -10.683 29.783 1.00 90.56 381 ASN A N 1
ATOM 2867 C CA . ASN A 1 381 ? -20.473 -12.081 29.319 1.00 90.56 381 ASN A CA 1
ATOM 2868 C C . ASN A 1 381 ? -19.104 -12.473 28.733 1.00 90.56 381 ASN A C 1
ATOM 2870 O O . ASN A 1 381 ? -19.039 -13.249 27.779 1.00 90.56 381 ASN A O 1
ATOM 2874 N N . VAL A 1 382 ? -18.019 -11.904 29.263 1.00 92.56 382 VAL A N 1
ATOM 2875 C CA . VAL A 1 382 ? -16.697 -12.070 28.660 1.00 92.56 382 VAL A CA 1
ATOM 2876 C C . VAL A 1 382 ? -16.179 -13.497 28.849 1.00 92.56 382 VAL A C 1
ATOM 2878 O O . VAL A 1 382 ? -16.220 -14.041 29.952 1.00 92.56 382 VAL A O 1
ATOM 2881 N N . GLN A 1 383 ? -15.698 -14.104 27.764 1.00 92.81 383 GLN A N 1
ATOM 2882 C CA . GLN A 1 383 ? -14.822 -15.276 27.794 1.00 92.81 383 GLN A CA 1
ATOM 2883 C C . GLN A 1 383 ? -13.428 -14.815 27.401 1.00 92.81 383 GLN A C 1
ATOM 2885 O O . GLN A 1 383 ? -13.277 -14.110 26.404 1.00 92.81 383 GLN A O 1
ATOM 2890 N N . TRP A 1 384 ? -12.430 -15.208 28.184 1.00 94.50 384 TRP A N 1
ATOM 2891 C CA . TRP A 1 384 ? -11.058 -14.760 28.012 1.00 94.50 384 TRP A CA 1
ATOM 2892 C C . TRP A 1 384 ? -10.133 -15.954 27.836 1.00 94.50 384 TRP A C 1
ATOM 2894 O O . TRP A 1 384 ? -10.170 -16.918 28.600 1.00 94.50 384 TRP A O 1
ATOM 2904 N N . SER A 1 385 ? -9.259 -15.853 26.849 1.00 95.56 385 SER A N 1
ATOM 2905 C CA . SER A 1 385 ? -8.094 -16.702 26.670 1.00 95.56 385 SER A CA 1
ATOM 2906 C C . SER A 1 385 ? -6.946 -15.846 26.153 1.00 95.56 385 SER A C 1
ATOM 2908 O O . SER A 1 385 ? -7.151 -14.705 25.747 1.00 95.56 385 SER A O 1
ATOM 2910 N N . ASP A 1 386 ? -5.751 -16.420 26.125 1.00 97.06 386 ASP A N 1
ATOM 2911 C CA . ASP A 1 386 ? -4.574 -15.744 25.593 1.00 97.06 386 ASP A CA 1
ATOM 2912 C C . ASP A 1 386 ? -4.727 -15.322 24.117 1.00 97.06 386 ASP A C 1
ATOM 2914 O O . ASP A 1 386 ? -4.247 -14.273 23.700 1.00 97.06 386 ASP A O 1
ATOM 2918 N N . THR A 1 387 ? -5.445 -16.114 23.321 1.00 97.81 387 THR A N 1
ATOM 2919 C CA . THR A 1 387 ? -5.576 -15.897 21.874 1.00 97.81 387 THR A CA 1
ATOM 2920 C C . THR A 1 387 ? -6.891 -15.244 21.468 1.00 97.81 387 THR A C 1
ATOM 2922 O O . THR A 1 387 ? -7.020 -14.761 20.343 1.00 97.81 387 THR A O 1
ATOM 2925 N N . THR A 1 388 ? -7.908 -15.268 22.328 1.00 97.38 388 THR A N 1
ATOM 2926 C CA . THR A 1 388 ? -9.258 -14.809 21.983 1.00 97.38 388 THR A CA 1
ATOM 2927 C C . THR A 1 388 ? -9.997 -14.272 23.199 1.00 97.38 388 THR A C 1
ATOM 2929 O O . THR A 1 388 ? -10.025 -14.913 24.252 1.00 97.38 388 THR A O 1
ATOM 2932 N N . ILE A 1 389 ? -10.673 -13.142 23.012 1.00 96.62 389 ILE A N 1
ATOM 2933 C CA . ILE A 1 389 ? -11.671 -12.596 23.928 1.00 96.62 389 ILE A CA 1
ATOM 2934 C C . ILE A 1 389 ? -13.007 -12.539 23.189 1.00 96.62 389 ILE A C 1
ATOM 2936 O O . ILE A 1 389 ? -13.085 -12.025 22.076 1.00 96.62 389 ILE A O 1
ATOM 2940 N N . THR A 1 390 ? -14.079 -13.020 23.810 1.00 95.69 390 THR A N 1
ATOM 2941 C CA . THR A 1 390 ? -15.446 -12.778 23.320 1.00 95.69 390 THR A CA 1
ATOM 2942 C C . THR A 1 390 ? -16.244 -12.034 24.367 1.00 95.69 390 THR A C 1
ATOM 2944 O O . THR A 1 390 ? -16.114 -12.364 25.541 1.00 95.69 390 THR A O 1
ATOM 2947 N N . GLY A 1 391 ? -17.113 -11.104 23.982 1.00 94.44 391 GLY A N 1
ATOM 2948 C CA . GLY A 1 391 ? -17.959 -10.392 24.941 1.00 94.44 391 GLY A CA 1
ATOM 2949 C C . GLY A 1 391 ? -19.133 -9.672 24.293 1.00 94.44 391 GLY A C 1
ATOM 2950 O O . GLY A 1 391 ? -19.113 -9.349 23.112 1.00 94.44 391 GLY A O 1
ATOM 2951 N N . THR A 1 392 ? -20.183 -9.436 25.071 1.00 94.94 392 THR A N 1
ATOM 2952 C CA . THR A 1 392 ? -21.378 -8.698 24.652 1.00 94.94 392 THR A CA 1
ATOM 2953 C C . THR A 1 392 ? -21.145 -7.196 24.745 1.00 94.94 392 THR A C 1
ATOM 2955 O O . THR A 1 392 ? -20.687 -6.697 25.779 1.00 94.94 392 THR A O 1
ATOM 2958 N N . VAL A 1 393 ? -21.513 -6.483 23.680 1.00 95.06 393 VAL A N 1
ATOM 2959 C CA . VAL A 1 393 ? -21.357 -5.029 23.572 1.00 95.06 393 VAL A CA 1
ATOM 2960 C C . VAL A 1 393 ? -22.226 -4.305 24.615 1.00 95.06 393 VAL A C 1
ATOM 2962 O O . VAL A 1 393 ? -23.431 -4.577 24.710 1.00 95.06 393 VAL A O 1
ATOM 2965 N N . PRO A 1 394 ? -21.655 -3.368 25.396 1.00 92.88 394 PRO A N 1
ATOM 2966 C CA . PRO A 1 394 ? -22.375 -2.673 26.457 1.00 92.88 394 PRO A CA 1
ATOM 2967 C C . PRO A 1 394 ? -23.415 -1.683 25.933 1.00 92.88 394 PRO A C 1
ATOM 2969 O O . PRO A 1 394 ? -23.306 -1.116 24.846 1.00 92.88 394 PRO A O 1
ATOM 2972 N N . THR A 1 395 ? -24.413 -1.400 26.768 1.00 91.31 395 THR A N 1
ATOM 2973 C CA . THR A 1 395 ? -25.346 -0.290 26.548 1.00 91.31 395 THR A CA 1
ATOM 2974 C C . THR A 1 395 ? -24.730 1.049 26.955 1.00 91.31 395 THR A C 1
ATOM 2976 O O . THR A 1 395 ? -23.800 1.111 27.757 1.00 91.31 395 THR A O 1
ATOM 2979 N N . GLY A 1 396 ? -25.305 2.152 26.473 1.00 91.44 396 GLY A N 1
ATOM 2980 C CA . GLY A 1 396 ? -24.961 3.498 26.940 1.00 91.44 396 GLY A CA 1
ATOM 2981 C C . GLY A 1 396 ? -23.745 4.132 26.265 1.00 91.44 396 GLY A C 1
ATOM 2982 O O . GLY A 1 396 ? -23.397 5.249 26.642 1.00 91.44 396 GLY A O 1
ATOM 2983 N N . VAL A 1 397 ? -23.126 3.467 25.280 1.00 95.44 397 VAL A N 1
ATOM 2984 C CA . VAL A 1 397 ? -22.090 4.045 24.399 1.00 95.44 397 VAL A CA 1
ATOM 2985 C C . VAL A 1 397 ? -22.652 5.306 23.724 1.00 95.44 397 VAL A C 1
ATOM 2987 O O . VAL A 1 397 ? -23.799 5.269 23.260 1.00 95.44 397 VAL A O 1
ATOM 2990 N N . PRO A 1 398 ? -21.934 6.442 23.705 1.00 96.44 398 PRO A N 1
ATOM 2991 C CA . PRO A 1 398 ? -22.446 7.682 23.132 1.00 96.44 398 PRO A CA 1
ATOM 2992 C C . PRO A 1 398 ? -22.637 7.571 21.616 1.00 96.44 398 PRO A C 1
ATOM 2994 O O . PRO A 1 398 ? -22.072 6.705 20.950 1.00 96.44 398 PRO A O 1
ATOM 2997 N N . THR A 1 399 ? -23.467 8.451 21.060 1.00 96.38 399 THR A N 1
ATOM 2998 C CA . THR A 1 399 ? -23.611 8.582 19.605 1.00 96.38 399 THR A CA 1
ATOM 2999 C C . THR A 1 399 ? -22.277 8.971 18.976 1.00 96.38 399 THR A C 1
ATOM 3001 O O . THR A 1 399 ? -21.562 9.795 19.545 1.00 96.38 399 THR A O 1
ATOM 3004 N N . CYS A 1 400 ? -21.970 8.441 17.790 1.00 94.94 400 CYS A N 1
ATOM 3005 C CA . CYS A 1 400 ? -20.806 8.871 17.013 1.00 94.94 400 CYS A CA 1
ATOM 3006 C C . CYS A 1 400 ? -20.822 10.395 16.816 1.00 94.94 400 CYS A C 1
ATOM 3008 O O . CYS A 1 400 ? -21.897 10.980 16.630 1.00 94.94 400 CYS A O 1
ATOM 3010 N N . ALA A 1 401 ? -19.641 11.023 16.839 1.00 91.75 401 ALA A N 1
ATOM 3011 C CA . ALA A 1 401 ? -19.492 12.481 16.786 1.00 91.75 401 ALA A CA 1
ATOM 3012 C C . ALA A 1 401 ? -20.169 13.107 15.555 1.00 91.75 401 ALA A C 1
ATOM 3014 O O . ALA A 1 401 ? -20.786 14.167 15.655 1.00 91.75 401 ALA A O 1
ATOM 3015 N N . VAL A 1 402 ? -20.101 12.416 14.414 1.00 92.62 402 VAL A N 1
ATOM 3016 C CA . VAL A 1 402 ? -20.818 12.767 13.187 1.00 92.62 402 VAL A CA 1
ATOM 3017 C C . VAL A 1 402 ? -21.726 11.600 12.814 1.00 92.62 402 VAL A C 1
ATOM 3019 O O . VAL A 1 402 ? -21.282 10.458 12.726 1.00 92.62 402 VAL A O 1
ATOM 3022 N N . GLN A 1 403 ? -23.011 11.884 12.616 1.00 93.88 403 GLN A N 1
ATOM 3023 C CA . GLN A 1 403 ? -23.987 10.904 12.141 1.00 93.88 403 GLN A CA 1
ATOM 3024 C C . GLN A 1 403 ? -24.060 10.952 10.619 1.00 93.88 403 GLN A C 1
ATOM 3026 O O . GLN A 1 403 ? -23.965 12.027 10.026 1.00 93.88 403 GLN A O 1
ATOM 3031 N N . GLN A 1 404 ? -24.258 9.799 9.986 1.00 93.62 404 GLN A N 1
ATOM 3032 C CA . GLN A 1 404 ? -24.520 9.763 8.554 1.00 93.62 404 GLN A CA 1
ATOM 3033 C C . GLN A 1 404 ? -25.848 10.461 8.247 1.00 93.62 404 GLN A C 1
ATOM 3035 O O . GLN A 1 404 ? -26.844 10.292 8.954 1.00 93.62 404 GLN A O 1
ATOM 3040 N N . GLN A 1 405 ? -25.872 11.247 7.175 1.00 91.31 405 GLN A N 1
ATOM 3041 C CA . GLN A 1 405 ? -27.076 11.957 6.768 1.00 91.31 405 GLN A CA 1
ATOM 3042 C C . GLN A 1 405 ? -28.165 10.974 6.315 1.00 91.31 405 GLN A C 1
ATOM 3044 O O . GLN A 1 405 ? -27.916 10.032 5.560 1.00 91.31 405 GLN A O 1
ATOM 3049 N N . THR A 1 406 ? -29.410 11.247 6.704 1.00 89.94 406 THR A N 1
ATOM 3050 C CA . THR A 1 406 ? -30.580 10.414 6.373 1.00 89.94 406 THR A CA 1
ATOM 3051 C C . THR A 1 406 ? -30.789 10.238 4.868 1.00 89.94 406 THR A C 1
ATOM 3053 O O . THR A 1 406 ? -31.219 9.175 4.432 1.00 89.94 406 THR A O 1
ATOM 3056 N N . GLN A 1 407 ? -30.429 11.240 4.055 1.00 88.69 407 GLN A N 1
ATOM 3057 C CA . GLN A 1 407 ? -30.496 11.168 2.587 1.00 88.69 407 GLN A CA 1
ATOM 3058 C C . GLN A 1 407 ? -29.653 10.030 1.988 1.00 88.69 407 GLN A C 1
ATOM 3060 O O . GLN A 1 407 ? -29.933 9.576 0.879 1.00 88.69 407 GLN A O 1
ATOM 3065 N N . TYR A 1 408 ? -28.623 9.579 2.709 1.00 91.31 408 TYR A N 1
ATOM 3066 C CA . TYR A 1 408 ? -27.742 8.500 2.278 1.00 91.31 408 TYR A CA 1
ATOM 3067 C C . TYR A 1 408 ? -28.118 7.141 2.869 1.00 91.31 408 TYR A C 1
ATOM 3069 O O . TYR A 1 408 ? -27.588 6.136 2.413 1.00 91.31 408 TYR A O 1
ATOM 3077 N N . GLY A 1 409 ? -29.119 7.092 3.755 1.00 89.88 409 GLY A N 1
ATOM 3078 C CA . GLY A 1 409 ? -29.535 5.878 4.465 1.00 89.88 409 GLY A CA 1
ATOM 3079 C C . GLY A 1 409 ? -29.141 5.865 5.943 1.00 89.88 409 GLY A C 1
ATOM 3080 O O . GLY A 1 409 ? -29.474 4.912 6.646 1.00 89.88 409 GLY A O 1
ATOM 3081 N N . GLY A 1 410 ? -28.494 6.934 6.423 1.00 90.62 410 GLY A N 1
ATOM 3082 C CA . GLY A 1 410 ? -28.011 7.038 7.793 1.00 90.62 410 GLY A CA 1
ATOM 3083 C C . GLY A 1 410 ? -29.113 6.925 8.846 1.00 90.62 410 GLY A C 1
ATOM 3084 O O . GLY A 1 410 ? -30.189 7.519 8.732 1.00 90.62 410 GLY A O 1
ATOM 3085 N N . SER A 1 411 ? -28.804 6.187 9.908 1.00 93.12 411 SER A N 1
ATOM 3086 C CA . SER A 1 411 ? -29.574 6.119 11.149 1.00 93.12 411 SER A CA 1
ATOM 3087 C C . SER A 1 411 ? -28.636 6.322 12.345 1.00 93.12 411 SER A C 1
ATOM 3089 O O . SER A 1 411 ? -27.422 6.431 12.168 1.00 93.12 411 SER A O 1
ATOM 3091 N N . THR A 1 412 ? -29.180 6.415 13.561 1.00 95.38 412 THR A N 1
ATOM 3092 C CA . THR A 1 412 ? -28.373 6.693 14.756 1.00 95.38 412 THR A CA 1
ATOM 3093 C C . THR A 1 412 ? -27.347 5.588 15.007 1.00 95.38 412 THR A C 1
ATOM 3095 O O . THR A 1 412 ? -27.712 4.471 15.374 1.00 95.38 412 THR A O 1
ATOM 3098 N N . ALA A 1 413 ? -26.070 5.938 14.885 1.00 96.31 413 ALA A N 1
ATOM 3099 C CA . ALA A 1 413 ? -24.924 5.108 15.220 1.00 96.31 413 ALA A CA 1
ATOM 3100 C C . ALA A 1 413 ? -24.273 5.576 16.531 1.00 96.31 413 ALA A C 1
ATOM 3102 O O . ALA A 1 413 ? -24.205 6.776 16.833 1.00 96.31 413 ALA A O 1
ATOM 3103 N N . ARG A 1 414 ? -23.765 4.626 17.313 1.00 97.25 414 ARG A N 1
ATOM 3104 C CA . ARG A 1 414 ? -22.946 4.852 18.511 1.00 97.25 414 ARG A CA 1
ATOM 3105 C C . ARG A 1 414 ? -21.551 4.301 18.261 1.00 97.25 414 ARG A C 1
ATOM 3107 O O . ARG A 1 414 ? -21.426 3.266 17.620 1.00 97.25 414 ARG A O 1
ATOM 3114 N N . CYS A 1 415 ? -20.537 4.997 18.754 1.00 96.00 415 CYS A N 1
ATOM 3115 C CA . CYS A 1 415 ? -19.143 4.658 18.495 1.00 96.00 415 CYS A CA 1
ATOM 3116 C C . CYS A 1 415 ? -18.377 4.620 19.813 1.00 96.00 415 CYS A C 1
ATOM 3118 O O . CYS A 1 415 ? -18.552 5.504 20.660 1.00 96.00 415 CYS A O 1
ATOM 3120 N N . GLY A 1 416 ? -17.533 3.608 19.974 1.00 95.81 416 GLY A N 1
ATOM 3121 C CA . GLY A 1 416 ? -16.582 3.542 21.071 1.00 95.81 416 GLY A CA 1
ATOM 3122 C C . GLY A 1 416 ? -15.314 2.820 20.650 1.00 95.81 416 GLY A C 1
ATOM 3123 O O . GLY A 1 416 ? -15.383 1.838 19.918 1.00 95.81 416 GLY A O 1
ATOM 3124 N N . GLU A 1 417 ? -14.181 3.314 21.128 1.00 95.19 417 GLU A N 1
ATOM 3125 C CA . GLU A 1 417 ? -12.879 2.713 20.873 1.00 95.19 417 GLU A CA 1
ATOM 3126 C C . GLU A 1 417 ? -12.701 1.492 21.770 1.00 95.19 417 GLU A C 1
ATOM 3128 O O . GLU A 1 417 ? -12.902 1.579 22.988 1.00 95.19 417 GLU A O 1
ATOM 3133 N N . LEU A 1 418 ? -12.388 0.341 21.176 1.00 96.00 418 LE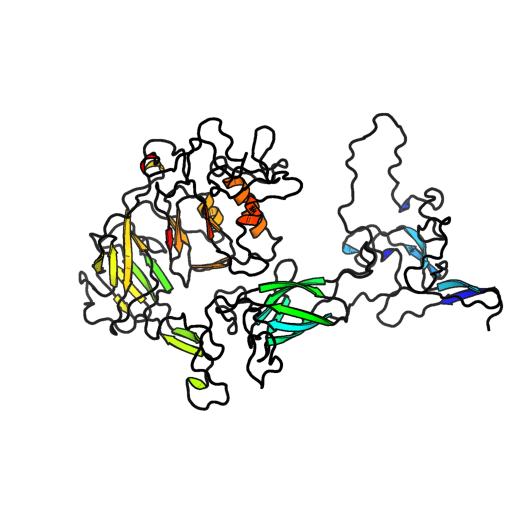U A N 1
ATOM 3134 C CA . LEU A 1 418 ? -12.116 -0.867 21.942 1.00 96.00 418 LEU A CA 1
ATOM 3135 C C . LEU A 1 418 ? -10.820 -0.699 22.727 1.00 96.00 418 LEU A C 1
ATOM 3137 O O . LEU A 1 418 ? -9.846 -0.163 22.227 1.00 96.00 418 LEU A O 1
ATOM 3141 N N . PHE A 1 419 ? -10.787 -1.206 23.950 1.00 93.50 419 PHE A N 1
ATOM 3142 C CA . PHE A 1 419 ? -9.591 -1.164 24.768 1.00 93.50 419 PHE A CA 1
ATOM 3143 C C . PHE A 1 419 ? -9.459 -2.414 25.624 1.00 93.50 419 PHE A C 1
ATOM 3145 O O . PHE A 1 419 ? -10.451 -2.885 26.187 1.00 93.50 419 PHE A O 1
ATOM 3152 N N . ILE A 1 420 ? -8.233 -2.931 25.732 1.00 95.62 420 ILE A N 1
ATOM 3153 C CA . ILE A 1 420 ? -7.915 -4.155 26.466 1.00 95.62 420 ILE A CA 1
ATOM 3154 C C . ILE A 1 420 ? -6.800 -3.869 27.467 1.00 95.62 420 ILE A C 1
ATOM 3156 O O . ILE A 1 420 ? -5.741 -3.371 27.095 1.00 95.62 420 ILE A O 1
ATOM 3160 N N . THR A 1 421 ? -7.021 -4.217 28.732 1.00 95.12 421 THR A N 1
ATOM 3161 C CA . THR A 1 421 ? -5.999 -4.214 29.786 1.00 95.12 421 THR A CA 1
ATOM 3162 C C . THR A 1 421 ? -5.724 -5.646 30.237 1.00 95.12 421 THR A C 1
ATOM 3164 O O . THR A 1 421 ? -6.618 -6.363 30.662 1.00 95.12 421 THR A O 1
ATOM 3167 N N . THR A 1 422 ? -4.488 -6.112 30.148 1.00 94.19 422 THR A N 1
ATOM 3168 C CA . THR A 1 422 ? -4.122 -7.472 30.566 1.00 94.19 422 THR A CA 1
ATOM 3169 C C . THR A 1 422 ? -3.849 -7.548 32.068 1.00 94.19 422 THR A C 1
ATOM 3171 O O . THR A 1 422 ? -3.639 -6.535 32.732 1.00 94.19 422 THR A O 1
ATOM 3174 N N . ALA A 1 423 ? -3.796 -8.761 32.632 1.00 93.19 423 ALA A N 1
ATOM 3175 C CA . ALA A 1 423 ? -3.588 -8.971 34.074 1.00 93.19 423 ALA A CA 1
ATOM 3176 C C . ALA A 1 423 ? -2.257 -8.399 34.616 1.00 93.19 423 ALA A C 1
ATOM 3178 O O . ALA A 1 423 ? -2.121 -8.157 35.812 1.00 93.19 423 ALA A O 1
ATOM 3179 N N . ASN A 1 424 ? -1.273 -8.170 33.742 1.00 91.50 424 ASN A N 1
ATOM 3180 C CA . ASN A 1 424 ? -0.006 -7.503 34.064 1.00 91.50 424 ASN A CA 1
ATOM 3181 C C . ASN A 1 424 ? -0.099 -5.957 34.022 1.00 91.50 424 ASN A C 1
ATOM 3183 O O . ASN A 1 424 ? 0.926 -5.288 34.143 1.00 91.50 424 ASN A O 1
ATOM 3187 N N . GLY A 1 425 ? -1.295 -5.395 33.817 1.00 92.31 425 GLY A N 1
ATOM 3188 C CA . GLY A 1 425 ? -1.556 -3.957 33.735 1.00 92.31 425 GLY A CA 1
ATOM 3189 C C . GLY A 1 425 ? -1.181 -3.302 32.402 1.00 92.31 425 GLY A C 1
ATOM 3190 O O . GLY A 1 425 ? -1.270 -2.081 32.294 1.00 92.31 425 GLY A O 1
ATOM 3191 N N . LYS A 1 426 ? -0.748 -4.073 31.394 1.00 94.69 426 LYS A N 1
ATOM 3192 C CA . LYS A 1 426 ? -0.454 -3.546 30.054 1.00 94.69 426 LYS A CA 1
ATOM 3193 C C . LYS A 1 426 ? -1.727 -3.336 29.252 1.00 94.69 426 LYS A C 1
ATOM 3195 O O . LYS A 1 426 ? -2.733 -3.997 29.480 1.00 94.69 426 LYS A O 1
ATOM 3200 N N . GLN A 1 427 ? -1.668 -2.390 28.329 1.00 94.12 427 GLN A N 1
ATOM 3201 C CA . GLN A 1 427 ? -2.827 -1.888 27.609 1.00 94.12 427 GLN A CA 1
ATOM 3202 C C . GLN A 1 427 ? -2.604 -1.984 26.107 1.00 94.12 427 GLN A C 1
ATOM 3204 O O . GLN A 1 427 ? -1.473 -1.833 25.643 1.00 94.12 427 GLN A O 1
ATOM 3209 N N . SER A 1 428 ? -3.673 -2.259 25.366 1.00 94.19 428 SER A N 1
ATOM 3210 C CA . SER A 1 428 ? -3.640 -2.261 23.906 1.00 94.19 428 SER A CA 1
ATOM 3211 C C . SER A 1 428 ? -3.361 -0.852 23.395 1.00 94.19 428 SER A C 1
ATOM 3213 O O . SER A 1 428 ? -3.943 0.105 23.906 1.00 94.19 428 SER A O 1
ATOM 3215 N N . ILE A 1 429 ?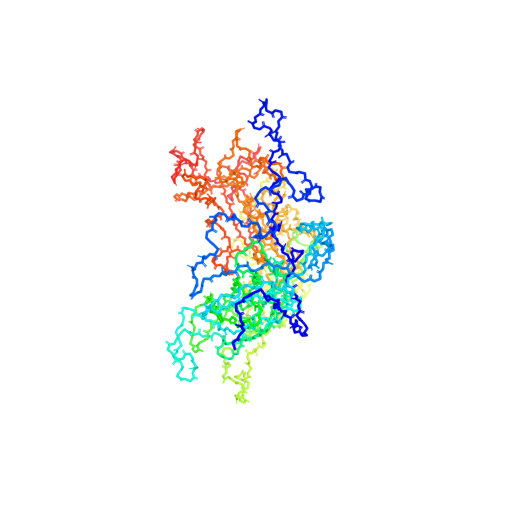 -2.463 -0.739 22.415 1.00 90.50 429 ILE A N 1
ATOM 3216 C CA . ILE A 1 429 ? -2.055 0.544 21.826 1.00 90.50 429 ILE A CA 1
ATOM 3217 C C . ILE A 1 429 ? -2.872 0.809 20.564 1.00 90.50 429 ILE A C 1
ATOM 3219 O O . ILE A 1 429 ? -3.624 1.777 20.536 1.00 90.50 429 ILE A O 1
ATOM 3223 N N . ASP A 1 430 ? -2.782 -0.092 19.582 1.00 87.25 430 ASP A N 1
ATOM 3224 C CA . ASP A 1 430 ? -3.587 -0.019 18.364 1.00 87.25 430 ASP A CA 1
ATOM 3225 C C . ASP A 1 430 ? -4.817 -0.919 18.507 1.00 87.25 430 ASP A C 1
ATOM 3227 O O . ASP A 1 430 ? -4.724 -2.114 18.826 1.00 87.25 430 ASP A O 1
ATOM 3231 N N . THR A 1 431 ? -5.985 -0.313 18.328 1.00 89.31 431 THR A N 1
ATOM 3232 C CA . THR A 1 431 ? -7.296 -0.927 18.542 1.00 89.31 431 THR A CA 1
ATOM 3233 C C . THR A 1 431 ? -8.235 -0.589 17.389 1.00 89.31 431 THR A C 1
ATOM 3235 O O . THR A 1 431 ? -7.781 -0.148 16.340 1.00 89.31 431 THR A O 1
ATOM 3238 N N . VAL A 1 432 ? -9.521 -0.911 17.534 1.00 93.19 432 VAL A N 1
ATOM 3239 C CA . VAL A 1 432 ? -10.532 -0.611 16.519 1.00 93.19 432 VAL A CA 1
ATOM 3240 C C . VAL A 1 432 ? -11.700 0.127 17.152 1.00 93.19 432 VAL A C 1
ATOM 3242 O O . VAL A 1 432 ? -12.151 -0.194 18.263 1.00 93.19 432 VAL A O 1
ATOM 3245 N N . THR A 1 433 ? -12.272 1.046 16.393 1.00 95.44 433 THR A N 1
ATOM 3246 C CA . THR A 1 433 ? -13.563 1.643 16.675 1.00 95.44 433 THR A CA 1
ATOM 3247 C C . THR A 1 433 ? -14.664 0.611 16.443 1.00 95.44 433 THR A C 1
ATOM 3249 O O . THR A 1 433 ? -14.811 0.027 15.371 1.00 95.44 433 THR A O 1
ATOM 3252 N N . VAL A 1 434 ? -15.504 0.416 17.459 1.00 96.81 434 VAL A N 1
ATOM 3253 C CA . VAL A 1 434 ? -16.709 -0.410 17.362 1.00 96.81 434 VAL A CA 1
ATOM 3254 C C . VAL A 1 434 ? -17.911 0.475 17.066 1.00 96.81 434 VAL A C 1
ATOM 3256 O O . VAL A 1 434 ? -18.272 1.347 17.868 1.00 96.81 434 VAL A O 1
ATOM 3259 N N . THR A 1 435 ? -18.576 0.210 15.941 1.00 96.88 435 THR A N 1
ATOM 3260 C CA . THR A 1 435 ? -19.818 0.889 15.554 1.00 96.88 435 THR A CA 1
ATOM 3261 C C . THR A 1 435 ? -21.040 0.067 15.980 1.00 96.88 435 THR A C 1
ATOM 3263 O O . THR A 1 435 ? -21.125 -1.138 15.750 1.00 96.88 435 THR A O 1
ATOM 3266 N N . ILE A 1 436 ? -22.016 0.723 16.608 1.00 97.44 436 ILE A N 1
ATOM 3267 C CA . ILE A 1 436 ? -23.237 0.107 17.139 1.00 97.44 436 ILE A CA 1
ATOM 3268 C C . ILE A 1 436 ? -24.456 0.796 16.522 1.00 97.44 436 ILE A C 1
ATOM 3270 O O . ILE A 1 436 ? -24.676 1.994 16.733 1.00 97.44 436 ILE A O 1
ATOM 3274 N N . GLY A 1 437 ? -25.287 0.037 15.813 1.00 95.81 437 GLY A N 1
ATOM 3275 C CA . GLY A 1 437 ? -26.427 0.563 15.064 1.00 95.81 437 GLY A CA 1
ATOM 3276 C C . GLY A 1 437 ? -25.993 1.295 13.794 1.00 95.81 437 GLY A C 1
ATOM 3277 O O . GLY A 1 437 ? -24.974 0.970 13.190 1.00 95.81 437 GLY A O 1
ATOM 3278 N N . GLY A 1 438 ? -26.761 2.297 13.369 1.00 95.31 438 GLY A N 1
ATOM 3279 C CA . GLY A 1 438 ? -26.507 2.977 12.100 1.00 95.31 438 GLY A CA 1
ATOM 3280 C C . GLY A 1 438 ? -26.917 2.157 10.874 1.00 95.31 438 GLY A C 1
ATOM 3281 O O . GLY A 1 438 ? -27.668 1.182 10.959 1.00 95.31 438 GLY A O 1
ATOM 3282 N N . GLN A 1 439 ? -26.456 2.596 9.705 1.00 95.31 439 GLN A N 1
ATOM 3283 C CA . GLN A 1 439 ? -26.593 1.835 8.467 1.00 95.31 439 GLN A CA 1
ATOM 3284 C C . GLN A 1 439 ? -25.664 0.616 8.515 1.00 95.31 439 GLN A C 1
ATOM 3286 O O . GLN A 1 439 ? -24.513 0.734 8.930 1.00 95.31 439 GLN A O 1
ATOM 3291 N N . THR A 1 440 ? -26.158 -0.547 8.084 1.00 95.50 440 THR A N 1
ATOM 3292 C CA . THR A 1 440 ? -25.337 -1.759 7.984 1.00 95.50 440 THR A CA 1
ATOM 3293 C C . THR A 1 440 ? -24.152 -1.520 7.036 1.00 95.50 440 THR A C 1
ATOM 3295 O O . THR A 1 440 ? -24.385 -1.063 5.911 1.00 95.50 440 THR A O 1
ATOM 3298 N N . PRO A 1 441 ? -22.909 -1.824 7.454 1.00 96.81 441 PRO A N 1
ATOM 3299 C CA . PRO A 1 441 ? -21.727 -1.639 6.622 1.00 96.81 441 PRO A CA 1
ATOM 3300 C C . PRO A 1 441 ? -21.745 -2.500 5.361 1.00 96.81 441 PRO A C 1
ATOM 3302 O O . PRO A 1 441 ? -22.332 -3.584 5.323 1.00 96.81 441 PRO A O 1
ATOM 3305 N N . THR A 1 442 ? -21.030 -2.039 4.339 1.00 96.94 442 THR A N 1
ATOM 3306 C CA . THR A 1 442 ? -20.718 -2.854 3.164 1.00 96.94 442 THR A CA 1
ATOM 3307 C C . THR A 1 442 ? -19.493 -3.702 3.473 1.00 96.94 442 THR A C 1
ATOM 3309 O O . THR A 1 442 ? -18.404 -3.168 3.659 1.00 96.94 442 THR A O 1
ATOM 3312 N N . LEU A 1 443 ? -19.654 -5.023 3.516 1.00 96.69 443 LEU A N 1
ATOM 3313 C CA . LEU A 1 443 ? -18.519 -5.942 3.559 1.00 96.69 443 LEU A CA 1
ATOM 3314 C C . LEU A 1 443 ? -17.951 -6.101 2.149 1.00 96.69 443 LEU A C 1
ATOM 3316 O O . LEU A 1 443 ? -18.698 -6.437 1.226 1.00 96.69 443 LEU A O 1
ATOM 3320 N N . LEU A 1 444 ? -16.649 -5.875 1.985 1.00 96.69 444 LEU A N 1
ATOM 3321 C CA . LEU A 1 444 ? -15.990 -6.051 0.695 1.00 96.69 444 LEU A CA 1
ATOM 3322 C C . LEU A 1 444 ? -16.110 -7.513 0.234 1.00 96.69 444 LEU A C 1
ATOM 3324 O O . LEU A 1 444 ? -15.759 -8.443 0.964 1.00 96.69 444 LEU A O 1
ATOM 3328 N N . ALA A 1 445 ? -16.624 -7.724 -0.978 1.00 93.31 445 ALA A N 1
ATOM 3329 C CA . ALA A 1 445 ? -16.773 -9.064 -1.534 1.00 93.31 445 ALA A CA 1
ATOM 3330 C C . ALA A 1 445 ? -15.424 -9.634 -2.003 1.00 93.31 445 ALA A C 1
ATOM 3332 O O . ALA A 1 445 ? -14.514 -8.901 -2.390 1.00 93.31 445 ALA A O 1
ATOM 3333 N N . THR A 1 446 ? -15.295 -10.963 -2.037 1.00 89.31 446 THR A N 1
ATOM 3334 C CA . THR A 1 446 ? -14.095 -11.623 -2.570 1.00 89.31 446 THR A CA 1
ATOM 3335 C C . THR A 1 446 ? -13.826 -11.190 -4.014 1.00 89.31 446 THR A C 1
ATOM 3337 O O . THR A 1 446 ? -14.691 -11.324 -4.877 1.00 89.31 446 THR A O 1
ATOM 3340 N N . GLY A 1 447 ? -12.615 -10.692 -4.281 1.00 86.44 447 GLY A N 1
ATOM 3341 C CA . GLY A 1 447 ? -12.198 -10.215 -5.604 1.00 86.44 447 GLY A CA 1
ATOM 3342 C C . GLY A 1 447 ? -12.677 -8.804 -5.964 1.00 86.44 447 GLY A C 1
ATOM 3343 O O . GLY A 1 447 ? -12.316 -8.306 -7.027 1.00 86.44 447 GLY A O 1
ATOM 3344 N N . GLN A 1 448 ? -13.459 -8.146 -5.102 1.00 93.75 448 GLN A N 1
ATOM 3345 C CA . GLN A 1 448 ? -13.787 -6.731 -5.248 1.00 93.75 448 GLN A CA 1
ATOM 3346 C C . GLN A 1 448 ? -12.605 -5.869 -4.785 1.00 93.75 448 GLN A C 1
ATOM 3348 O O . GLN A 1 448 ? -11.992 -6.156 -3.759 1.00 93.75 448 GLN A O 1
ATOM 3353 N N . THR A 1 449 ? -12.305 -4.800 -5.524 1.00 93.88 449 THR A N 1
ATOM 3354 C CA . THR A 1 449 ? -11.275 -3.826 -5.137 1.00 93.88 449 THR A CA 1
ATOM 3355 C C . THR A 1 449 ? -11.823 -2.833 -4.117 1.00 93.88 449 THR A C 1
ATOM 3357 O O . THR A 1 449 ? -12.993 -2.434 -4.208 1.00 93.88 449 THR A O 1
ATOM 3360 N N . ILE A 1 450 ? -10.990 -2.388 -3.177 1.00 95.50 450 ILE A N 1
ATOM 3361 C CA . ILE A 1 450 ? -11.363 -1.365 -2.194 1.00 95.50 450 ILE A CA 1
ATOM 3362 C C . ILE A 1 450 ? -11.762 -0.076 -2.920 1.00 95.50 450 ILE A C 1
ATOM 3364 O O . ILE A 1 450 ? -12.790 0.519 -2.584 1.00 95.50 450 ILE A O 1
ATOM 3368 N N . GLN A 1 451 ? -11.027 0.315 -3.970 1.00 94.25 451 GLN A N 1
ATOM 3369 C CA . GLN A 1 451 ? -11.353 1.522 -4.733 1.00 94.25 451 GLN A CA 1
ATOM 3370 C C . GLN A 1 451 ? -12.772 1.468 -5.320 1.00 94.25 451 GLN A C 1
ATOM 3372 O O . GLN A 1 451 ? -13.521 2.440 -5.222 1.00 94.25 451 GLN A O 1
ATOM 3377 N N . SER A 1 452 ? -13.198 0.319 -5.859 1.00 93.81 452 SER A N 1
ATOM 3378 C CA . SER A 1 452 ? -14.553 0.181 -6.417 1.00 93.81 452 SER A CA 1
ATOM 3379 C C . SER A 1 452 ? -15.653 0.323 -5.357 1.00 93.81 452 SER A C 1
ATOM 3381 O O . SER A 1 452 ? -16.735 0.847 -5.648 1.00 93.81 452 SER A O 1
ATOM 3383 N N . ALA A 1 453 ? -15.384 -0.116 -4.122 1.00 96.19 453 ALA A N 1
ATOM 3384 C CA . ALA A 1 453 ? -16.295 0.048 -2.996 1.00 96.19 453 ALA A CA 1
ATOM 3385 C C . ALA A 1 453 ? -16.380 1.520 -2.568 1.00 96.19 453 ALA A C 1
ATOM 3387 O O . ALA A 1 453 ? -17.488 2.035 -2.411 1.00 96.19 453 ALA A O 1
ATOM 3388 N N . ILE A 1 454 ? -15.243 2.225 -2.478 1.00 95.75 454 ILE A N 1
ATOM 3389 C CA . ILE A 1 454 ? -15.201 3.672 -2.207 1.00 95.75 454 ILE A CA 1
ATOM 3390 C C . ILE A 1 454 ? -15.981 4.438 -3.281 1.00 95.75 454 ILE A C 1
ATOM 3392 O O . ILE A 1 454 ? -16.821 5.283 -2.963 1.00 95.75 454 ILE A O 1
ATOM 3396 N N . ASP A 1 455 ? -15.769 4.122 -4.556 1.00 93.56 455 ASP A N 1
ATOM 3397 C CA . ASP A 1 455 ? -16.417 4.806 -5.676 1.00 93.56 455 ASP A CA 1
ATOM 3398 C C . ASP A 1 455 ? -17.935 4.592 -5.701 1.00 93.56 455 ASP A C 1
ATOM 3400 O O . ASP A 1 455 ? -18.680 5.524 -6.020 1.00 93.56 455 ASP A O 1
ATOM 3404 N N . SER A 1 456 ? -18.405 3.420 -5.267 1.00 93.25 456 SER A N 1
ATOM 3405 C CA . SER A 1 456 ? -19.832 3.075 -5.190 1.00 93.25 456 SER A CA 1
ATOM 3406 C C . SER A 1 456 ? -20.523 3.580 -3.917 1.00 93.25 456 SER A C 1
ATOM 3408 O O . SER A 1 456 ? -21.739 3.778 -3.916 1.00 93.25 456 SER A O 1
ATOM 3410 N N . ALA A 1 457 ? -19.765 3.801 -2.840 1.00 95.44 457 ALA A N 1
ATOM 3411 C CA . ALA A 1 457 ? -20.290 4.198 -1.539 1.00 95.44 457 ALA A CA 1
ATOM 3412 C C . ALA A 1 457 ? -20.970 5.574 -1.561 1.00 95.44 457 ALA A C 1
ATOM 3414 O O . ALA A 1 457 ? -20.573 6.497 -2.282 1.00 95.44 457 ALA A O 1
ATOM 3415 N N . LYS A 1 458 ? -21.988 5.746 -0.726 1.00 94.06 458 LYS A N 1
ATOM 3416 C CA . LYS A 1 458 ? -22.563 7.057 -0.429 1.00 94.06 458 LYS A CA 1
ATOM 3417 C C . LYS A 1 458 ? -21.769 7.721 0.700 1.00 94.06 458 LYS A C 1
ATOM 3419 O O . LYS A 1 458 ? -21.163 7.029 1.517 1.00 94.06 458 LYS A O 1
ATOM 3424 N N . PRO A 1 459 ? -21.780 9.060 0.792 1.00 93.94 459 PRO A N 1
ATOM 3425 C CA . PRO A 1 459 ? -21.181 9.753 1.926 1.00 93.94 459 PRO A CA 1
ATOM 3426 C C . PRO A 1 459 ? -21.681 9.201 3.278 1.00 93.94 459 PRO A C 1
ATOM 3428 O O . PRO A 1 459 ? -22.886 9.087 3.515 1.00 93.94 459 PRO A O 1
ATOM 3431 N N . GLY A 1 460 ? -20.739 8.863 4.156 1.00 94.94 460 GLY A N 1
ATOM 3432 C CA . GLY A 1 460 ? -20.934 8.306 5.495 1.00 94.94 460 GLY A CA 1
ATOM 3433 C C . GLY A 1 460 ? -21.034 6.783 5.580 1.00 94.94 460 GLY A C 1
ATOM 3434 O O . GLY A 1 460 ? -21.060 6.258 6.698 1.00 94.94 460 GLY A O 1
ATOM 3435 N N . ASP A 1 461 ? -21.072 6.085 4.441 1.00 97.25 461 ASP A N 1
ATOM 3436 C CA . ASP A 1 461 ? -21.072 4.623 4.422 1.00 97.25 461 ASP A CA 1
ATOM 3437 C C . ASP A 1 461 ? -19.793 4.075 5.072 1.00 97.25 461 ASP A C 1
ATOM 3439 O O . ASP A 1 461 ? -18.711 4.664 4.987 1.00 97.25 461 ASP A O 1
ATOM 3443 N N . GLU A 1 462 ? -19.942 2.929 5.729 1.00 97.38 462 GLU A N 1
ATOM 3444 C CA . GLU A 1 462 ? -18.846 2.147 6.294 1.00 97.38 462 GLU A CA 1
ATOM 3445 C C . GLU A 1 462 ? -18.547 0.963 5.382 1.00 97.38 462 GLU A C 1
ATOM 3447 O O . GLU A 1 462 ? -19.461 0.243 4.968 1.00 97.38 462 GLU A O 1
ATOM 3452 N N . ILE A 1 463 ? -17.271 0.787 5.057 1.00 98.00 463 ILE A N 1
ATOM 3453 C CA . ILE A 1 463 ? -16.757 -0.295 4.227 1.00 98.00 463 ILE A CA 1
ATOM 3454 C C . ILE A 1 463 ? -15.852 -1.138 5.113 1.00 98.00 463 ILE A C 1
ATOM 3456 O O . ILE A 1 463 ? -14.807 -0.659 5.551 1.00 98.00 463 ILE A O 1
ATOM 3460 N N . ILE A 1 464 ? -16.250 -2.385 5.359 1.00 97.88 464 ILE A N 1
ATOM 3461 C CA . ILE A 1 464 ? -15.436 -3.343 6.102 1.00 97.88 464 ILE A CA 1
ATOM 3462 C C . ILE A 1 464 ? -14.511 -4.055 5.120 1.00 97.88 464 ILE A C 1
ATOM 3464 O O . ILE A 1 464 ? -14.985 -4.691 4.173 1.00 97.88 464 ILE A O 1
ATOM 3468 N N . VAL A 1 465 ? -13.206 -3.961 5.368 1.00 96.75 465 VAL A N 1
ATOM 3469 C CA . VAL A 1 465 ? -12.142 -4.638 4.625 1.00 96.75 465 VAL A CA 1
ATOM 3470 C C . VAL A 1 465 ? -11.789 -5.939 5.361 1.00 96.75 465 VAL A C 1
ATOM 3472 O O . VAL A 1 465 ? -11.265 -5.889 6.475 1.00 96.75 465 VAL A O 1
ATOM 3475 N N . PRO A 1 466 ? -12.099 -7.117 4.787 1.00 95.06 466 PRO A N 1
ATOM 3476 C CA . PRO A 1 466 ? -11.735 -8.405 5.372 1.00 95.06 466 PRO A CA 1
ATOM 3477 C C . PRO A 1 466 ? -10.214 -8.602 5.459 1.00 95.06 466 PRO A C 1
ATOM 3479 O O . PRO A 1 466 ? -9.475 -7.938 4.726 1.00 95.06 466 PRO A O 1
ATOM 3482 N N . PRO A 1 467 ? -9.737 -9.589 6.241 1.00 92.31 467 PRO A N 1
ATOM 3483 C CA . PRO A 1 467 ? -8.332 -9.980 6.234 1.00 92.31 467 PRO A CA 1
ATOM 3484 C C . PRO A 1 467 ? -7.805 -10.268 4.825 1.00 92.31 467 PRO A C 1
ATOM 3486 O O . PRO A 1 467 ? -8.427 -11.014 4.064 1.00 92.31 467 PRO A O 1
ATOM 3489 N N . GLY A 1 468 ? -6.643 -9.717 4.490 1.00 90.38 468 GLY A N 1
ATOM 3490 C CA . GLY A 1 468 ? -6.012 -9.896 3.187 1.00 90.38 468 GLY A CA 1
ATOM 3491 C C . GLY A 1 468 ? -4.973 -8.826 2.869 1.00 90.38 468 GLY A C 1
ATOM 3492 O O . GLY A 1 468 ? -4.841 -7.837 3.584 1.00 90.38 468 GLY A O 1
ATOM 3493 N N . VAL A 1 469 ? -4.247 -9.043 1.770 1.00 87.50 469 VAL A N 1
ATOM 3494 C CA . VAL A 1 469 ? -3.352 -8.046 1.166 1.00 87.50 469 VAL A CA 1
ATOM 3495 C C . VAL A 1 469 ? -4.015 -7.514 -0.097 1.00 87.50 469 VAL A C 1
ATOM 3497 O O . VAL A 1 469 ? -4.222 -8.253 -1.062 1.00 87.50 469 VAL A O 1
ATOM 3500 N N . TYR A 1 470 ? -4.331 -6.227 -0.088 1.00 88.81 470 TYR A N 1
ATOM 3501 C CA . TYR A 1 470 ? -4.994 -5.514 -1.171 1.00 88.81 470 TYR A CA 1
ATOM 3502 C C . TYR A 1 470 ? -3.959 -4.660 -1.889 1.00 88.81 470 TYR A C 1
ATOM 3504 O O . TYR A 1 470 ? -3.486 -3.657 -1.362 1.00 88.81 470 TYR A O 1
ATOM 3512 N N . ASN A 1 471 ? -3.565 -5.091 -3.085 1.00 85.06 471 ASN A N 1
ATOM 3513 C CA . ASN A 1 471 ? -2.515 -4.438 -3.861 1.00 85.06 471 ASN A CA 1
ATOM 3514 C C . ASN A 1 471 ? -3.071 -3.228 -4.633 1.00 85.06 471 ASN A C 1
ATOM 3516 O O . ASN A 1 471 ? -3.209 -3.286 -5.857 1.00 85.06 471 ASN A O 1
ATOM 3520 N N . GLU A 1 472 ? -3.408 -2.158 -3.919 1.00 86.44 472 GLU A N 1
ATOM 3521 C CA . GLU A 1 472 ? -4.098 -0.976 -4.438 1.00 86.44 472 GLU A CA 1
ATOM 3522 C C . GLU A 1 472 ? -3.482 0.323 -3.907 1.00 86.44 472 GLU A C 1
ATOM 3524 O O . GLU A 1 472 ? -2.886 0.355 -2.835 1.00 86.44 472 GLU A O 1
ATOM 3529 N N . ILE A 1 473 ? -3.687 1.403 -4.658 1.00 87.56 473 ILE A N 1
ATOM 3530 C CA . ILE A 1 473 ? -3.404 2.776 -4.240 1.00 87.56 473 ILE A CA 1
ATOM 3531 C C . ILE A 1 473 ? -4.740 3.503 -4.274 1.00 87.56 473 ILE A C 1
ATOM 3533 O O . ILE A 1 473 ? -5.380 3.567 -5.326 1.00 87.56 473 ILE A O 1
ATOM 3537 N N . LEU A 1 474 ? -5.192 3.984 -3.121 1.00 91.75 474 LEU A N 1
ATOM 3538 C CA . LEU A 1 474 ? -6.580 4.388 -2.933 1.00 91.75 474 LEU A CA 1
ATOM 3539 C C . LEU A 1 474 ? -6.768 5.902 -3.017 1.00 91.75 474 LEU A C 1
ATOM 3541 O O . LEU A 1 474 ? -5.962 6.684 -2.520 1.00 91.75 474 LEU A O 1
ATOM 3545 N N . LEU A 1 475 ? -7.901 6.302 -3.585 1.00 92.38 475 LEU A N 1
ATOM 3546 C CA . LEU A 1 475 ? -8.433 7.658 -3.601 1.00 92.38 475 LEU A CA 1
ATOM 3547 C C . LEU A 1 475 ? -9.722 7.704 -2.792 1.00 92.38 475 LEU A C 1
ATOM 3549 O O . LEU A 1 475 ? -10.783 7.263 -3.243 1.00 92.38 475 LEU A O 1
ATOM 3553 N N . MET A 1 476 ? -9.647 8.309 -1.611 1.00 94.50 476 MET A N 1
ATOM 3554 C CA . MET A 1 476 ? -10.807 8.584 -0.774 1.00 94.50 476 MET A CA 1
ATOM 3555 C C . MET A 1 476 ? -11.307 10.007 -1.040 1.00 94.50 476 MET A C 1
ATOM 3557 O O . MET A 1 476 ? -10.933 10.959 -0.360 1.00 94.50 476 MET A O 1
ATOM 3561 N N . TRP A 1 477 ? -12.158 10.154 -2.059 1.00 93.31 477 TRP A N 1
ATOM 3562 C CA . TRP A 1 477 ? -12.697 11.447 -2.512 1.00 93.31 477 TRP A CA 1
ATOM 3563 C C . TRP A 1 477 ? -14.094 11.774 -1.950 1.00 93.31 477 TRP A C 1
ATOM 3565 O O . TRP A 1 477 ? -14.675 12.814 -2.265 1.00 93.31 477 TRP A O 1
ATOM 3575 N N . LYS A 1 478 ? -14.657 10.889 -1.121 1.00 92.69 478 LYS A N 1
ATOM 3576 C CA . LYS A 1 478 ? -15.907 11.076 -0.365 1.00 92.69 478 LYS A CA 1
ATOM 3577 C C . LYS A 1 478 ? -15.647 10.758 1.104 1.00 92.69 478 LYS A C 1
ATOM 3579 O O . LYS A 1 478 ? -14.819 9.888 1.374 1.00 92.69 478 LYS A O 1
ATOM 3584 N N . PRO A 1 479 ? -16.383 11.376 2.042 1.00 94.69 479 PRO A N 1
ATOM 3585 C CA . PRO A 1 479 ? -16.322 10.965 3.431 1.00 94.69 479 PRO A CA 1
ATOM 3586 C C . PRO A 1 479 ? -16.927 9.569 3.556 1.00 94.69 479 PRO A C 1
ATOM 3588 O O . PRO A 1 479 ? -18.142 9.411 3.472 1.00 94.69 479 PRO A O 1
ATOM 3591 N N . VAL A 1 480 ? -16.075 8.564 3.705 1.00 96.62 480 VAL A N 1
ATOM 3592 C CA . VAL A 1 480 ? -16.440 7.173 3.990 1.00 96.62 480 VAL A CA 1
ATOM 3593 C C . VAL A 1 480 ? -15.657 6.716 5.212 1.00 96.62 480 VAL A C 1
ATOM 3595 O O . VAL A 1 480 ? -14.609 7.280 5.533 1.00 96.62 480 VAL A O 1
ATOM 3598 N N . ARG A 1 481 ? -16.171 5.707 5.909 1.00 96.88 481 ARG A N 1
ATOM 3599 C CA . ARG A 1 481 ? -15.438 5.018 6.971 1.00 96.88 481 ARG A CA 1
ATOM 3600 C C . ARG A 1 481 ? -14.849 3.746 6.382 1.00 96.88 481 ARG A C 1
ATOM 3602 O O . ARG A 1 481 ? -15.594 2.817 6.082 1.00 96.88 481 ARG A O 1
ATOM 3609 N N . LEU A 1 482 ? -13.544 3.735 6.145 1.00 97.06 482 LEU A N 1
ATOM 3610 C CA . LEU A 1 482 ? -12.825 2.551 5.694 1.00 97.06 482 LEU A CA 1
ATOM 3611 C C . LEU A 1 482 ? -12.294 1.825 6.928 1.00 97.06 482 LEU A C 1
ATOM 3613 O O . LEU A 1 482 ? -11.441 2.359 7.631 1.00 97.06 482 LEU A O 1
ATOM 3617 N N . GLN A 1 483 ? -12.840 0.644 7.193 1.00 96.38 483 GLN A N 1
ATOM 3618 C CA . GLN A 1 483 ? -12.613 -0.095 8.426 1.00 96.38 483 GLN A CA 1
ATOM 3619 C C . GLN A 1 483 ? -12.018 -1.463 8.104 1.00 96.38 483 GLN A C 1
ATOM 3621 O O . GLN A 1 483 ? -12.722 -2.341 7.604 1.00 96.38 483 GLN A O 1
ATOM 3626 N N . GLY A 1 484 ? -10.744 -1.682 8.399 1.00 95.25 484 GLY A N 1
ATOM 3627 C CA . GLY A 1 484 ? -10.216 -3.036 8.447 1.00 95.25 484 GLY A CA 1
ATOM 3628 C C . GLY A 1 484 ? -10.673 -3.751 9.715 1.00 95.25 484 GLY A C 1
ATOM 3629 O O . GLY A 1 484 ? -11.111 -3.145 10.699 1.00 95.25 484 GLY A O 1
ATOM 3630 N N . VAL A 1 485 ? -10.609 -5.083 9.703 1.00 93.50 485 VAL A N 1
ATOM 3631 C CA . VAL A 1 485 ? -10.914 -5.860 10.915 1.00 93.50 485 VAL A CA 1
ATOM 3632 C C . VAL A 1 485 ? -9.802 -5.760 11.965 1.00 93.50 485 VAL A C 1
ATOM 3634 O O . VAL A 1 485 ? -10.001 -6.231 13.079 1.00 93.50 485 VAL A O 1
ATOM 3637 N N . GLY A 1 486 ? -8.646 -5.182 11.623 1.00 91.31 486 GLY A N 1
ATOM 3638 C CA . GLY A 1 486 ? -7.466 -5.034 12.470 1.00 91.31 486 GLY A CA 1
ATOM 3639 C C . GLY A 1 486 ? -6.203 -4.811 11.630 1.00 91.31 486 GLY A C 1
ATOM 3640 O O . GLY A 1 486 ? -6.010 -5.493 10.615 1.00 91.31 486 GLY A O 1
ATOM 3641 N N . ALA A 1 487 ? -5.326 -3.920 12.103 1.00 85.00 487 ALA A N 1
ATOM 3642 C CA . ALA A 1 487 ? -4.179 -3.387 11.358 1.00 85.00 487 ALA A CA 1
ATOM 3643 C C . ALA A 1 487 ? -3.212 -4.454 10.833 1.00 85.00 487 ALA A C 1
ATOM 3645 O O . ALA A 1 487 ? -2.670 -4.347 9.737 1.00 85.00 487 ALA A O 1
ATOM 3646 N N . ALA A 1 488 ? -3.016 -5.531 11.596 1.00 87.19 488 ALA A N 1
ATOM 3647 C CA . ALA A 1 488 ? -2.136 -6.628 11.199 1.00 87.19 488 ALA A CA 1
ATOM 3648 C C . ALA A 1 488 ? -2.781 -7.624 10.213 1.00 87.19 488 ALA A C 1
ATOM 3650 O O . ALA A 1 488 ? -2.091 -8.515 9.715 1.00 87.19 488 ALA A O 1
ATOM 3651 N N . SER A 1 489 ? -4.091 -7.520 9.966 1.00 90.94 489 SER A N 1
ATOM 3652 C CA . SER A 1 489 ? -4.852 -8.463 9.134 1.00 90.94 489 SER A CA 1
ATOM 3653 C C . SER A 1 489 ? -5.334 -7.860 7.817 1.00 90.94 489 SER A C 1
ATOM 3655 O O . SER A 1 489 ? -5.459 -8.598 6.841 1.00 90.94 489 SER A O 1
ATOM 3657 N N . SER A 1 490 ? -5.620 -6.557 7.774 1.00 91.44 490 SER A N 1
ATOM 3658 C CA . SER A 1 490 ? -6.184 -5.872 6.601 1.00 91.44 490 SER A CA 1
ATOM 3659 C C . SER A 1 490 ? -5.135 -4.935 6.005 1.00 91.44 490 SER A C 1
ATOM 3661 O O . SER A 1 490 ? -5.020 -3.781 6.396 1.00 91.44 490 SER A O 1
ATOM 3663 N N . ILE A 1 491 ? -4.325 -5.447 5.080 1.00 88.81 491 ILE A N 1
ATOM 3664 C CA . ILE A 1 491 ? -3.120 -4.763 4.604 1.00 88.81 491 ILE A CA 1
ATOM 3665 C C . ILE A 1 491 ? -3.385 -4.152 3.230 1.00 88.81 491 ILE A C 1
ATOM 3667 O O . ILE A 1 491 ? -3.677 -4.868 2.273 1.00 88.81 491 ILE A O 1
ATOM 3671 N N . ILE A 1 492 ? -3.218 -2.837 3.104 1.00 88.81 492 ILE A N 1
ATOM 3672 C CA . ILE A 1 492 ? -3.139 -2.169 1.801 1.00 88.81 492 ILE A CA 1
ATOM 3673 C C . ILE A 1 492 ? -1.672 -2.148 1.375 1.00 88.81 492 ILE A C 1
ATOM 3675 O O . ILE A 1 492 ? -0.834 -1.532 2.028 1.00 88.81 492 ILE A O 1
ATOM 3679 N N . ASN A 1 493 ? -1.366 -2.825 0.273 1.00 83.38 493 ASN A N 1
ATOM 3680 C CA . ASN A 1 493 ? -0.052 -2.803 -0.351 1.00 83.38 493 ASN A CA 1
ATOM 3681 C C . ASN A 1 493 ? -0.057 -1.824 -1.532 1.00 83.38 493 ASN A C 1
ATOM 3683 O O . ASN A 1 493 ? -0.445 -2.170 -2.651 1.00 83.38 493 ASN A O 1
ATOM 3687 N N . ALA A 1 494 ? 0.417 -0.609 -1.269 1.00 81.69 494 ALA A N 1
ATOM 3688 C CA . ALA A 1 494 ? 0.474 0.495 -2.221 1.00 81.69 494 ALA A CA 1
ATOM 3689 C C . ALA A 1 494 ? 1.655 0.413 -3.206 1.00 81.69 494 ALA A C 1
ATOM 3691 O O . ALA A 1 494 ? 2.123 1.433 -3.708 1.00 81.69 494 ALA A O 1
ATOM 3692 N N . ASN A 1 495 ? 2.149 -0.793 -3.504 1.00 77.00 495 ASN A N 1
ATOM 3693 C CA . ASN A 1 495 ? 3.203 -0.974 -4.491 1.00 77.00 495 ASN A CA 1
ATOM 3694 C C . ASN A 1 495 ? 2.731 -0.501 -5.879 1.00 77.00 495 ASN A C 1
ATOM 3696 O O . ASN A 1 495 ? 1.859 -1.116 -6.513 1.00 77.00 495 ASN A O 1
ATOM 3700 N N . ALA A 1 496 ? 3.345 0.592 -6.330 1.00 73.25 496 ALA A N 1
ATOM 3701 C CA . ALA A 1 496 ? 3.080 1.245 -7.602 1.00 73.25 496 ALA A CA 1
ATOM 3702 C C . ALA A 1 496 ? 3.693 0.516 -8.804 1.00 73.25 496 ALA A C 1
ATOM 3704 O O . ALA A 1 496 ? 3.372 0.870 -9.936 1.00 73.25 496 ALA A O 1
ATOM 3705 N N . HIS A 1 497 ? 4.559 -0.487 -8.594 1.00 69.50 497 HIS A N 1
ATOM 3706 C CA . HIS A 1 497 ? 5.220 -1.181 -9.692 1.00 69.50 497 HIS A CA 1
ATOM 3707 C C . HIS A 1 497 ? 4.425 -2.351 -10.278 1.00 69.50 497 HIS A C 1
ATOM 3709 O O . HIS A 1 497 ? 3.771 -3.101 -9.544 1.00 69.50 497 HIS A O 1
ATOM 3715 N N . PRO A 1 498 ? 4.545 -2.538 -11.607 1.00 64.38 498 PRO A N 1
ATOM 3716 C CA . PRO A 1 498 ? 5.232 -1.642 -12.556 1.00 64.38 498 PRO A CA 1
ATOM 3717 C C . PRO A 1 498 ? 4.489 -0.313 -12.714 1.00 64.38 498 PRO A C 1
ATOM 3719 O O . PRO A 1 498 ? 3.262 -0.314 -12.824 1.00 64.38 498 PRO A O 1
ATOM 3722 N N . ALA A 1 499 ? 5.227 0.802 -12.761 1.00 57.78 499 ALA A N 1
ATOM 3723 C CA . ALA A 1 499 ? 4.655 2.152 -12.814 1.00 57.78 499 ALA A CA 1
ATOM 3724 C C . ALA A 1 499 ? 3.751 2.382 -14.045 1.00 57.78 499 ALA A C 1
ATOM 3726 O O . ALA A 1 499 ? 2.858 3.223 -14.000 1.00 57.78 499 ALA A O 1
ATOM 3727 N N . GLY A 1 500 ? 3.948 1.599 -15.116 1.00 54.06 500 GLY A N 1
ATOM 3728 C CA . GLY A 1 500 ? 3.113 1.580 -16.324 1.00 54.06 500 GLY A CA 1
ATOM 3729 C C . GLY A 1 500 ? 1.956 0.570 -16.313 1.00 54.06 500 GLY A C 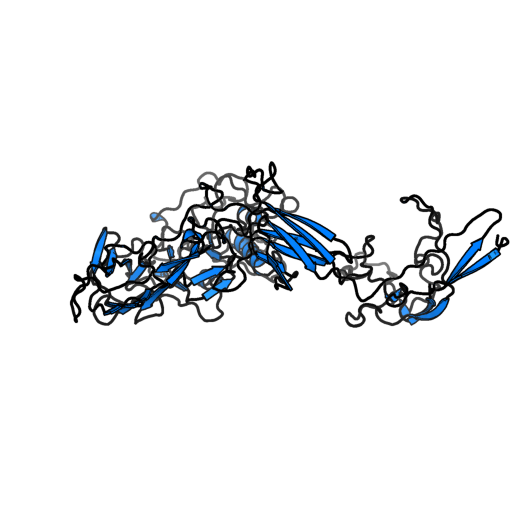1
ATOM 3730 O O . GLY A 1 500 ? 1.357 0.318 -17.355 1.00 54.06 500 GLY A O 1
ATOM 3731 N N . THR A 1 501 ? 1.650 -0.070 -15.178 1.00 58.09 501 THR A N 1
ATOM 3732 C CA . THR A 1 501 ? 0.462 -0.932 -15.067 1.00 58.09 501 THR A CA 1
ATOM 3733 C C . THR A 1 501 ? -0.778 -0.153 -14.650 1.00 58.09 501 THR A C 1
ATOM 3735 O O . THR A 1 501 ? -0.719 0.965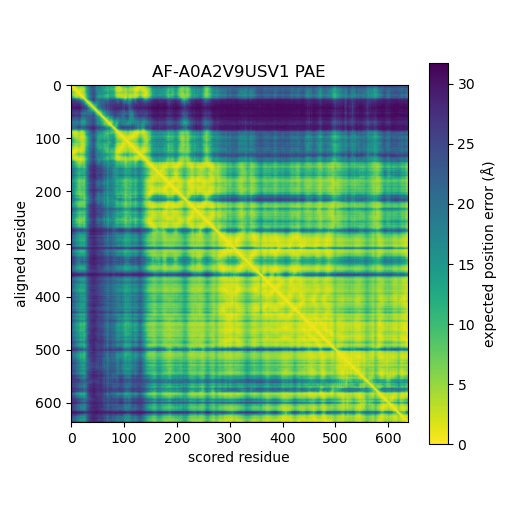 -14.141 1.00 58.09 501 THR A O 1
ATOM 3738 N N . ALA A 1 502 ? -1.935 -0.798 -14.826 1.00 61.41 502 ALA A N 1
ATOM 3739 C CA . ALA A 1 502 ? -3.263 -0.243 -14.605 1.00 61.41 502 ALA A CA 1
ATOM 3740 C C . ALA A 1 502 ? -3.470 0.491 -13.266 1.00 61.41 502 ALA A C 1
ATOM 3742 O O . ALA A 1 502 ? -4.411 1.270 -13.189 1.00 61.41 502 ALA A O 1
ATOM 3743 N N . LYS A 1 503 ? -2.656 0.281 -12.222 1.00 74.44 503 LYS A N 1
ATOM 3744 C CA . LYS A 1 503 ? -2.856 0.911 -10.906 1.00 74.44 503 LYS A CA 1
ATOM 3745 C C . LYS A 1 503 ? -2.597 2.417 -10.931 1.00 74.44 503 LYS A C 1
ATOM 3747 O O . LYS A 1 503 ? -3.530 3.182 -10.696 1.00 74.44 503 LYS A O 1
ATOM 3752 N N . MET A 1 504 ? -1.373 2.836 -11.265 1.00 80.50 504 MET A N 1
ATOM 3753 C CA . MET A 1 504 ? -1.009 4.257 -11.288 1.00 80.50 504 MET A CA 1
ATOM 3754 C C . MET A 1 504 ? -1.771 5.015 -12.364 1.00 80.50 504 MET A C 1
ATOM 3756 O O . MET A 1 504 ? -2.304 6.085 -12.092 1.00 80.50 504 MET A O 1
ATOM 3760 N N . ASP A 1 505 ? -1.936 4.427 -13.547 1.00 81.88 505 ASP A N 1
ATOM 3761 C CA . ASP A 1 505 ? -2.723 5.061 -14.601 1.00 81.88 505 ASP A CA 1
ATOM 3762 C C . ASP A 1 505 ? -4.205 5.189 -14.224 1.00 81.88 505 ASP A C 1
ATOM 3764 O O . ASP A 1 505 ? -4.840 6.188 -14.553 1.00 81.88 505 ASP A O 1
ATOM 3768 N N . THR A 1 506 ? -4.787 4.214 -13.513 1.00 84.62 506 THR A N 1
ATOM 3769 C CA . THR A 1 506 ? -6.165 4.354 -13.008 1.00 84.62 506 THR A CA 1
ATOM 3770 C C . THR A 1 506 ? -6.255 5.445 -11.955 1.00 84.62 506 THR A C 1
ATOM 3772 O O . THR A 1 506 ? -7.162 6.272 -12.040 1.00 84.62 506 THR A O 1
ATOM 3775 N N . TRP A 1 507 ? -5.308 5.483 -11.016 1.00 87.88 507 TRP A N 1
ATOM 3776 C CA . TRP A 1 507 ? -5.240 6.515 -9.986 1.00 87.88 507 TRP A CA 1
ATOM 3777 C C . TRP A 1 507 ? -5.142 7.915 -10.613 1.00 87.88 507 TRP A C 1
ATOM 3779 O O . TRP A 1 507 ? -5.989 8.765 -10.349 1.00 87.88 507 TRP A O 1
ATOM 3789 N N . ARG A 1 508 ? -4.201 8.123 -11.543 1.00 87.25 508 ARG A N 1
ATOM 3790 C CA . ARG A 1 508 ? -3.984 9.384 -12.274 1.00 87.25 508 ARG A CA 1
ATOM 3791 C C . ARG A 1 508 ? -5.250 9.853 -13.003 1.00 87.25 508 ARG A C 1
ATOM 3793 O O . ARG A 1 508 ? -5.755 10.951 -12.757 1.00 87.25 508 ARG A O 1
ATOM 3800 N N . ARG A 1 509 ? -5.871 8.959 -13.785 1.00 88.94 509 ARG A N 1
ATOM 3801 C CA . ARG A 1 509 ? -7.151 9.228 -14.465 1.00 88.94 509 ARG A CA 1
ATOM 3802 C C . ARG A 1 509 ? -8.262 9.630 -13.490 1.00 88.94 509 ARG A C 1
ATOM 3804 O O . ARG A 1 509 ? -9.040 10.541 -13.794 1.00 88.94 509 ARG A O 1
ATOM 3811 N N . GLN A 1 510 ? -8.372 8.956 -12.345 1.00 91.00 510 GLN A N 1
ATOM 3812 C CA . GLN A 1 510 ? -9.383 9.270 -11.333 1.00 91.00 510 GLN A CA 1
ATOM 3813 C C . GLN A 1 510 ? -9.120 10.617 -10.655 1.00 91.00 510 GLN A C 1
ATOM 3815 O O . GLN A 1 510 ? -10.064 11.396 -10.510 1.00 91.00 510 GLN A O 1
ATOM 3820 N N . VAL A 1 511 ? -7.862 10.930 -10.323 1.00 91.44 511 VAL A N 1
ATOM 3821 C CA . VAL A 1 511 ? -7.450 12.243 -9.800 1.00 91.44 511 VAL A CA 1
ATOM 3822 C C . VAL A 1 511 ? -7.913 13.359 -10.725 1.00 91.44 511 VAL A C 1
ATOM 3824 O O . VAL A 1 511 ? -8.559 14.308 -10.278 1.00 91.44 511 VAL A O 1
ATOM 3827 N N . LEU A 1 512 ? -7.701 13.217 -12.033 1.00 91.31 512 LEU A N 1
ATOM 3828 C CA . LEU A 1 512 ? -8.181 14.219 -12.978 1.00 91.31 512 LEU A CA 1
ATOM 3829 C C . LEU A 1 512 ? -9.681 14.425 -12.939 1.00 91.31 512 LEU A C 1
ATOM 3831 O O . LEU A 1 512 ? -10.151 15.563 -12.895 1.00 91.31 512 LEU A O 1
ATOM 3835 N N . CYS A 1 513 ? -10.430 13.327 -12.924 1.00 92.88 513 CYS A N 1
ATOM 3836 C CA . CYS A 1 513 ? -11.877 13.390 -12.869 1.00 92.88 513 CYS A CA 1
ATOM 3837 C C . CYS A 1 513 ? -12.348 14.149 -11.618 1.00 92.88 513 CYS A C 1
ATOM 3839 O O . CYS A 1 513 ? -13.152 15.081 -11.738 1.00 92.88 513 CYS A O 1
ATOM 3841 N N . VAL A 1 514 ? -11.798 13.835 -10.437 1.00 92.75 514 VAL A N 1
ATOM 3842 C CA . VAL A 1 514 ? -12.210 14.497 -9.189 1.00 92.75 514 VAL A CA 1
ATOM 3843 C C . VAL A 1 514 ? -11.844 15.983 -9.152 1.00 92.75 514 VAL A C 1
ATOM 3845 O O . VAL A 1 514 ? -12.623 16.782 -8.628 1.00 92.75 514 VAL A O 1
ATOM 3848 N N . PHE A 1 515 ? -10.744 16.388 -9.795 1.00 91.19 515 PHE A N 1
ATOM 3849 C CA . PHE A 1 515 ? -10.383 17.800 -9.993 1.00 91.19 515 PHE A CA 1
ATOM 3850 C C . PHE A 1 515 ? -11.096 18.476 -11.174 1.00 91.19 515 PHE A C 1
ATOM 3852 O O . PHE A 1 515 ? -10.906 19.671 -11.399 1.00 91.19 515 PHE A O 1
ATOM 3859 N N . GLY A 1 516 ? -11.938 17.761 -11.926 1.00 91.06 516 GLY A N 1
ATOM 3860 C CA . GLY A 1 516 ? -12.680 18.306 -13.068 1.00 91.06 516 GLY A CA 1
ATOM 3861 C C . GLY A 1 516 ? -11.825 18.574 -14.312 1.00 91.06 516 GLY A C 1
ATOM 3862 O O . GLY A 1 516 ? -12.177 19.436 -15.122 1.00 91.06 516 GLY A O 1
ATOM 3863 N N . LEU A 1 517 ? -10.719 17.851 -14.467 1.00 90.69 517 LEU A N 1
ATOM 3864 C CA . LEU A 1 517 ? -9.795 17.919 -15.597 1.00 90.69 517 LEU A CA 1
ATOM 3865 C C . LEU A 1 517 ? -9.999 16.722 -16.539 1.00 90.69 517 LEU A C 1
ATOM 3867 O O . LEU A 1 517 ? -10.378 15.631 -16.117 1.00 90.69 517 LEU A O 1
ATOM 3871 N N . ALA A 1 518 ? -9.782 16.939 -17.833 1.00 91.75 518 ALA A N 1
ATOM 3872 C CA . ALA A 1 518 ? -9.745 15.902 -18.857 1.00 91.75 518 ALA A CA 1
ATOM 3873 C C . ALA A 1 518 ? -8.368 15.223 -18.895 1.00 91.75 518 ALA A C 1
ATOM 3875 O O . ALA A 1 518 ? -7.405 15.753 -18.346 1.00 91.75 518 ALA A O 1
ATOM 3876 N N . LEU A 1 519 ? -8.256 14.088 -19.594 1.00 89.12 519 LEU A N 1
ATOM 3877 C CA . LEU A 1 519 ? -7.019 13.294 -19.707 1.00 89.12 519 LEU A CA 1
ATOM 3878 C C . LEU A 1 519 ? -5.824 14.057 -20.302 1.00 89.12 519 LEU A C 1
ATOM 3880 O O . LEU A 1 519 ? -4.685 13.633 -20.162 1.00 89.12 519 LEU A O 1
ATOM 3884 N N . ASN A 1 520 ? -6.071 15.196 -20.946 1.00 86.56 520 ASN A N 1
ATOM 3885 C CA . ASN A 1 520 ? -5.038 16.105 -21.438 1.00 86.56 520 ASN A CA 1
ATOM 3886 C C . ASN A 1 520 ? -4.602 17.169 -20.404 1.00 86.56 520 ASN A C 1
ATOM 3888 O O . ASN A 1 520 ? -3.925 18.121 -20.778 1.00 86.56 520 ASN A O 1
ATOM 3892 N N . GLY A 1 521 ? -5.041 17.078 -19.144 1.00 85.12 521 GLY A N 1
ATOM 3893 C CA . GLY A 1 521 ? -4.700 18.020 -18.070 1.00 85.12 521 GLY A CA 1
ATOM 3894 C C . GLY A 1 521 ? -5.432 19.369 -18.125 1.00 85.12 521 GLY A C 1
ATOM 3895 O O . GLY A 1 521 ? -5.112 20.272 -17.353 1.00 85.12 521 GLY A O 1
ATOM 3896 N N . THR A 1 522 ? -6.416 19.540 -19.017 1.00 87.06 522 THR A N 1
ATOM 3897 C CA . THR A 1 522 ? -7.196 20.789 -19.138 1.00 87.06 522 THR A CA 1
ATOM 3898 C C . THR A 1 522 ? -8.622 20.632 -18.598 1.00 87.06 522 THR A C 1
ATOM 3900 O O . THR A 1 522 ? -9.164 19.529 -18.635 1.00 87.06 522 THR A O 1
ATOM 3903 N N . PRO A 1 523 ? -9.278 21.703 -18.108 1.00 89.62 523 PRO A N 1
ATOM 3904 C CA . PRO A 1 523 ? -10.625 21.602 -17.545 1.00 89.62 523 PRO A CA 1
ATOM 3905 C C . PRO A 1 523 ? -11.656 20.989 -18.502 1.00 89.62 523 PRO A C 1
ATOM 3907 O O . PRO A 1 523 ? -11.731 21.350 -19.682 1.00 89.62 523 PRO A O 1
ATOM 3910 N N . ILE A 1 524 ? -12.495 20.094 -17.977 1.00 91.25 524 ILE A N 1
ATOM 3911 C CA . ILE A 1 524 ? -13.600 19.490 -18.732 1.00 91.25 524 ILE A CA 1
ATOM 3912 C C . ILE A 1 524 ? -14.596 20.590 -19.118 1.00 91.25 524 ILE A C 1
ATOM 3914 O O . ILE A 1 524 ? -15.041 21.380 -18.284 1.00 91.25 524 ILE A O 1
ATOM 3918 N N . SER A 1 525 ? -14.982 20.634 -20.391 1.00 89.94 525 SER A N 1
ATOM 3919 C CA . SER A 1 525 ? -15.959 21.592 -20.915 1.00 89.94 525 SER A CA 1
ATOM 3920 C C . SER A 1 525 ? -16.747 20.997 -22.082 1.00 89.94 525 SER A C 1
ATOM 3922 O O . SER A 1 525 ? -16.444 19.908 -22.559 1.00 89.94 525 SER A O 1
ATOM 3924 N N . GLY A 1 526 ? -17.748 21.721 -22.593 1.00 89.38 526 GLY A N 1
ATOM 3925 C CA . GLY A 1 526 ? -18.516 21.264 -23.761 1.00 89.38 526 GLY A CA 1
ATOM 3926 C C . GLY A 1 526 ? -17.669 21.041 -25.023 1.00 89.38 526 GLY A C 1
ATOM 3927 O O . GLY A 1 526 ? -18.075 20.278 -25.892 1.00 89.38 526 GLY A O 1
ATOM 3928 N N . SER A 1 527 ? -16.497 21.677 -25.119 1.00 90.56 527 SER A N 1
ATOM 3929 C CA . SER A 1 527 ? -15.529 21.505 -26.211 1.00 90.56 527 SER A CA 1
ATOM 3930 C C . SER A 1 527 ? -14.330 20.625 -25.841 1.00 90.56 527 SER A C 1
ATOM 3932 O O . SER A 1 527 ? -13.473 20.398 -26.687 1.00 90.56 527 SER A O 1
ATOM 3934 N N . ASN A 1 528 ? -14.244 20.160 -24.593 1.00 91.31 528 ASN A N 1
ATOM 3935 C CA . ASN A 1 528 ? -13.148 19.343 -24.082 1.00 91.31 528 ASN A CA 1
ATOM 3936 C C . ASN A 1 528 ? -13.722 18.244 -23.182 1.00 91.31 528 ASN A C 1
ATOM 3938 O O . ASN A 1 528 ? -13.909 18.438 -21.979 1.00 91.31 528 ASN A O 1
ATOM 3942 N N . SER A 1 529 ? -14.073 17.113 -23.791 1.00 93.62 529 SER A N 1
ATOM 3943 C CA . SER A 1 529 ? -14.544 15.926 -23.077 1.00 93.62 529 SER A CA 1
ATOM 3944 C C . SER A 1 529 ? -13.446 15.360 -22.181 1.00 93.62 529 SER A C 1
ATOM 3946 O O . SER A 1 529 ? -12.274 15.439 -22.538 1.00 93.62 529 SER A O 1
ATOM 3948 N N . TYR A 1 530 ? -13.833 14.727 -21.067 1.00 93.94 530 TYR A N 1
ATOM 3949 C CA . TYR A 1 530 ? -12.896 14.041 -20.170 1.00 93.94 530 TYR A CA 1
ATOM 3950 C C . TYR A 1 530 ? -11.942 13.109 -20.928 1.00 93.94 530 TYR A C 1
ATOM 3952 O O . TYR A 1 530 ? -10.730 13.225 -20.786 1.00 93.94 530 TYR A O 1
ATOM 3960 N N . ASP A 1 531 ? -12.499 12.253 -21.784 1.00 94.31 531 ASP A N 1
ATOM 3961 C CA . ASP A 1 531 ? -11.760 11.371 -22.679 1.00 94.31 531 ASP A CA 1
ATOM 3962 C C . ASP A 1 531 ? -12.371 11.454 -24.092 1.00 94.31 531 ASP A C 1
ATOM 3964 O O . ASP A 1 531 ? -13.487 10.971 -24.299 1.00 94.31 531 ASP A O 1
ATOM 3968 N N . PRO A 1 532 ? -11.674 12.054 -25.076 1.00 90.31 532 PRO A N 1
ATOM 3969 C CA . PRO A 1 532 ? -12.145 12.136 -26.462 1.00 90.31 532 PRO A CA 1
ATOM 3970 C C . PRO A 1 532 ? -12.398 10.778 -27.131 1.00 90.31 532 PRO A C 1
ATOM 3972 O O . PRO A 1 532 ? -13.184 10.703 -28.075 1.00 90.31 532 PRO A O 1
ATOM 3975 N N . SER A 1 533 ? -11.748 9.709 -26.656 1.00 92.44 533 SER A N 1
ATOM 3976 C CA . SER A 1 533 ? -11.926 8.351 -27.181 1.00 92.44 533 SER A CA 1
ATOM 3977 C C . SER A 1 533 ? -13.152 7.631 -26.604 1.00 92.44 533 SER A C 1
ATOM 3979 O O . SER A 1 533 ? -13.581 6.625 -27.164 1.00 92.44 533 SER A O 1
ATOM 3981 N N . ASN A 1 534 ? -13.755 8.161 -25.529 1.00 88.56 534 ASN A N 1
ATOM 3982 C CA . ASN A 1 534 ? -14.820 7.522 -24.743 1.00 88.56 534 ASN A CA 1
ATOM 3983 C C . ASN A 1 534 ? -14.444 6.139 -24.174 1.00 88.56 534 ASN A C 1
ATOM 3985 O O . ASN A 1 534 ? -15.325 5.324 -23.900 1.00 88.56 534 ASN A O 1
ATOM 3989 N N . THR A 1 535 ? -13.152 5.870 -23.987 1.00 92.00 535 THR A N 1
ATOM 3990 C CA . THR A 1 535 ? -12.661 4.634 -23.361 1.00 92.00 535 THR A CA 1
ATOM 3991 C C . THR A 1 535 ? -12.889 4.671 -21.851 1.00 92.00 535 THR A C 1
ATOM 3993 O O . THR A 1 535 ? -13.283 3.676 -21.243 1.00 92.00 535 THR A O 1
ATOM 3996 N N . PHE A 1 536 ? -12.683 5.838 -21.242 1.00 91.56 536 PHE A N 1
ATOM 3997 C CA . PHE A 1 536 ? -12.813 6.075 -19.811 1.00 91.56 536 PHE A CA 1
ATOM 3998 C C . PHE A 1 536 ? -13.937 7.068 -19.517 1.00 91.56 536 PHE A C 1
ATOM 4000 O O . PHE A 1 536 ? -14.232 7.972 -20.296 1.00 91.56 536 PHE A O 1
ATOM 4007 N N . THR A 1 537 ? -14.579 6.912 -18.358 1.00 91.12 537 THR A N 1
ATOM 4008 C CA . THR A 1 537 ? -15.712 7.753 -17.955 1.00 91.12 537 THR A CA 1
ATOM 4009 C C . THR A 1 537 ? -15.398 8.496 -16.666 1.00 91.12 537 THR A C 1
ATOM 4011 O O . THR A 1 537 ? -15.011 7.884 -15.674 1.00 91.12 537 THR A O 1
ATOM 4014 N N . CYS A 1 538 ? -15.650 9.804 -16.662 1.00 93.12 538 CYS A N 1
ATOM 4015 C CA . CYS A 1 538 ? -15.715 10.606 -15.448 1.00 93.12 538 CYS A CA 1
ATOM 4016 C C . CYS A 1 538 ? -17.184 10.812 -15.076 1.00 93.12 538 CYS A C 1
ATOM 4018 O O . CYS A 1 538 ? -17.939 11.443 -15.818 1.00 93.12 538 CYS A O 1
ATOM 4020 N N . THR A 1 539 ? -17.620 10.226 -13.960 1.00 90.06 539 THR A N 1
ATOM 4021 C CA . THR A 1 539 ? -19.025 10.330 -13.545 1.00 90.06 539 THR A CA 1
ATOM 4022 C C . THR A 1 539 ? -19.340 11.750 -13.087 1.00 90.06 539 THR A C 1
ATOM 4024 O O . THR A 1 539 ? -18.495 12.421 -12.500 1.00 90.06 539 THR A O 1
ATOM 4027 N N . SER A 1 540 ? -20.583 12.202 -13.259 1.00 87.31 540 SER A N 1
ATOM 4028 C CA . SER A 1 540 ? -21.004 13.522 -12.767 1.00 87.31 540 SER A CA 1
ATOM 4029 C C . SER A 1 540 ? -20.912 13.665 -11.243 1.00 87.31 540 SER A C 1
ATOM 4031 O O . SER A 1 540 ? -20.932 14.780 -10.737 1.00 87.31 540 SER A O 1
ATOM 4033 N N . ALA A 1 541 ? -20.860 12.548 -10.507 1.00 85.81 541 ALA A N 1
ATOM 4034 C CA . ALA A 1 541 ? -20.670 12.544 -9.060 1.00 85.81 541 ALA A CA 1
ATOM 4035 C C . ALA A 1 541 ? -19.210 12.812 -8.664 1.00 85.81 541 ALA A C 1
ATOM 4037 O O . ALA A 1 541 ? -18.975 13.468 -7.654 1.00 85.81 541 ALA A O 1
ATOM 4038 N N . MET A 1 542 ? -18.256 12.312 -9.456 1.00 90.25 542 MET A N 1
ATOM 4039 C CA . MET A 1 542 ? -16.822 12.550 -9.270 1.00 90.25 542 MET A CA 1
ATOM 4040 C C . MET A 1 542 ? -16.386 13.883 -9.871 1.00 90.25 542 MET A C 1
ATOM 4042 O O . MET A 1 542 ? -15.541 14.558 -9.304 1.00 90.25 542 MET A O 1
ATOM 4046 N N . GLN A 1 543 ? -16.949 14.280 -11.013 1.00 91.69 543 GLN A N 1
ATOM 4047 C CA . GLN A 1 543 ? -16.490 15.453 -11.745 1.00 91.69 543 GLN A CA 1
ATOM 4048 C C . GLN A 1 543 ? -16.466 16.702 -10.855 1.00 91.69 543 GLN A C 1
ATOM 4050 O O . GLN A 1 543 ? -17.513 17.196 -10.433 1.00 91.69 543 GLN A O 1
ATOM 4055 N N . PHE A 1 544 ? -15.268 17.250 -10.633 1.00 90.00 544 PHE A N 1
ATOM 4056 C CA . PHE A 1 544 ? -15.061 18.462 -9.831 1.00 90.00 544 PHE A CA 1
ATOM 4057 C C . PHE A 1 544 ? -15.567 18.348 -8.373 1.00 90.00 544 PHE A C 1
ATOM 4059 O O . PHE A 1 544 ? -16.009 19.326 -7.748 1.00 90.00 544 PHE A O 1
ATOM 4066 N N . SER A 1 545 ? -15.529 17.131 -7.824 1.00 91.44 545 SER A N 1
ATOM 4067 C CA . SER A 1 545 ? -15.969 16.828 -6.465 1.00 91.44 545 SER A CA 1
ATOM 4068 C C . SER A 1 545 ? -14.982 17.290 -5.397 1.00 91.44 545 SER A C 1
ATOM 4070 O O . SER A 1 545 ? -15.395 17.456 -4.255 1.00 91.44 545 SER A O 1
ATOM 4072 N N . VAL A 1 546 ? -13.716 17.539 -5.738 1.00 91.94 546 VAL A N 1
ATOM 4073 C CA . VAL A 1 546 ? -12.683 18.005 -4.797 1.00 91.94 546 VAL A CA 1
ATOM 4074 C C . VAL A 1 546 ? -12.130 19.361 -5.220 1.00 91.94 546 VAL A C 1
ATOM 4076 O O . VAL A 1 546 ? -12.296 19.782 -6.366 1.00 91.94 546 VAL A O 1
ATOM 4079 N N . ASP A 1 547 ? -11.498 20.065 -4.284 1.00 89.06 547 ASP A N 1
ATOM 4080 C CA . ASP A 1 547 ? -10.851 21.346 -4.556 1.00 89.06 547 ASP A CA 1
ATOM 4081 C C . ASP A 1 547 ? -9.331 21.214 -4.395 1.00 89.06 547 ASP A C 1
ATOM 4083 O O . ASP A 1 547 ? -8.847 20.466 -3.548 1.00 89.06 547 ASP A O 1
ATOM 4087 N N . ARG A 1 548 ? -8.571 21.959 -5.202 1.00 85.88 548 ARG A N 1
ATOM 4088 C CA . ARG A 1 548 ? -7.113 22.099 -5.033 1.00 85.88 548 ARG A CA 1
ATOM 4089 C C . ARG A 1 548 ? -6.782 22.906 -3.785 1.00 85.88 548 ARG A C 1
ATOM 4091 O O . ARG A 1 548 ? -7.627 23.673 -3.323 1.00 85.88 548 ARG A O 1
ATOM 4098 N N . LEU A 1 549 ? -5.554 22.816 -3.281 1.00 82.75 549 LEU A N 1
ATOM 4099 C CA . LEU A 1 549 ? -5.115 23.746 -2.245 1.00 82.75 549 LEU A CA 1
ATOM 4100 C C . LEU A 1 549 ? -4.931 25.160 -2.828 1.00 82.75 549 LEU A C 1
ATOM 4102 O O . LEU A 1 549 ? -4.573 25.322 -4.001 1.00 82.75 549 LEU A O 1
ATOM 4106 N N . PRO A 1 550 ? -5.172 26.221 -2.035 1.00 75.56 550 PRO A N 1
ATOM 4107 C CA . PRO A 1 550 ? -4.763 27.566 -2.422 1.00 75.56 550 PRO A CA 1
ATOM 4108 C C . PRO A 1 550 ? -3.267 27.594 -2.759 1.00 75.56 550 PRO A C 1
ATOM 4110 O O . PRO A 1 550 ? -2.475 27.009 -2.027 1.00 75.56 550 PRO A O 1
ATOM 4113 N N . LEU A 1 551 ? -2.884 28.320 -3.815 1.00 78.31 551 LEU A N 1
ATOM 4114 C CA . LEU A 1 551 ? -1.501 28.450 -4.313 1.00 78.31 551 LEU A CA 1
ATOM 4115 C C . LEU A 1 551 ? -0.909 27.188 -4.957 1.00 78.31 551 LEU A C 1
ATOM 4117 O O . LEU A 1 551 ? 0.204 27.238 -5.471 1.00 78.31 551 LEU A O 1
ATOM 4121 N N . GLU A 1 552 ? -1.658 26.091 -5.008 1.00 78.81 552 GLU A N 1
ATOM 4122 C CA . GLU A 1 552 ? -1.270 24.889 -5.735 1.00 78.81 552 GLU A CA 1
ATOM 4123 C C . GLU A 1 552 ? -1.965 24.884 -7.099 1.00 78.81 552 GLU A C 1
ATOM 4125 O O . GLU A 1 552 ? -3.195 24.815 -7.194 1.00 78.81 552 GLU A O 1
ATOM 4130 N N . ALA A 1 553 ? -1.202 25.047 -8.179 1.00 75.94 553 ALA A N 1
ATOM 4131 C CA . ALA A 1 553 ? -1.751 25.035 -9.529 1.00 75.94 553 ALA A CA 1
ATOM 4132 C C . ALA A 1 553 ? -1.959 23.591 -10.001 1.00 75.94 553 ALA A C 1
ATOM 4134 O O . ALA A 1 553 ? -1.009 22.825 -10.100 1.00 75.94 553 ALA A O 1
ATOM 4135 N N . THR A 1 554 ? -3.195 23.237 -10.353 1.00 78.81 554 THR A N 1
ATOM 4136 C CA . THR A 1 554 ? -3.532 21.919 -10.920 1.00 78.81 554 THR A CA 1
ATOM 4137 C C . THR A 1 554 ? -3.617 21.922 -12.446 1.00 78.81 554 THR A C 1
ATOM 4139 O O . THR A 1 554 ? -3.788 20.873 -13.056 1.00 78.81 554 THR A O 1
ATOM 4142 N N . VAL A 1 555 ? -3.486 23.096 -13.073 1.00 79.56 555 VAL A N 1
ATOM 4143 C CA . VAL A 1 555 ? -3.501 23.286 -14.529 1.00 79.56 555 VAL A CA 1
ATOM 4144 C C . VAL A 1 555 ? -2.243 24.052 -14.921 1.00 79.56 555 VAL A C 1
ATOM 4146 O O . VAL A 1 555 ? -1.956 25.106 -14.351 1.00 79.56 555 VAL A O 1
ATOM 4149 N N . GLY A 1 556 ? -1.484 23.518 -15.879 1.00 71.94 556 GLY A N 1
ATOM 4150 C CA . GLY A 1 556 ? -0.304 24.191 -16.421 1.00 71.94 556 GLY A CA 1
ATOM 4151 C C . GLY A 1 556 ? -0.669 25.428 -17.247 1.00 71.94 556 GLY A C 1
ATOM 4152 O O . GLY A 1 556 ? -1.763 25.514 -17.803 1.00 71.94 556 GLY A O 1
ATOM 4153 N N . TRP A 1 557 ? 0.265 26.378 -17.375 1.00 66.81 557 TRP A N 1
ATOM 4154 C CA . TRP A 1 557 ? 0.086 27.544 -18.259 1.00 66.81 557 TRP A CA 1
ATOM 4155 C C . TRP A 1 557 ? -0.086 27.129 -19.731 1.00 66.81 557 TRP A C 1
ATOM 4157 O O . TRP A 1 557 ? -0.795 27.791 -20.485 1.00 66.81 557 TRP A O 1
ATOM 4167 N N . ASP A 1 558 ? 0.527 26.000 -20.098 1.00 64.75 558 ASP A N 1
ATOM 4168 C CA . ASP A 1 558 ? 0.315 25.260 -21.339 1.00 64.75 558 ASP A CA 1
ATOM 4169 C C . ASP A 1 558 ? 0.299 23.752 -21.033 1.00 64.75 558 ASP A C 1
ATOM 4171 O O . ASP A 1 558 ? 1.325 23.168 -20.672 1.00 64.75 558 ASP A O 1
ATOM 4175 N N . ALA A 1 559 ? -0.861 23.108 -21.157 1.00 63.38 559 ALA A N 1
ATOM 4176 C CA . ALA A 1 559 ? -1.007 21.680 -20.874 1.00 63.38 559 ALA A CA 1
ATOM 4177 C C . ALA A 1 559 ? -0.263 20.776 -21.878 1.00 63.38 559 ALA A C 1
ATOM 4179 O O . ALA A 1 559 ? -0.003 19.615 -21.576 1.00 63.38 559 ALA A O 1
ATOM 4180 N N . THR A 1 560 ? 0.127 21.300 -23.046 1.00 61.09 560 THR A N 1
ATOM 4181 C CA . THR A 1 560 ? 0.930 20.558 -24.033 1.00 61.09 560 THR A CA 1
ATOM 4182 C C . THR A 1 560 ? 2.423 20.536 -23.700 1.00 61.09 560 THR A C 1
ATOM 4184 O O . THR A 1 560 ? 3.141 19.673 -24.198 1.00 61.09 560 THR A O 1
ATOM 4187 N N . LEU A 1 561 ? 2.887 21.456 -22.843 1.00 59.72 561 LEU A N 1
ATOM 4188 C CA . LEU A 1 561 ? 4.296 21.591 -22.457 1.00 59.72 561 LEU A CA 1
ATOM 4189 C C . LEU A 1 561 ? 4.574 21.178 -21.010 1.00 59.72 561 LEU A C 1
ATOM 4191 O O . LEU A 1 561 ? 5.600 20.565 -20.739 1.00 59.72 561 LEU A O 1
ATOM 4195 N N . ASN A 1 562 ? 3.690 21.527 -20.072 1.00 58.06 562 ASN A N 1
ATOM 4196 C CA . ASN A 1 562 ? 3.949 21.347 -18.634 1.00 58.06 562 ASN A CA 1
ATOM 4197 C C . ASN A 1 562 ? 3.339 20.061 -18.072 1.00 58.06 562 ASN A C 1
ATOM 4199 O O . ASN A 1 562 ? 3.381 19.843 -16.864 1.00 58.06 562 ASN A O 1
ATOM 4203 N N . GLY A 1 563 ? 2.754 19.232 -18.941 1.00 61.94 563 GLY A N 1
ATOM 4204 C CA . GLY A 1 563 ? 2.031 18.042 -18.535 1.00 61.94 563 GLY A CA 1
ATOM 4205 C C . GLY A 1 563 ? 0.884 18.355 -17.576 1.00 61.94 563 GLY A C 1
ATOM 4206 O O . GLY A 1 563 ? 0.377 19.477 -17.475 1.00 61.94 563 GLY A O 1
ATOM 4207 N N . ASN A 1 564 ? 0.458 17.315 -16.882 1.00 70.38 564 ASN A N 1
ATOM 4208 C CA . ASN A 1 564 ? -0.689 17.344 -16.008 1.00 70.38 564 ASN A CA 1
ATOM 4209 C C . ASN A 1 564 ? -0.269 17.532 -14.546 1.00 70.38 564 ASN A C 1
ATOM 4211 O O . ASN A 1 564 ? 0.124 16.582 -13.869 1.00 70.38 564 ASN A O 1
ATOM 4215 N N . LEU A 1 565 ? -0.351 18.771 -14.059 1.00 73.50 565 LEU A N 1
ATOM 4216 C CA . LEU A 1 565 ? 0.167 19.130 -12.735 1.00 73.50 565 LEU A CA 1
ATOM 4217 C C . LEU A 1 565 ? -0.608 18.478 -11.581 1.00 73.50 565 LEU A C 1
ATOM 4219 O O . LEU A 1 565 ? -0.023 18.218 -10.536 1.00 73.50 565 LEU A O 1
ATOM 4223 N N . ALA A 1 566 ? -1.902 18.188 -11.758 1.00 63.09 566 ALA A N 1
ATOM 4224 C CA . ALA A 1 566 ? -2.710 17.573 -10.704 1.00 63.09 566 ALA A CA 1
ATOM 4225 C C . ALA A 1 566 ? -2.258 16.142 -10.373 1.00 63.09 566 ALA A C 1
ATOM 4227 O O . ALA A 1 566 ? -2.303 15.733 -9.218 1.00 63.09 566 ALA A O 1
ATOM 4228 N N . GLU A 1 567 ? -1.816 15.391 -11.383 1.00 69.88 567 GLU A N 1
ATOM 4229 C CA . GLU A 1 567 ? -1.270 14.044 -11.199 1.00 69.88 567 GLU A CA 1
ATOM 4230 C C . GLU A 1 567 ? 0.117 14.109 -10.562 1.00 69.88 567 GLU A C 1
ATOM 4232 O O . GLU A 1 567 ? 0.352 13.443 -9.564 1.00 69.88 567 GLU A O 1
ATOM 4237 N N . GLN A 1 568 ? 1.002 14.962 -11.087 1.00 68.31 568 GLN A N 1
ATOM 4238 C CA . GLN A 1 568 ? 2.404 15.027 -10.662 1.00 68.31 568 GLN A CA 1
ATOM 4239 C C . GLN A 1 568 ? 2.600 15.516 -9.222 1.00 68.31 568 GLN A C 1
ATOM 4241 O O . GLN A 1 568 ? 3.528 15.071 -8.553 1.00 68.31 568 GLN A O 1
ATOM 4246 N N . LEU A 1 569 ? 1.764 16.442 -8.744 1.00 67.88 569 LEU A N 1
ATOM 4247 C CA . LEU A 1 569 ? 1.913 17.017 -7.401 1.00 67.88 569 LEU A CA 1
ATOM 4248 C C . LEU A 1 569 ? 1.401 16.097 -6.292 1.00 67.88 569 LEU A C 1
ATOM 4250 O O . LEU A 1 569 ? 1.875 16.172 -5.161 1.00 67.88 569 LEU A O 1
ATOM 4254 N N . LEU A 1 570 ? 0.427 15.247 -6.613 1.00 72.31 570 LEU A N 1
ATOM 4255 C CA . LEU A 1 570 ? -0.272 14.413 -5.639 1.00 72.31 570 LEU A CA 1
ATOM 4256 C C . LEU A 1 570 ? 0.102 12.937 -5.754 1.00 72.31 570 LEU A C 1
ATOM 4258 O O . LEU A 1 570 ? -0.430 12.126 -4.993 1.00 72.31 570 LEU A O 1
ATOM 4262 N N . GLU A 1 571 ? 0.960 12.581 -6.713 1.00 75.94 571 GLU A N 1
ATOM 4263 C CA . GLU A 1 571 ? 1.319 11.196 -6.972 1.00 75.94 571 GLU A CA 1
ATOM 4264 C C . GLU A 1 571 ? 1.919 10.560 -5.708 1.00 75.94 571 GLU A C 1
ATOM 4266 O O . GLU A 1 571 ? 2.912 11.062 -5.177 1.00 75.94 571 GLU A O 1
ATOM 4271 N N . PRO A 1 572 ? 1.366 9.438 -5.215 1.00 70.44 572 PRO A N 1
ATOM 4272 C CA . PRO A 1 572 ? 1.833 8.773 -3.999 1.00 70.44 572 PRO A CA 1
ATOM 4273 C C . PRO A 1 572 ? 3.139 7.989 -4.217 1.00 70.44 572 PRO A C 1
ATOM 4275 O O . PRO A 1 572 ? 3.429 7.038 -3.497 1.00 70.44 572 PRO A O 1
ATOM 4278 N N . THR A 1 573 ? 3.948 8.381 -5.199 1.00 66.81 573 THR A N 1
ATOM 4279 C CA . THR A 1 573 ? 5.275 7.826 -5.461 1.00 66.81 573 THR A CA 1
ATOM 4280 C C . THR A 1 573 ? 6.278 8.969 -5.487 1.00 66.81 573 THR A C 1
ATOM 4282 O O . THR A 1 573 ? 6.202 9.845 -6.348 1.00 66.81 573 THR A O 1
ATOM 4285 N N . LEU A 1 574 ? 7.235 8.969 -4.561 1.00 56.50 574 LEU A N 1
ATOM 4286 C CA . LEU A 1 574 ? 8.278 9.988 -4.520 1.00 56.50 574 LEU A CA 1
ATOM 4287 C C . LEU A 1 574 ? 9.566 9.410 -5.108 1.00 56.50 574 LEU A C 1
ATOM 4289 O O . LEU A 1 574 ? 10.255 8.637 -4.453 1.00 56.50 574 LEU A O 1
ATOM 4293 N N . MET A 1 575 ? 9.895 9.784 -6.347 1.00 54.19 575 MET A N 1
ATOM 4294 C CA . MET A 1 575 ? 11.210 9.525 -6.962 1.00 54.19 575 MET A CA 1
ATOM 4295 C C . MET A 1 575 ? 11.698 8.056 -6.921 1.00 54.19 575 MET A C 1
ATOM 4297 O O . MET A 1 575 ? 12.899 7.831 -6.902 1.00 54.19 575 MET A O 1
ATOM 4301 N N . GLY A 1 576 ? 10.801 7.061 -6.914 1.00 56.09 576 GLY A N 1
ATOM 4302 C CA . GLY A 1 576 ? 11.158 5.629 -6.862 1.00 56.09 576 GLY A CA 1
ATOM 4303 C C . GLY A 1 576 ? 11.126 4.980 -5.467 1.00 56.09 576 GLY A C 1
ATOM 4304 O O . GLY A 1 576 ? 11.232 3.757 -5.378 1.00 56.09 576 GLY A O 1
ATOM 4305 N N . ALA A 1 577 ? 10.908 5.757 -4.397 1.00 59.22 577 ALA A N 1
ATOM 4306 C CA . ALA A 1 577 ? 10.670 5.245 -3.044 1.00 59.22 577 ALA A CA 1
ATOM 4307 C C . ALA A 1 577 ? 9.189 4.869 -2.834 1.00 59.22 577 ALA A C 1
ATOM 4309 O O . ALA A 1 577 ? 8.290 5.675 -3.103 1.00 59.22 577 ALA A O 1
ATOM 4310 N N . TYR A 1 578 ? 8.919 3.670 -2.300 1.00 66.38 578 TYR A N 1
ATOM 4311 C CA . TYR A 1 578 ? 7.559 3.158 -2.024 1.00 66.38 578 TYR A CA 1
ATOM 4312 C C . TYR A 1 578 ? 6.993 3.584 -0.669 1.00 66.38 578 TYR A C 1
ATOM 4314 O O . TYR A 1 578 ? 6.378 2.790 0.038 1.00 66.38 578 TYR A O 1
ATOM 4322 N N . GLU A 1 579 ? 7.203 4.843 -0.302 1.00 61.34 579 GLU A N 1
ATOM 4323 C CA . GLU A 1 579 ? 6.848 5.367 1.026 1.00 61.34 579 GLU A CA 1
ATOM 4324 C C . GLU A 1 579 ? 5.749 6.422 0.991 1.00 61.34 579 GLU A C 1
ATOM 4326 O O . GLU A 1 579 ? 5.427 7.034 2.010 1.00 61.34 579 GLU A O 1
ATOM 4331 N N . GLY A 1 580 ? 5.162 6.663 -0.182 1.00 63.91 580 GLY A N 1
ATOM 4332 C CA . GLY A 1 580 ? 3.998 7.527 -0.278 1.00 63.91 580 GLY A CA 1
ATOM 4333 C C . GLY A 1 580 ? 2.774 6.903 0.391 1.00 63.91 580 GLY A C 1
ATOM 4334 O O . GLY A 1 580 ? 2.678 5.693 0.605 1.00 63.91 580 GLY A O 1
ATOM 4335 N N . ALA A 1 581 ? 1.810 7.753 0.741 1.00 70.56 581 ALA A N 1
ATOM 4336 C CA . ALA A 1 581 ? 0.586 7.303 1.384 1.00 70.56 581 ALA A CA 1
ATOM 4337 C C . ALA A 1 581 ? -0.192 6.350 0.460 1.00 70.56 581 ALA A C 1
ATOM 4339 O O . ALA A 1 581 ? -0.585 6.727 -0.641 1.00 70.56 581 ALA A O 1
ATOM 4340 N N . GLY A 1 582 ? -0.493 5.139 0.940 1.00 83.06 582 GLY A N 1
ATOM 4341 C CA . GLY A 1 582 ? -1.337 4.185 0.208 1.00 83.06 582 GLY A CA 1
ATOM 4342 C C . GLY A 1 582 ? -2.795 4.627 0.039 1.00 83.06 582 GLY A C 1
ATOM 4343 O O . GLY A 1 582 ? -3.531 4.041 -0.754 1.00 83.06 582 GLY A O 1
ATOM 4344 N N . ILE A 1 583 ? -3.212 5.667 0.769 1.00 90.25 583 ILE A N 1
ATOM 4345 C CA . ILE A 1 583 ? -4.532 6.289 0.677 1.00 90.25 583 ILE A CA 1
ATOM 4346 C C . ILE A 1 583 ? -4.355 7.802 0.544 1.00 90.25 583 ILE A C 1
ATOM 4348 O O . ILE A 1 583 ? -3.884 8.466 1.467 1.00 90.25 583 ILE A O 1
ATOM 4352 N N . THR A 1 584 ? -4.802 8.364 -0.574 1.00 90.25 584 THR A N 1
ATOM 4353 C CA . THR A 1 584 ? -4.906 9.809 -0.780 1.00 90.25 584 THR A CA 1
ATOM 4354 C C . THR A 1 584 ? -6.329 10.259 -0.454 1.00 90.25 584 THR A C 1
ATOM 4356 O O . THR A 1 584 ? -7.288 9.877 -1.130 1.00 90.25 584 THR A O 1
ATOM 4359 N N . VAL A 1 585 ? -6.486 11.084 0.584 1.00 92.19 585 VAL A N 1
ATOM 4360 C CA . VAL A 1 585 ? -7.786 11.654 0.970 1.00 92.19 585 VAL A CA 1
ATOM 4361 C C . VAL A 1 585 ? -7.942 13.032 0.336 1.00 92.19 585 VAL A C 1
ATOM 4363 O O . VAL A 1 585 ? -7.150 13.936 0.597 1.00 92.19 585 VAL A O 1
ATOM 4366 N N . LEU A 1 586 ? -8.979 13.205 -0.482 1.00 91.31 586 LEU A N 1
ATOM 4367 C CA . LEU A 1 586 ? -9.273 14.454 -1.183 1.00 91.31 586 LEU A CA 1
ATOM 4368 C C . LEU A 1 586 ? -10.681 14.922 -0.824 1.00 91.31 586 LEU A C 1
ATOM 4370 O O . LEU A 1 586 ? -11.617 14.128 -0.744 1.00 91.31 586 LEU A O 1
ATOM 4374 N N . SER A 1 587 ? -10.849 16.224 -0.611 1.00 92.19 587 SER A N 1
ATOM 4375 C CA . SER A 1 587 ? -12.108 16.767 -0.105 1.00 92.19 587 SER A CA 1
ATOM 4376 C C . SER A 1 587 ? -12.549 18.015 -0.850 1.00 92.19 587 SER A C 1
ATOM 4378 O O . SER A 1 587 ? -11.762 18.701 -1.507 1.00 92.19 587 SER A O 1
ATOM 4380 N N . LYS A 1 588 ? -13.843 18.314 -0.722 1.00 92.25 588 LYS A N 1
ATOM 4381 C CA . LYS A 1 588 ? -14.380 19.625 -1.060 1.00 92.25 588 LYS A CA 1
ATOM 4382 C C . LYS A 1 588 ? -14.338 20.515 0.167 1.00 92.25 588 LYS A C 1
ATOM 4384 O O . LYS A 1 588 ? -14.960 20.200 1.183 1.00 92.25 588 LYS A O 1
ATOM 4389 N N . GLY A 1 589 ? -13.627 21.628 0.055 1.00 91.25 589 GLY A N 1
ATOM 4390 C CA . GLY A 1 589 ? -13.391 22.566 1.148 1.00 91.25 589 GLY A CA 1
ATOM 4391 C C . GLY A 1 589 ? -13.944 23.960 0.885 1.00 91.25 589 GLY A C 1
ATOM 4392 O O . GLY A 1 589 ? -14.087 24.741 1.827 1.00 91.25 589 GLY A O 1
ATOM 4393 N N . VAL A 1 590 ? -14.282 24.293 -0.364 1.00 91.06 590 VAL A N 1
ATOM 4394 C CA . VAL A 1 590 ? -14.726 25.635 -0.737 1.00 91.06 590 VAL A CA 1
ATOM 4395 C C . VAL A 1 590 ? -15.959 25.640 -1.630 1.00 91.06 590 VAL A C 1
ATOM 4397 O O . VAL A 1 590 ? -16.252 24.714 -2.386 1.00 91.06 590 VAL A O 1
ATOM 4400 N N . LYS A 1 591 ? -16.691 26.752 -1.562 1.00 89.81 591 LYS A N 1
ATOM 4401 C CA . LYS A 1 591 ? -17.703 27.116 -2.548 1.00 89.81 591 LYS A CA 1
ATOM 4402 C C . LYS A 1 591 ? -17.255 28.344 -3.321 1.00 89.81 591 LYS A C 1
ATOM 4404 O O . LYS A 1 591 ? -16.968 29.403 -2.755 1.00 89.81 591 LYS A O 1
ATOM 4409 N N . PHE A 1 592 ? -17.216 28.180 -4.634 1.00 89.12 592 PHE A N 1
ATOM 4410 C CA . PHE A 1 592 ? -16.858 29.235 -5.564 1.00 89.12 592 PHE A CA 1
ATOM 4411 C C . PHE A 1 592 ? -18.075 30.114 -5.893 1.00 89.12 592 PHE A C 1
ATOM 4413 O O . PHE A 1 592 ? -19.201 29.608 -5.958 1.00 89.12 592 PHE A O 1
ATOM 4420 N N . PRO A 1 593 ? -17.881 31.419 -6.152 1.00 89.44 593 PRO A N 1
ATOM 4421 C CA . PRO A 1 593 ? -18.937 32.268 -6.689 1.00 89.44 593 PRO A CA 1
ATOM 4422 C C . PRO A 1 593 ? -19.474 31.718 -8.014 1.00 89.44 593 PRO A C 1
ATOM 4424 O O . PRO A 1 593 ? -18.729 31.164 -8.825 1.00 89.44 593 PRO A O 1
ATOM 4427 N N . SER A 1 594 ? -20.761 31.917 -8.289 1.00 85.44 594 SER A N 1
ATOM 4428 C CA . SER A 1 594 ? -21.350 31.515 -9.570 1.00 85.44 594 SER A CA 1
ATOM 4429 C C . SER A 1 594 ? -20.604 32.141 -10.755 1.00 85.44 594 SER A C 1
ATOM 4431 O O . SER A 1 594 ? -20.338 33.343 -10.731 1.00 85.44 594 SER A O 1
ATOM 4433 N N . ARG A 1 595 ? -20.351 31.358 -11.815 1.00 81.12 595 ARG A N 1
ATOM 4434 C CA . ARG A 1 595 ? -19.648 31.793 -13.044 1.00 81.12 595 ARG A CA 1
ATOM 4435 C C . ARG A 1 595 ? -18.193 32.237 -12.828 1.00 81.12 595 ARG A C 1
ATOM 4437 O O . ARG A 1 595 ? -17.646 32.947 -13.666 1.00 81.12 595 ARG A O 1
ATOM 4444 N N . SER A 1 596 ? -17.570 31.834 -11.723 1.00 85.38 596 SER A N 1
ATOM 4445 C CA . SER A 1 596 ? -16.131 32.012 -11.524 1.00 85.38 596 SER A CA 1
ATOM 4446 C C . SER A 1 596 ? -15.333 30.888 -12.198 1.00 85.38 596 SER A C 1
ATOM 4448 O O . SER A 1 596 ? -15.876 29.818 -12.475 1.00 85.38 596 SER A O 1
ATOM 4450 N N . GLN A 1 597 ? -14.054 31.142 -12.492 1.00 81.38 597 GLN A N 1
ATOM 4451 C CA . GLN A 1 597 ? -13.146 30.152 -13.078 1.00 81.38 597 GLN A CA 1
ATOM 4452 C C . GLN A 1 597 ? -12.109 29.706 -12.034 1.00 81.38 597 GLN A C 1
ATOM 4454 O O . GLN A 1 597 ? -11.132 30.421 -11.816 1.00 81.38 597 GLN A O 1
ATOM 4459 N N . PRO A 1 598 ? -12.293 28.544 -11.381 1.00 81.81 598 PRO A N 1
ATOM 4460 C CA . PRO A 1 598 ? -11.406 28.083 -10.305 1.00 81.81 598 PRO A CA 1
ATOM 4461 C C . PRO A 1 598 ? -10.016 27.622 -10.791 1.00 81.81 598 PRO A C 1
ATOM 4463 O O . PRO A 1 598 ? -9.114 27.426 -9.973 1.00 81.81 598 PRO A O 1
ATOM 4466 N N . PHE A 1 599 ? -9.846 27.496 -12.112 1.00 80.88 599 PHE A N 1
ATOM 4467 C CA . PHE A 1 599 ? -8.646 26.997 -12.791 1.00 80.88 599 PHE A CA 1
ATOM 4468 C C . PHE A 1 599 ? -7.751 28.090 -13.403 1.00 80.88 599 PHE A C 1
ATOM 4470 O O . PHE A 1 599 ? -6.711 27.773 -13.962 1.00 80.88 599 PHE A O 1
ATOM 4477 N N . ALA A 1 600 ? -8.157 29.365 -13.363 1.00 69.75 600 ALA A N 1
ATOM 4478 C CA . ALA A 1 600 ? -7.521 30.430 -14.153 1.00 69.75 600 ALA A CA 1
ATOM 4479 C C . ALA A 1 600 ? -6.248 31.048 -13.530 1.00 69.75 600 ALA A C 1
ATOM 4481 O O . ALA A 1 600 ? -5.592 31.866 -14.168 1.00 69.75 600 ALA A O 1
ATOM 4482 N N . SER A 1 601 ? -5.923 30.723 -12.279 1.00 67.12 601 SER A N 1
ATOM 4483 C CA . SER A 1 601 ? -4.775 31.260 -11.531 1.00 67.12 601 SER A CA 1
ATOM 4484 C C . SER A 1 601 ? -4.419 30.299 -10.398 1.00 67.12 601 SER A C 1
ATOM 4486 O O . SER A 1 601 ? -5.226 29.456 -10.024 1.00 67.12 601 SER A O 1
ATOM 4488 N N . ASP A 1 602 ? -3.232 30.442 -9.823 1.00 68.75 602 ASP A N 1
ATOM 4489 C CA . ASP A 1 602 ? -2.799 29.859 -8.550 1.00 68.75 602 ASP A CA 1
ATOM 4490 C C . ASP A 1 602 ? -3.678 30.266 -7.346 1.00 68.75 602 ASP A C 1
ATOM 4492 O O . ASP A 1 602 ? -3.771 29.514 -6.375 1.00 68.75 602 ASP A O 1
ATOM 4496 N N . VAL A 1 603 ? -4.422 31.374 -7.426 1.00 78.06 603 VAL A N 1
ATOM 4497 C CA . VAL A 1 603 ? -5.329 31.855 -6.371 1.00 78.06 603 VAL A CA 1
ATOM 4498 C C . VAL A 1 603 ? -6.788 31.509 -6.684 1.00 78.06 603 VAL A C 1
ATOM 4500 O O . VAL A 1 603 ? -7.226 31.507 -7.836 1.00 78.06 603 VAL A O 1
ATOM 4503 N N . PHE A 1 604 ? -7.577 31.233 -5.644 1.00 87.00 604 PHE A N 1
ATOM 4504 C CA . PHE A 1 604 ? -9.018 31.059 -5.800 1.00 87.00 604 PHE A CA 1
ATOM 4505 C C . PHE A 1 604 ? -9.722 32.344 -6.262 1.00 87.00 604 PHE A C 1
ATOM 4507 O O . PHE A 1 604 ? -9.308 33.448 -5.900 1.00 87.00 604 PHE A O 1
ATOM 4514 N N . PRO A 1 605 ? -10.849 32.227 -6.989 1.00 88.88 605 PRO A N 1
ATOM 4515 C CA . PRO A 1 605 ? -11.655 33.380 -7.364 1.00 88.88 605 PRO A CA 1
ATOM 4516 C C . PRO A 1 605 ? -12.050 34.248 -6.162 1.00 88.88 605 PRO A C 1
ATOM 4518 O O . PRO A 1 605 ? -12.418 33.740 -5.096 1.00 88.88 605 PRO A O 1
ATOM 4521 N N . THR A 1 606 ? -12.041 35.570 -6.338 1.00 89.88 606 THR A N 1
ATOM 4522 C CA . THR A 1 606 ? -12.500 36.516 -5.312 1.00 89.88 606 THR A CA 1
ATOM 4523 C C . THR A 1 606 ? -13.925 36.188 -4.865 1.00 89.88 606 THR A C 1
ATOM 4525 O O . THR A 1 606 ? -14.821 36.057 -5.693 1.00 89.88 606 THR A O 1
ATOM 4528 N N . GLY A 1 607 ? -14.145 36.088 -3.551 1.00 90.00 607 GLY A N 1
ATOM 4529 C CA . GLY A 1 607 ? -15.447 35.735 -2.973 1.00 90.00 607 GLY A CA 1
ATOM 4530 C C . GLY A 1 607 ? -15.654 34.238 -2.725 1.00 90.00 607 GLY A C 1
ATOM 4531 O O . GLY A 1 607 ? -16.743 33.850 -2.307 1.00 90.00 607 GLY A O 1
ATOM 4532 N N . THR A 1 608 ? -14.632 33.406 -2.949 1.00 91.69 608 THR A N 1
ATOM 4533 C CA . THR A 1 608 ? -14.616 32.004 -2.502 1.00 91.69 608 THR A CA 1
ATOM 4534 C C . THR A 1 608 ? -14.790 31.927 -0.984 1.00 91.69 608 THR A C 1
ATOM 4536 O O . THR A 1 608 ? -14.168 32.689 -0.243 1.00 91.69 608 THR A O 1
ATOM 4539 N N . GLN A 1 609 ? -15.653 31.023 -0.519 1.00 92.50 609 GLN A N 1
ATOM 4540 C CA . GLN A 1 609 ? -15.944 30.821 0.903 1.00 92.50 609 GLN A CA 1
ATOM 4541 C C . GLN A 1 609 ? -15.592 29.394 1.317 1.00 92.50 609 GLN A C 1
ATOM 4543 O O . GLN A 1 609 ? -15.821 28.461 0.549 1.00 92.50 609 GLN A O 1
ATOM 4548 N N . LEU A 1 610 ? -15.086 29.223 2.539 1.00 92.50 610 LEU A N 1
ATOM 4549 C CA . LEU A 1 610 ? -14.890 27.899 3.132 1.00 92.50 610 LEU A CA 1
ATOM 4550 C C . LEU A 1 610 ? -16.243 27.230 3.394 1.00 92.50 610 LEU A C 1
ATOM 4552 O O . LEU A 1 610 ? -17.191 27.882 3.844 1.00 92.50 610 LEU A O 1
ATOM 4556 N N . LEU A 1 611 ? -16.311 25.929 3.130 1.00 91.94 611 LEU A N 1
ATOM 4557 C CA . LEU A 1 611 ? -17.425 25.090 3.544 1.00 91.94 611 LEU A CA 1
ATOM 4558 C C . LEU A 1 611 ? -17.362 24.837 5.051 1.00 91.94 611 LEU A C 1
ATOM 4560 O O . LEU A 1 611 ? -16.296 24.705 5.650 1.00 91.94 611 LEU A O 1
ATOM 4564 N N . THR A 1 612 ? -18.537 24.764 5.663 1.00 90.31 612 THR A N 1
ATOM 4565 C CA . THR A 1 612 ? -18.727 24.507 7.091 1.00 90.31 612 THR A CA 1
ATOM 4566 C C . THR A 1 612 ? -19.824 23.465 7.295 1.00 90.31 612 THR A C 1
ATOM 4568 O O . THR A 1 612 ? -20.497 23.052 6.350 1.00 90.31 612 THR A O 1
ATOM 4571 N N . THR A 1 613 ? -20.092 23.096 8.548 1.00 87.38 613 THR A N 1
ATOM 4572 C CA . THR A 1 613 ? -21.234 22.237 8.907 1.00 87.38 613 THR A CA 1
ATOM 4573 C C . THR A 1 613 ? -22.596 22.822 8.505 1.00 87.38 613 THR A C 1
ATOM 4575 O O . THR A 1 613 ? -23.568 22.082 8.386 1.00 87.38 613 THR A O 1
ATOM 4578 N N . ARG A 1 614 ? -22.697 24.138 8.248 1.00 87.38 614 ARG A N 1
ATOM 4579 C CA . ARG A 1 614 ? -23.935 24.778 7.757 1.00 87.38 614 ARG A CA 1
ATOM 4580 C C . ARG A 1 614 ? -24.232 24.475 6.294 1.00 87.38 614 ARG A C 1
ATOM 4582 O O . ARG A 1 614 ? -25.371 24.628 5.867 1.00 87.38 614 ARG A O 1
ATOM 4589 N N . ASP A 1 615 ? -23.218 24.078 5.533 1.00 88.38 615 ASP A N 1
ATOM 4590 C CA . ASP A 1 615 ? -23.352 23.735 4.119 1.00 88.38 615 ASP A CA 1
ATOM 4591 C C . ASP A 1 615 ? -23.773 22.261 3.934 1.00 88.38 615 ASP A C 1
ATOM 4593 O O . ASP A 1 615 ? -23.961 21.794 2.811 1.00 88.38 615 ASP A O 1
ATOM 4597 N N . CYS A 1 616 ? -23.973 21.531 5.037 1.00 86.56 616 CYS A N 1
ATOM 4598 C CA . CYS A 1 616 ? -24.475 20.166 5.046 1.00 86.56 616 CYS A CA 1
ATOM 4599 C C . CYS A 1 616 ? -25.996 20.145 4.879 1.00 86.56 616 CYS A C 1
ATOM 4601 O O . CYS A 1 616 ? -26.755 20.397 5.814 1.00 86.56 616 CYS A O 1
ATOM 4603 N N . ASN A 1 617 ? -26.457 19.833 3.668 1.00 77.12 617 ASN A N 1
ATOM 4604 C CA . ASN A 1 617 ? -27.884 19.696 3.390 1.00 77.12 617 ASN A CA 1
ATOM 4605 C C . ASN A 1 617 ? -28.397 18.321 3.848 1.00 77.12 617 ASN A C 1
ATOM 4607 O O . ASN A 1 617 ? -27.895 17.310 3.366 1.00 77.12 617 ASN A O 1
ATOM 4611 N N . ASN A 1 618 ? -29.401 18.283 4.731 1.00 65.88 618 ASN A N 1
ATOM 4612 C CA . ASN A 1 618 ? -30.050 17.055 5.224 1.00 65.88 618 ASN A CA 1
ATOM 4613 C C . ASN A 1 618 ? -31.417 16.767 4.559 1.00 65.88 618 ASN A C 1
ATOM 4615 O O . ASN A 1 618 ? -32.097 15.829 4.968 1.00 65.88 618 ASN A O 1
ATOM 4619 N N . GLY A 1 619 ? -31.854 17.571 3.576 1.00 57.81 619 GLY A N 1
ATOM 4620 C CA . GLY A 1 619 ? -33.237 17.576 3.065 1.00 57.81 619 GLY A CA 1
ATOM 4621 C C . GLY A 1 619 ? -33.393 17.675 1.541 1.00 57.81 619 GLY A C 1
ATOM 4622 O O . GLY A 1 619 ? -34.330 18.306 1.063 1.00 57.81 619 GLY A O 1
ATOM 4623 N N . GLY A 1 620 ? -32.479 17.085 0.773 1.00 65.69 620 GLY A N 1
ATOM 4624 C CA . GLY A 1 620 ? -32.435 17.102 -0.696 1.00 65.69 620 GLY A CA 1
ATOM 4625 C C . GLY A 1 620 ? -31.006 16.824 -1.165 1.00 65.69 620 GLY A C 1
ATOM 4626 O O . GLY A 1 620 ? -30.141 16.676 -0.314 1.00 65.69 620 GLY A O 1
ATOM 4627 N N . THR A 1 621 ? -30.727 16.775 -2.472 1.00 68.25 621 THR A N 1
ATOM 4628 C CA . THR A 1 621 ? -29.376 16.459 -2.982 1.00 68.25 621 THR A CA 1
ATOM 4629 C C . THR A 1 621 ? -28.312 17.371 -2.356 1.00 68.25 621 THR A C 1
ATOM 4631 O O . THR A 1 621 ? -28.353 18.591 -2.536 1.00 68.25 621 THR A O 1
ATOM 4634 N N . ASN A 1 622 ? -27.366 16.791 -1.608 1.00 71.81 622 ASN A N 1
ATOM 4635 C CA . ASN A 1 622 ? -26.202 17.514 -1.100 1.00 71.81 622 ASN A CA 1
ATOM 4636 C C . ASN A 1 622 ? -25.373 18.042 -2.287 1.00 71.81 622 ASN A C 1
ATOM 4638 O O . ASN A 1 622 ? -24.883 17.232 -3.077 1.00 71.81 622 ASN A O 1
ATOM 4642 N N . PRO A 1 623 ? -25.188 19.367 -2.426 1.00 74.56 623 PRO A N 1
ATOM 4643 C CA . PRO A 1 623 ? -24.390 19.924 -3.516 1.00 74.56 623 PRO A CA 1
ATOM 4644 C C . PRO A 1 623 ? -22.890 19.616 -3.378 1.00 74.56 623 PRO A C 1
ATOM 4646 O O . PRO A 1 623 ? -22.156 19.745 -4.354 1.00 74.56 623 PRO A O 1
ATOM 4649 N N . TYR A 1 624 ? -22.435 19.215 -2.186 1.00 86.31 624 TYR A N 1
ATOM 4650 C CA . TYR A 1 624 ? -21.035 18.960 -1.851 1.00 86.31 624 TYR A CA 1
ATOM 4651 C C . TYR A 1 624 ? -20.888 17.596 -1.147 1.00 86.31 624 TYR A C 1
ATOM 4653 O O . TYR A 1 624 ? -20.601 17.538 0.052 1.00 86.31 624 TYR A O 1
ATOM 4661 N N . PRO A 1 625 ? -21.105 16.474 -1.861 1.00 84.88 625 PRO A N 1
ATOM 4662 C CA . PRO A 1 625 ? -21.042 15.130 -1.276 1.00 84.88 625 PRO A CA 1
ATOM 4663 C C . PRO A 1 625 ? -19.656 14.782 -0.709 1.00 84.88 625 PRO A C 1
ATOM 4665 O O . PRO A 1 625 ? -19.569 13.989 0.221 1.00 84.88 625 PRO A O 1
ATOM 4668 N N . SER A 1 626 ? -18.600 15.426 -1.210 1.00 91.19 626 SER A N 1
ATOM 4669 C CA . SER A 1 626 ? -17.211 15.296 -0.752 1.00 91.19 626 SER A CA 1
ATOM 4670 C C . SER A 1 626 ? -16.826 16.273 0.367 1.00 91.19 626 SER A C 1
ATOM 4672 O O . SER A 1 626 ? -15.643 16.478 0.621 1.00 91.19 626 SER A O 1
ATOM 4674 N N . ASN A 1 627 ? -17.795 16.916 1.029 1.00 92.00 627 ASN A N 1
ATOM 4675 C CA . ASN A 1 627 ? -17.544 17.728 2.220 1.00 92.00 627 ASN A CA 1
ATOM 4676 C C . ASN A 1 627 ? -17.496 16.832 3.470 1.00 92.00 627 ASN A C 1
ATOM 4678 O O . ASN A 1 627 ? -18.528 16.336 3.936 1.00 92.00 627 ASN A O 1
ATOM 4682 N N . PHE A 1 628 ? -16.301 16.671 4.039 1.00 92.75 628 PHE A N 1
ATOM 4683 C CA . PHE A 1 628 ? -16.043 15.782 5.176 1.00 92.75 628 PHE A CA 1
ATOM 4684 C C . PHE A 1 628 ? -16.658 16.278 6.496 1.00 92.75 628 PHE A C 1
ATOM 4686 O O . PHE A 1 628 ? -16.763 15.515 7.448 1.00 92.75 628 PHE A O 1
ATOM 4693 N N . TRP A 1 629 ? -17.173 17.513 6.547 1.00 91.06 629 TRP A N 1
ATOM 4694 C CA . TRP A 1 629 ? -17.951 18.001 7.692 1.00 91.06 629 TRP A CA 1
ATOM 4695 C C . TRP A 1 629 ? -19.349 17.385 7.802 1.00 91.06 629 TRP A C 1
ATOM 4697 O O . TRP A 1 629 ? -19.979 17.489 8.854 1.00 91.06 629 TRP A O 1
ATOM 4707 N N . CYS A 1 630 ? -19.872 16.811 6.715 1.00 90.31 630 CYS A N 1
ATOM 4708 C CA . CYS A 1 630 ? -21.291 16.470 6.619 1.00 90.31 630 CYS A CA 1
ATOM 4709 C C . CYS A 1 630 ? -21.627 15.026 6.951 1.00 90.31 630 CYS A C 1
ATOM 4711 O O . CYS A 1 630 ? -22.785 14.735 7.233 1.00 90.31 630 CYS A O 1
ATOM 4713 N N . ASN A 1 631 ? -20.653 14.128 6.878 1.00 93.94 631 ASN A N 1
ATOM 4714 C CA . ASN A 1 631 ? -20.842 12.703 7.106 1.00 93.94 631 ASN A CA 1
ATOM 4715 C C . ASN A 1 631 ? -19.617 12.141 7.830 1.00 93.94 631 ASN A C 1
ATOM 4717 O O . ASN A 1 631 ? -18.531 12.710 7.700 1.00 93.94 631 ASN A O 1
ATOM 4721 N N . PRO A 1 632 ? -19.771 11.044 8.589 1.00 94.38 632 PRO A N 1
ATOM 4722 C CA . PRO A 1 632 ? -18.641 10.416 9.248 1.00 94.38 632 PRO A CA 1
ATOM 4723 C C . PRO A 1 632 ? -17.631 9.909 8.218 1.00 94.38 632 PRO A C 1
ATOM 4725 O O . PRO A 1 632 ? -17.999 9.426 7.147 1.00 94.38 632 PRO A O 1
ATOM 4728 N N . SER A 1 633 ? -16.355 10.017 8.563 1.00 95.12 633 SER A N 1
ATOM 4729 C CA . SER A 1 633 ? -15.247 9.473 7.785 1.00 95.12 633 SER A CA 1
ATOM 4730 C C . SER A 1 633 ? -14.107 9.100 8.717 1.00 95.12 633 SER A C 1
ATOM 4732 O O . SER A 1 633 ? -13.889 9.771 9.727 1.00 95.12 633 SER A O 1
ATOM 4734 N N . SER A 1 634 ? -13.434 8.003 8.403 1.00 94.88 634 SER A N 1
ATOM 4735 C CA . SER A 1 634 ? -12.312 7.472 9.174 1.00 94.88 634 SER A CA 1
ATOM 4736 C C . SER A 1 634 ? -11.551 6.451 8.335 1.00 94.88 634 SER A C 1
ATOM 4738 O O . SER A 1 634 ? -12.106 5.862 7.404 1.00 94.88 634 SER A O 1
ATOM 4740 N N . ILE A 1 635 ? -10.285 6.254 8.681 1.00 94.31 635 ILE A N 1
ATOM 4741 C CA . ILE A 1 635 ? -9.490 5.090 8.297 1.00 94.31 635 ILE A CA 1
ATOM 4742 C C . ILE A 1 635 ? -9.091 4.458 9.623 1.00 94.31 635 ILE A C 1
ATOM 4744 O O . ILE A 1 635 ? -8.505 5.148 10.457 1.00 94.31 635 ILE A O 1
ATOM 4748 N N . ASP A 1 636 ? -9.490 3.214 9.838 1.00 91.88 636 ASP A N 1
ATOM 4749 C CA . ASP A 1 636 ? -9.302 2.521 11.110 1.00 91.88 636 ASP A CA 1
ATOM 4750 C C . ASP A 1 636 ? -9.185 1.004 10.897 1.00 91.88 636 ASP A C 1
ATOM 4752 O O . ASP A 1 636 ? -9.684 0.475 9.899 1.00 91.88 636 ASP A O 1
ATOM 4756 N N . GLY A 1 637 ? -8.548 0.315 11.845 1.00 79.50 637 GLY A N 1
ATOM 4757 C CA . GLY A 1 637 ? -8.326 -1.133 11.839 1.00 79.50 637 GLY A CA 1
ATOM 4758 C C . GLY A 1 637 ? -7.286 -1.588 10.840 1.00 79.50 637 GLY A C 1
ATOM 4759 O O . GLY A 1 637 ? -7.625 -2.486 10.036 1.00 79.50 637 GLY A O 1
#

Radius of gyration: 34.11 Å; Cα contacts (8 Å, |Δi|>4): 1416; chains: 1; bounding box: 84×59×100 Å

pLDDT: mean 81.67, std 16.35, range [24.38, 98.0]

Foldseek 3Di:
DDAFDKDKDFDDADPQKDFDDQLQAAQPPDPPPPPPPPPPDPDDPDDDPPPDLQPDDQPPDQQCHLQLNSDNPPDPCFDDPDPGGDHDFHADADKDQAAQHRPLCVVVVHGGRNHRDIGHGNSMGIDGDDPPDDDDDDTDMDGSDFAWFKEKEFEFAQVAADCPPPAPRHGHGAGDAWAKKFKAAQQRHTPDIDTAHGRRMTIDTHHFANAANYSDPPRTDFRWIKIWTLFQDDDLGGDPSRDPQKFTFIDGDTHHGPYYHYDYHYIYGPADDDPPRDGDPPDDAAPAAEWPFKQWPPGGAQEDAAADPPIKIKTFTPFKDWDADPLQPDCPDPDPPNNPRTDIGTNFLADQAPQQDADAPRFRQQKFFQAPVRDTHTFGNWDDDRGIIMGGGHPDQAWDPAWAFVVQVWDTKGKTWIKGAHNVRHIYDATFIHIHRIDDAAEADVPHAPQVVLVPHFAQHEYEAEFDEHAAQHENQFFYADEYRHDSGRHYNPPCPPVPDPHLVVVLLLLCQQCQHAPLQHHDDPVRHNDPVPPDDRDPCRHPLFADDQLQAQHDPDSVPPPGSSSVVQPQDDPRTNPGDSYDYTAHFWDADPPDDQRPDSGGDPPIDTDALVLQDSDDDRPRRRHCRRHHHDYGD